Protein AF-A0A151F409-F1 (afdb_monomer_lite)

Sequence (413 aa):
MIFKALKALTRKILKEEKKKPDSPFNKFLPKGNKNKRKIIRHVTKLLKKKVYKYLNLPVRHNYQWNSESILDVVLHATVRSLCIEDASNSLNLRKPRKVKGYDIELEAFPNEDTILRRIQKIGTLEWMERFERANTDLLKPFKKAKSFSGFTWLSLDMTPAHFWGDKNAKGIMGIPREKGTSYAYKYMDICVSAHDQRVTLAGSYVTQIMNHQKLMKELIKKALEYVHGEVGFYCDREFGTVPYLTVLEEMKVSWVLAIRKNSKIKKIIEETSEYPRVVWYVMGQKEKIGFWLILIKNKKGEIHCFGTNIKVDEKTCIDLVEGYRQRWSIETSHRMIHDMRARTTSKNFSFRWFLVLFAMLVRNAYYLLNKVITGICHVTLKTFAEFVKENRIKDILENEENKTVSAIKEGDG

Foldseek 3Di:
DVLVVLVVLLVVVVVVVVPDDDDDPQPDDHPLVPSVLVSLLVLLVVLLVLLQVLVFWDDDPPDPDGSSLLVLLLLLLLLVLAASQCSQVVVQVVDFDDDPPDPDTHRPGDHPVSSLVGLLVADQVSLQVSLVSSLCSLLVVLQVVLVAEAEWEKEKEKDWADADDDCPQPQWDACDQDPNDRITWIKIWIATLPDLQRQTQFMDTDGPPDPVLVVVLVRVVSSVSNHHYAYEYEYEQVCQALSSVVSCVVVVHKYKYWHDDDPVNVVVVVVDPDPFAWDWDWDDDPRIDIWIWTWHQDPVRDITIMTINDDDGRVRVVVVVVSSVVSVVSCVVCVSLVSSQRDDNDSRPSVSSSSNSSSSSVSSSLSSSQVSCPPPDGADSSNSSVSSVVSVVVVVVVVVVVVVVVVVVVVVD

Secondary structure (DSSP, 8-state):
-HHHHHHHHHHHHHHHHTT----S--SSS-TTHHHHHHHHHHHHHHHHHHHHTTSPPP--TT-SS-HHHHHHHHHHHHHHT-BHHHHHHHHHHHS-EEPTTSS-EE-SS--HHHHHHHHTTS-HHHHHHHHHHHHHHHHHHHHHTT-SBSSEEEEEEEEEEE--S-TTSTTEEEEEEETTEEEEEEEEEEEE-STT---EEEEEEE-TTS-HHHHHHHHHHHHHTT-BS-EEEEE-GGG-SHHHHHHHHHTT-EEEEEPPP-HHHHHHHHT--SSSEEEEEEE-SSS-EEEEEEEEE-TTS-EEEEEESS---TTTHHHHHHHHHHHHHHHHHTHHHHT-SPB-----HHHHHHHHHHHHHHHHHHHHHHHHHTTT----HHHHHHHHHHHHHHHHHHHHHHHHHHHHHHH--

Structure (mmCIF, N/CA/C/O backbone):
data_AF-A0A151F409-F1
#
_entry.id   AF-A0A151F409-F1
#
loop_
_atom_site.group_PDB
_atom_site.id
_atom_site.type_symbol
_atom_site.label_atom_id
_atom_site.label_alt_id
_atom_site.label_comp_id
_atom_site.label_asym_id
_atom_site.label_entity_id
_atom_site.label_seq_id
_atom_site.pdbx_PDB_ins_code
_atom_site.Cartn_x
_atom_site.Cartn_y
_atom_site.Cartn_z
_atom_site.occupancy
_atom_site.B_iso_or_equiv
_atom_site.auth_seq_id
_atom_site.auth_comp_id
_atom_site.auth_asym_id
_atom_site.auth_atom_id
_atom_site.pdbx_PDB_model_num
ATOM 1 N N . MET A 1 1 ? 19.837 17.293 -7.195 1.00 46.88 1 MET A N 1
ATOM 2 C CA . MET A 1 1 ? 20.170 17.460 -8.623 1.00 46.88 1 MET A CA 1
ATOM 3 C C . MET A 1 1 ? 18.962 17.226 -9.532 1.00 46.88 1 MET A C 1
ATOM 5 O O . MET A 1 1 ? 18.473 18.204 -10.065 1.00 46.88 1 MET A O 1
ATOM 9 N N . ILE A 1 2 ? 18.382 16.018 -9.618 1.00 46.12 2 ILE A N 1
ATOM 10 C CA . ILE A 1 2 ? 17.266 15.705 -10.545 1.00 46.12 2 ILE A CA 1
ATOM 11 C C . ILE A 1 2 ? 16.008 16.564 -10.332 1.00 46.12 2 ILE A C 1
ATOM 13 O O . ILE A 1 2 ? 15.519 17.138 -11.287 1.00 46.12 2 ILE A O 1
ATOM 17 N N . PHE A 1 3 ? 15.501 16.735 -9.106 1.00 51.72 3 PHE A N 1
ATOM 18 C CA . PHE A 1 3 ? 14.311 17.581 -8.879 1.00 51.72 3 PHE A CA 1
ATOM 19 C C . PHE A 1 3 ? 14.551 19.053 -9.264 1.00 51.72 3 PHE A C 1
ATOM 21 O O . PHE A 1 3 ? 13.665 19.713 -9.796 1.00 51.72 3 PHE A O 1
ATOM 28 N N . LYS A 1 4 ? 15.781 19.548 -9.058 1.00 57.66 4 LYS A N 1
ATOM 29 C CA . LYS A 1 4 ? 16.219 20.892 -9.467 1.00 57.66 4 LYS A CA 1
ATOM 30 C C . LYS A 1 4 ? 16.353 20.983 -10.993 1.00 57.66 4 LYS A C 1
ATOM 32 O O . LYS A 1 4 ? 15.868 21.946 -11.567 1.00 57.66 4 LYS A O 1
ATOM 37 N N . ALA A 1 5 ? 16.924 19.962 -11.638 1.00 54.91 5 ALA A N 1
ATOM 38 C CA . ALA A 1 5 ? 17.049 19.855 -13.093 1.00 54.91 5 ALA A CA 1
ATOM 39 C C . ALA A 1 5 ? 15.683 19.725 -13.788 1.00 54.91 5 ALA A C 1
ATOM 41 O O . ALA A 1 5 ? 15.436 20.391 -14.784 1.00 54.91 5 ALA A O 1
ATOM 42 N N . LEU A 1 6 ? 14.762 18.944 -13.219 1.00 56.66 6 LEU A N 1
ATOM 43 C CA . LEU A 1 6 ? 13.394 18.780 -13.706 1.00 56.66 6 LEU A CA 1
ATOM 44 C C . LEU A 1 6 ? 12.586 20.066 -13.521 1.00 56.66 6 LEU A C 1
ATOM 46 O O . LEU A 1 6 ? 11.990 20.536 -14.481 1.00 56.66 6 LEU A O 1
ATOM 50 N N . LYS A 1 7 ? 12.645 20.708 -12.343 1.00 63.38 7 LYS A N 1
ATOM 51 C CA . LYS A 1 7 ? 12.049 22.041 -12.146 1.00 63.38 7 LYS A CA 1
ATOM 52 C C . LYS A 1 7 ? 12.658 23.086 -13.084 1.00 63.38 7 LYS A C 1
ATOM 54 O O . LYS A 1 7 ? 11.933 23.955 -13.553 1.00 63.38 7 LYS A O 1
ATOM 59 N N . ALA A 1 8 ? 13.957 23.018 -13.370 1.00 63.62 8 ALA A N 1
ATOM 60 C CA . ALA A 1 8 ? 14.619 23.921 -14.310 1.00 63.62 8 ALA A CA 1
ATOM 61 C C . ALA A 1 8 ? 14.157 23.689 -15.758 1.00 63.62 8 ALA A C 1
ATOM 63 O O . ALA A 1 8 ? 13.826 24.657 -16.437 1.00 63.62 8 ALA A O 1
ATOM 64 N N . LEU A 1 9 ? 14.055 22.431 -16.205 1.00 56.25 9 LEU A N 1
ATOM 65 C CA . LEU A 1 9 ? 13.514 22.068 -17.519 1.00 56.25 9 LEU A CA 1
ATOM 66 C C . LEU A 1 9 ? 12.056 22.527 -17.665 1.00 56.25 9 LEU A C 1
ATOM 68 O O . LEU A 1 9 ? 11.708 23.175 -18.649 1.00 56.25 9 LEU A O 1
ATOM 72 N N . THR A 1 10 ? 11.235 22.269 -16.645 1.00 57.69 10 THR A N 1
ATOM 73 C CA . THR A 1 10 ? 9.856 22.758 -16.542 1.00 57.69 10 THR A CA 1
ATOM 74 C C . THR A 1 10 ? 9.790 24.282 -16.669 1.00 57.69 10 THR A C 1
ATOM 76 O O . THR A 1 10 ? 9.045 24.803 -17.495 1.00 57.69 10 THR A O 1
ATOM 79 N N . ARG A 1 11 ? 10.602 25.015 -15.894 1.00 64.31 11 ARG A N 1
ATOM 80 C CA . ARG A 1 11 ? 10.654 26.487 -15.932 1.00 64.31 11 ARG A CA 1
ATOM 81 C C . ARG A 1 11 ? 11.116 27.022 -17.288 1.00 64.31 11 ARG A C 1
ATOM 83 O O . ARG A 1 11 ? 10.593 28.040 -17.730 1.00 64.31 11 ARG A O 1
ATOM 90 N N . LYS A 1 12 ? 12.079 26.362 -17.942 1.00 62.25 12 LYS A N 1
ATOM 91 C CA . LYS A 1 12 ? 12.574 26.744 -19.274 1.00 62.25 12 LYS A CA 1
ATOM 92 C C . LYS A 1 12 ? 11.458 26.664 -20.319 1.00 62.25 12 LYS A C 1
ATOM 94 O O . LYS A 1 12 ? 11.259 27.616 -21.059 1.00 62.25 12 LYS A O 1
ATOM 99 N N . ILE A 1 13 ? 10.677 25.587 -20.309 1.00 53.62 13 ILE A N 1
ATOM 100 C CA . ILE A 1 13 ? 9.594 25.377 -21.280 1.00 53.62 13 ILE A CA 1
ATOM 101 C C . ILE A 1 13 ? 8.413 26.327 -21.036 1.00 53.62 13 ILE A C 1
ATOM 103 O O . ILE A 1 13 ? 7.877 26.882 -21.990 1.00 53.62 13 ILE A O 1
ATOM 107 N N . LEU A 1 14 ? 8.064 26.607 -19.773 1.00 55.03 14 LEU A N 1
ATOM 108 C CA . LEU A 1 14 ? 7.046 27.617 -19.441 1.00 55.03 14 LEU A CA 1
ATOM 109 C C . LEU A 1 14 ? 7.439 29.029 -19.920 1.00 55.03 14 LEU A C 1
ATOM 111 O O . LEU A 1 14 ? 6.575 29.819 -20.292 1.00 55.03 14 LEU A O 1
ATOM 115 N N . LYS A 1 15 ? 8.740 29.357 -19.936 1.00 58.81 15 LYS A N 1
ATOM 116 C CA . LYS A 1 15 ? 9.241 30.617 -20.515 1.00 58.81 15 LYS A CA 1
ATOM 117 C C . LYS A 1 15 ? 9.149 30.643 -22.047 1.00 58.81 15 LYS A C 1
ATOM 119 O O . LYS A 1 15 ? 8.956 31.716 -22.607 1.00 58.81 15 LYS A O 1
ATOM 124 N N . GLU A 1 16 ? 9.284 29.497 -22.712 1.00 55.75 16 GLU A N 1
ATOM 125 C CA . GLU A 1 16 ? 9.160 29.370 -24.173 1.00 55.75 16 GLU A CA 1
ATOM 126 C C . GLU A 1 16 ? 7.694 29.453 -24.651 1.00 55.75 16 GLU A C 1
ATOM 128 O O . GLU A 1 16 ? 7.446 29.987 -25.730 1.00 55.75 16 GLU A O 1
ATOM 133 N N . GLU A 1 17 ? 6.715 29.001 -23.852 1.00 52.22 17 GLU A N 1
ATOM 134 C CA . GLU A 1 17 ? 5.275 29.126 -24.169 1.00 52.22 17 GLU A CA 1
ATOM 135 C C . GLU A 1 17 ? 4.776 30.580 -24.165 1.00 52.22 17 GLU A C 1
ATOM 137 O O . GLU A 1 17 ? 3.933 30.933 -24.983 1.00 52.22 17 GLU A O 1
ATOM 142 N N . LYS A 1 18 ? 5.338 31.455 -23.319 1.00 50.44 18 LYS A N 1
ATOM 143 C CA . LYS A 1 18 ? 4.960 32.882 -23.260 1.00 50.44 18 LYS A CA 1
ATOM 144 C C . LYS A 1 18 ? 5.392 33.709 -24.485 1.00 50.44 18 LYS A C 1
ATOM 146 O O . LYS A 1 18 ? 5.074 34.890 -24.543 1.00 50.44 18 LYS A O 1
ATOM 151 N N . LYS A 1 19 ? 6.146 33.136 -25.433 1.00 43.25 19 LYS A N 1
ATOM 152 C CA . LYS A 1 19 ? 6.834 33.874 -26.513 1.00 43.25 19 LYS A CA 1
ATOM 153 C C . LYS A 1 19 ? 6.297 33.648 -27.937 1.00 43.25 19 LYS A C 1
ATOM 155 O O . LYS A 1 19 ? 6.960 34.081 -28.874 1.00 43.25 19 LYS A O 1
ATOM 160 N N . LYS A 1 20 ? 5.158 32.976 -28.160 1.00 41.25 20 LYS A N 1
ATOM 161 C CA . LYS A 1 20 ? 4.675 32.700 -29.534 1.00 41.25 20 LYS A CA 1
ATOM 162 C C . LYS A 1 20 ? 3.272 33.262 -29.813 1.00 41.25 20 LYS A C 1
ATOM 164 O O . LYS A 1 20 ? 2.331 32.752 -29.211 1.00 41.25 20 LYS A O 1
ATOM 169 N N . PRO A 1 21 ? 3.127 34.238 -30.735 1.00 37.56 21 PRO A N 1
ATOM 170 C CA . PRO A 1 21 ? 1.836 34.652 -31.270 1.00 37.56 21 PRO A CA 1
ATOM 171 C C . PRO A 1 21 ? 1.333 33.671 -32.346 1.00 37.56 21 PRO A C 1
ATOM 173 O O . PRO A 1 21 ? 2.100 32.894 -32.923 1.00 37.56 21 PRO A O 1
ATOM 176 N N . ASP A 1 22 ? 0.017 33.670 -32.539 1.00 43.09 22 ASP A N 1
ATOM 177 C CA . ASP A 1 22 ? -0.778 32.678 -33.265 1.00 43.09 22 ASP A CA 1
ATOM 178 C C . ASP A 1 22 ? -0.413 32.461 -34.746 1.00 43.09 22 ASP A C 1
ATOM 180 O O . ASP A 1 22 ? -0.007 33.366 -35.464 1.00 43.09 22 ASP A O 1
ATOM 184 N N . SER A 1 23 ? -0.615 31.224 -35.226 1.00 31.72 23 SER A N 1
ATOM 185 C CA . SER A 1 23 ? -0.511 30.852 -36.650 1.00 31.72 23 SER A CA 1
ATOM 186 C C . SER A 1 23 ? -1.671 29.930 -37.071 1.00 31.72 23 SER A C 1
ATOM 188 O O . SER A 1 23 ? -2.121 29.121 -36.246 1.00 31.72 23 SER A O 1
ATOM 190 N N . PRO A 1 24 ? -2.140 29.971 -38.336 1.00 30.59 24 PRO A N 1
ATOM 191 C CA . PRO A 1 24 ? -3.486 29.514 -38.715 1.00 30.59 24 PRO A CA 1
ATOM 192 C C . PRO A 1 24 ? -3.673 27.989 -38.834 1.00 30.59 24 PRO A C 1
ATOM 194 O O . PRO A 1 24 ? -4.800 27.508 -38.881 1.00 30.59 24 PRO A O 1
ATOM 197 N N . PHE A 1 25 ? -2.608 27.181 -38.797 1.00 26.31 25 PHE A N 1
ATOM 198 C CA . PHE A 1 25 ? -2.673 25.710 -38.942 1.00 26.31 25 PHE A CA 1
ATOM 199 C C . PHE A 1 25 ? -3.033 24.951 -37.643 1.00 26.31 25 PHE A C 1
ATOM 201 O O . PHE A 1 25 ? -2.516 23.876 -37.345 1.00 26.31 25 PHE A O 1
ATOM 208 N N . ASN A 1 26 ? -3.881 25.542 -36.801 1.00 31.20 26 ASN A N 1
ATOM 209 C CA . ASN A 1 26 ? -4.062 25.151 -35.398 1.00 31.20 26 ASN A CA 1
ATOM 210 C C . ASN A 1 26 ? -5.338 24.349 -35.088 1.00 31.20 26 ASN A C 1
ATOM 212 O O . ASN A 1 26 ? -5.664 24.150 -33.921 1.00 31.20 26 ASN A O 1
ATOM 216 N N . LYS A 1 27 ? -6.101 23.928 -36.101 1.00 30.00 27 LYS A N 1
ATOM 217 C CA . LYS A 1 27 ? -7.519 23.587 -35.902 1.00 30.00 27 LYS A CA 1
ATOM 218 C C . LYS A 1 27 ? -7.854 22.168 -35.426 1.00 30.00 27 LYS A C 1
ATOM 220 O O . LYS A 1 27 ? -9.021 21.940 -35.153 1.00 30.00 27 LYS A O 1
ATOM 225 N N . PHE A 1 28 ? -6.901 21.244 -35.241 1.00 32.88 28 PHE A N 1
ATOM 226 C CA . PHE A 1 28 ? -7.269 19.876 -34.809 1.00 32.88 28 PHE A CA 1
ATOM 227 C C . PHE A 1 28 ? -6.536 19.259 -33.613 1.00 32.88 28 PHE A C 1
ATOM 229 O O . PHE A 1 28 ? -6.933 18.188 -33.173 1.00 32.88 28 PHE A O 1
ATOM 236 N N . LEU A 1 29 ? -5.560 19.925 -32.990 1.00 30.91 29 LEU A N 1
ATOM 237 C CA . LEU A 1 29 ? -5.010 19.512 -31.686 1.00 30.91 29 LEU A CA 1
ATOM 238 C C . LEU A 1 29 ? -4.443 20.752 -30.964 1.00 30.91 29 LEU A C 1
ATOM 240 O O . LEU A 1 29 ? -3.646 21.463 -31.578 1.00 30.91 29 LEU A O 1
ATOM 244 N N . PRO A 1 30 ? -4.764 21.020 -29.679 1.00 33.72 30 PRO A N 1
ATOM 245 C CA . PRO A 1 30 ? -4.346 22.256 -29.010 1.00 33.72 30 PRO A CA 1
ATOM 246 C C . PRO A 1 30 ? -2.812 22.404 -28.979 1.00 33.72 30 PRO A C 1
ATOM 248 O O . PRO A 1 30 ? -2.102 21.538 -28.454 1.00 33.72 30 PRO A O 1
ATOM 251 N N . LYS A 1 31 ? -2.288 23.517 -29.515 1.00 36.25 31 LYS A N 1
ATOM 252 C CA . LYS A 1 31 ? -0.848 23.799 -29.726 1.00 36.25 31 LYS A CA 1
ATOM 253 C C . LYS A 1 31 ? 0.046 23.799 -28.466 1.00 36.25 31 LYS A C 1
ATOM 255 O O . LYS A 1 31 ? 1.265 23.806 -28.608 1.00 36.25 31 LYS A O 1
ATOM 260 N N . GLY A 1 32 ? -0.506 23.672 -27.255 1.00 46.66 32 GLY A N 1
ATOM 261 C CA . GLY A 1 32 ? 0.246 23.508 -25.995 1.00 46.66 32 GLY A CA 1
ATOM 262 C C . GLY A 1 32 ? 0.671 22.067 -25.647 1.00 46.66 32 GLY A C 1
ATOM 263 O O . GLY A 1 32 ? 1.317 21.833 -24.628 1.00 46.66 32 GLY A O 1
ATOM 264 N N . ASN A 1 33 ? 0.310 21.055 -26.449 1.00 54.59 33 ASN A N 1
ATOM 265 C CA . ASN A 1 33 ? 0.433 19.646 -26.035 1.00 54.59 33 ASN A CA 1
ATOM 266 C C . ASN A 1 33 ? 1.788 18.981 -26.386 1.00 54.59 33 ASN A C 1
ATOM 268 O O . ASN A 1 33 ? 2.244 18.074 -25.687 1.00 54.59 33 ASN A O 1
ATOM 272 N N . LYS A 1 34 ? 2.490 19.428 -27.443 1.00 55.56 34 LYS A N 1
ATOM 273 C CA . LYS A 1 34 ? 3.750 18.792 -27.906 1.00 55.56 34 LYS A CA 1
ATOM 274 C C . LYS A 1 34 ? 4.902 18.931 -26.897 1.00 55.56 34 LYS A C 1
ATOM 276 O O . LYS A 1 34 ? 5.614 17.956 -26.646 1.00 55.56 34 LYS A O 1
ATOM 281 N N . ASN A 1 35 ? 5.053 20.105 -26.283 1.00 64.06 35 ASN A N 1
ATOM 282 C CA . ASN A 1 35 ? 6.092 20.360 -25.281 1.00 64.06 35 ASN A CA 1
ATOM 283 C C . ASN A 1 35 ? 5.812 19.616 -23.967 1.00 64.06 35 ASN A C 1
ATOM 285 O O . ASN A 1 35 ? 6.722 18.998 -23.413 1.00 64.06 35 ASN A O 1
ATOM 289 N N . LYS A 1 36 ? 4.543 19.554 -23.537 1.00 66.62 36 LYS A N 1
ATOM 290 C CA . LYS A 1 36 ? 4.103 18.743 -22.388 1.00 66.62 36 LYS A CA 1
ATOM 291 C C . LYS A 1 36 ? 4.431 17.263 -22.585 1.00 66.62 36 LYS A C 1
ATOM 293 O O . LYS A 1 36 ? 5.077 16.662 -21.729 1.00 66.62 36 LYS A O 1
ATOM 298 N N . ARG A 1 37 ? 4.109 16.692 -23.756 1.00 70.00 37 ARG A N 1
ATOM 299 C CA . ARG A 1 37 ? 4.493 15.311 -24.109 1.00 70.00 37 ARG A CA 1
ATOM 300 C C . ARG A 1 37 ? 6.007 15.090 -24.039 1.00 70.00 37 ARG A C 1
ATOM 302 O O . ARG A 1 37 ? 6.446 14.075 -23.506 1.00 70.00 37 ARG A O 1
ATOM 309 N N . LYS A 1 38 ? 6.819 16.030 -24.541 1.00 72.31 38 LYS A N 1
ATOM 310 C CA . LYS A 1 38 ? 8.292 15.939 -24.494 1.00 72.31 38 LYS A CA 1
ATOM 311 C C . LYS A 1 38 ? 8.821 15.927 -23.054 1.00 72.31 38 LYS A C 1
ATOM 313 O O . LYS A 1 38 ? 9.682 15.103 -22.747 1.00 72.31 38 LYS A O 1
ATOM 318 N N . ILE A 1 39 ? 8.276 16.774 -22.174 1.00 70.75 39 ILE A N 1
ATOM 319 C CA . ILE A 1 39 ? 8.602 16.777 -20.738 1.00 70.75 39 ILE A CA 1
ATOM 320 C C . ILE A 1 39 ? 8.257 15.427 -20.123 1.00 70.75 39 ILE A C 1
ATOM 322 O O . ILE A 1 39 ? 9.128 14.787 -19.541 1.00 70.75 39 ILE A O 1
ATOM 326 N N . ILE A 1 40 ? 7.008 14.980 -20.275 1.00 71.69 40 ILE A N 1
ATOM 327 C CA . ILE A 1 40 ? 6.528 13.751 -19.639 1.00 71.69 40 ILE A CA 1
ATOM 328 C C . ILE A 1 40 ? 7.364 12.553 -20.089 1.00 71.69 40 ILE A C 1
ATOM 330 O O . ILE A 1 40 ? 7.796 11.762 -19.251 1.00 71.69 40 ILE A O 1
ATOM 334 N N . ARG A 1 41 ? 7.678 12.456 -21.386 1.00 74.31 41 ARG A N 1
ATOM 335 C CA . ARG A 1 41 ? 8.588 11.438 -21.926 1.00 74.31 41 ARG A CA 1
ATOM 336 C C . ARG A 1 41 ? 9.957 11.478 -21.267 1.00 74.31 41 ARG A C 1
ATOM 338 O O . ARG A 1 41 ? 10.413 10.454 -20.763 1.00 74.31 41 ARG A O 1
ATOM 345 N N . HIS A 1 42 ? 10.585 12.652 -21.223 1.00 75.31 42 HIS A N 1
ATOM 346 C CA . HIS A 1 42 ? 11.906 12.817 -20.626 1.00 75.31 42 HIS A CA 1
ATOM 347 C C . HIS A 1 42 ? 11.913 12.437 -19.138 1.00 75.31 42 HIS A C 1
ATOM 349 O O . HIS A 1 42 ? 12.766 11.663 -18.704 1.00 75.31 42 HIS A O 1
ATOM 355 N N . VAL A 1 43 ? 10.928 12.907 -18.362 1.00 73.12 43 VAL A N 1
ATOM 356 C CA . VAL A 1 43 ? 10.799 12.557 -16.939 1.00 73.12 43 VAL A CA 1
ATOM 357 C C . VAL A 1 43 ? 10.571 11.057 -16.768 1.00 73.12 43 VAL A C 1
ATOM 359 O O . VAL A 1 43 ? 11.236 10.429 -15.950 1.00 73.12 43 VAL A O 1
ATOM 362 N N . THR A 1 44 ? 9.701 10.459 -17.582 1.00 76.19 44 THR A N 1
ATOM 363 C CA . THR A 1 44 ? 9.426 9.016 -17.556 1.00 76.19 44 THR A CA 1
ATOM 364 C C . THR A 1 44 ? 10.685 8.201 -17.868 1.00 76.19 44 THR A C 1
ATOM 366 O O . THR A 1 44 ? 10.973 7.244 -17.155 1.00 76.19 44 THR A O 1
ATOM 369 N N . LYS A 1 45 ? 11.498 8.607 -18.857 1.00 79.25 45 LYS A N 1
ATOM 370 C CA . LYS A 1 45 ? 12.781 7.957 -19.190 1.00 79.25 45 LYS A CA 1
ATOM 371 C C . LYS A 1 45 ? 13.778 8.041 -18.029 1.00 79.25 45 LYS A C 1
ATOM 373 O O . LYS A 1 45 ? 14.443 7.057 -17.715 1.00 79.25 45 LYS A O 1
ATOM 378 N N . LEU A 1 46 ? 13.855 9.185 -17.347 1.00 79.12 46 LEU A N 1
ATOM 379 C CA . LEU A 1 46 ? 14.705 9.346 -16.162 1.00 79.12 46 LEU A CA 1
ATOM 380 C C . LEU A 1 46 ? 14.232 8.491 -14.980 1.00 79.12 46 LEU A C 1
ATOM 382 O O . LEU A 1 46 ? 15.056 7.861 -14.317 1.00 79.12 46 LEU A O 1
ATOM 386 N N . LEU A 1 47 ? 12.923 8.444 -14.720 1.00 80.75 47 LEU A N 1
ATOM 387 C CA . LEU A 1 47 ? 12.343 7.613 -13.662 1.00 80.75 47 LEU A CA 1
ATOM 388 C C . LEU A 1 47 ? 12.560 6.125 -13.939 1.00 80.75 47 LEU A C 1
ATOM 390 O O . LEU A 1 47 ? 13.000 5.405 -13.046 1.00 80.75 47 LEU A O 1
ATOM 394 N N . LYS A 1 48 ? 12.354 5.695 -15.188 1.00 85.31 48 LYS A N 1
ATOM 395 C CA . LYS A 1 48 ? 12.654 4.340 -15.654 1.00 85.31 48 LYS A CA 1
ATOM 396 C C . LYS A 1 48 ? 14.107 3.968 -15.361 1.00 85.31 48 LYS A C 1
ATOM 398 O O . LYS A 1 48 ? 14.345 3.010 -14.634 1.00 85.31 48 LYS A O 1
ATOM 403 N N . LYS A 1 49 ? 15.078 4.768 -15.825 1.00 84.81 49 LYS A N 1
ATOM 404 C CA . LYS A 1 49 ? 16.513 4.537 -15.562 1.00 84.81 49 LYS A CA 1
ATOM 405 C C . LYS A 1 49 ? 16.827 4.456 -14.066 1.00 84.81 49 LYS A C 1
ATOM 407 O O . LYS A 1 49 ? 17.617 3.619 -13.635 1.00 84.81 49 LYS A O 1
ATOM 412 N N . LYS A 1 50 ? 16.190 5.312 -13.261 1.00 85.31 50 LYS A N 1
ATOM 413 C CA . LYS A 1 50 ? 16.381 5.355 -11.808 1.00 85.31 50 LYS A CA 1
ATOM 414 C C . LYS A 1 50 ? 15.869 4.101 -11.100 1.00 85.31 50 LYS A C 1
ATOM 416 O O . LYS A 1 50 ? 16.479 3.694 -10.118 1.00 85.31 50 LYS A O 1
ATOM 421 N N . VAL A 1 51 ? 14.784 3.501 -11.584 1.00 90.25 51 VAL A N 1
ATOM 422 C CA . VAL A 1 51 ? 14.245 2.248 -11.040 1.00 90.25 51 VAL A CA 1
ATOM 423 C C . VAL A 1 51 ? 15.021 1.045 -11.578 1.00 90.25 51 VAL A C 1
ATOM 425 O O . VAL A 1 51 ? 15.490 0.219 -10.800 1.00 90.25 51 VAL A O 1
ATOM 428 N N . TYR A 1 52 ? 15.224 0.969 -12.894 1.00 91.12 52 TYR A N 1
ATOM 429 C CA . TYR A 1 52 ? 15.763 -0.216 -13.569 1.00 91.12 52 TYR A CA 1
ATOM 430 C C . TYR A 1 52 ? 17.187 -0.560 -13.137 1.00 91.12 52 TYR A C 1
ATOM 432 O O . TYR A 1 52 ? 17.511 -1.740 -13.047 1.00 91.12 52 TYR A O 1
ATOM 440 N N . LYS A 1 53 ? 18.011 0.434 -12.774 1.00 92.75 53 LYS A N 1
ATOM 441 C CA . LYS A 1 53 ? 19.374 0.191 -12.270 1.00 92.75 53 LYS A CA 1
ATOM 442 C C . LYS A 1 53 ? 19.423 -0.725 -11.033 1.00 92.75 53 LYS A C 1
ATOM 444 O O . LYS A 1 53 ? 20.439 -1.366 -10.801 1.00 92.75 53 LYS A O 1
ATOM 449 N N . TYR A 1 54 ? 18.345 -0.794 -10.245 1.00 95.56 54 TYR A N 1
ATOM 450 C CA . TYR A 1 54 ? 18.237 -1.686 -9.082 1.00 95.56 54 TYR A CA 1
ATOM 451 C C . TYR A 1 54 ? 17.648 -3.059 -9.428 1.00 95.56 54 TYR A C 1
ATOM 453 O O . TYR A 1 54 ? 17.737 -3.995 -8.638 1.00 95.56 54 TYR A O 1
ATOM 461 N N . LEU A 1 55 ? 17.050 -3.197 -10.611 1.00 93.88 55 LEU A N 1
ATOM 462 C CA . LEU A 1 55 ? 16.306 -4.379 -11.043 1.00 93.88 55 LEU A CA 1
ATOM 463 C C . LEU A 1 55 ? 17.050 -5.181 -12.124 1.00 93.88 55 LEU A C 1
ATOM 465 O O . LEU A 1 55 ? 16.446 -5.988 -12.826 1.00 93.88 55 LEU A O 1
ATOM 469 N N . ASN A 1 56 ? 18.363 -4.971 -12.262 1.00 91.06 56 ASN A N 1
ATOM 470 C CA . ASN A 1 56 ? 19.198 -5.644 -13.256 1.00 91.06 56 ASN A CA 1
ATOM 471 C C . ASN A 1 56 ? 19.106 -7.172 -13.145 1.00 91.06 56 ASN A C 1
ATOM 473 O O . ASN A 1 56 ? 19.378 -7.749 -12.096 1.00 91.06 56 ASN A O 1
ATOM 477 N N . LEU A 1 57 ? 18.761 -7.840 -14.239 1.00 90.56 57 LEU A N 1
ATOM 478 C CA . LEU A 1 57 ? 18.595 -9.287 -14.275 1.00 90.56 57 LEU A CA 1
ATOM 479 C C . LEU A 1 57 ? 19.927 -9.991 -14.599 1.00 90.56 57 LEU A C 1
ATOM 481 O O . LEU A 1 57 ? 20.722 -9.442 -15.368 1.00 90.56 57 LEU A O 1
ATOM 485 N N . PRO A 1 58 ? 20.166 -11.226 -14.113 1.00 83.62 58 PRO A N 1
ATOM 486 C CA . PRO A 1 58 ? 21.392 -11.971 -14.403 1.00 83.62 58 PRO A CA 1
ATOM 487 C C . PRO A 1 58 ? 21.528 -12.260 -15.900 1.00 83.62 58 PRO A C 1
ATOM 489 O O . PRO A 1 58 ? 20.570 -12.734 -16.523 1.00 83.62 58 PRO A O 1
ATOM 492 N N . VAL A 1 59 ? 22.693 -11.973 -16.478 1.00 81.06 59 VAL A N 1
ATOM 493 C CA . VAL A 1 59 ? 23.020 -12.202 -17.896 1.00 81.06 59 VAL A CA 1
ATOM 494 C C . VAL A 1 59 ? 24.030 -13.350 -18.029 1.00 81.06 59 VAL A C 1
ATOM 496 O O . VAL A 1 59 ? 24.898 -13.510 -17.179 1.00 81.06 59 VAL A O 1
ATOM 499 N N . ARG A 1 60 ? 23.896 -14.179 -19.071 1.00 74.81 60 ARG A N 1
ATOM 500 C CA . ARG A 1 60 ? 24.902 -15.179 -19.494 1.00 74.81 60 ARG A CA 1
ATOM 501 C C . ARG A 1 60 ? 25.457 -14.757 -20.846 1.00 74.81 60 ARG A C 1
ATOM 503 O O . ARG A 1 60 ? 24.722 -14.105 -21.558 1.00 74.81 60 ARG A O 1
ATOM 510 N N . HIS A 1 61 ? 26.661 -15.165 -21.233 1.00 71.31 61 HIS A N 1
ATOM 511 C CA . HIS A 1 61 ? 27.325 -14.722 -22.474 1.00 71.31 61 HIS A CA 1
ATOM 512 C C . HIS A 1 61 ? 26.458 -14.779 -23.755 1.00 71.31 61 HIS A C 1
ATOM 514 O O . HIS A 1 61 ? 26.622 -13.940 -24.628 1.00 71.31 61 HIS A O 1
ATOM 520 N N . ASN A 1 62 ? 25.497 -15.702 -23.850 1.00 74.19 62 ASN A N 1
ATOM 521 C CA . ASN A 1 62 ? 24.625 -15.906 -25.011 1.00 74.19 62 ASN A CA 1
ATOM 522 C C . ASN A 1 62 ? 23.213 -15.297 -24.877 1.00 74.19 62 ASN A C 1
ATOM 524 O O . ASN A 1 62 ? 22.268 -15.760 -25.516 1.00 74.19 62 ASN A O 1
ATOM 528 N N . TYR A 1 63 ? 23.010 -14.315 -23.997 1.00 77.56 63 TYR A N 1
ATOM 529 C CA . TYR A 1 63 ? 21.675 -13.764 -23.771 1.00 77.56 63 TYR A CA 1
ATOM 530 C C . TYR A 1 63 ? 21.213 -12.873 -24.941 1.00 77.56 63 TYR A C 1
ATOM 532 O O . TYR A 1 63 ? 21.862 -11.893 -25.286 1.00 77.56 63 TYR A O 1
ATOM 540 N N . GLN A 1 64 ? 20.041 -13.172 -25.508 1.00 81.56 64 GLN A N 1
ATOM 541 C CA . GLN A 1 64 ? 19.445 -12.368 -26.586 1.00 81.56 64 GLN A CA 1
ATOM 542 C C . GLN A 1 64 ? 18.830 -11.053 -26.075 1.00 81.56 64 GLN A C 1
ATOM 544 O O . GLN A 1 64 ? 18.880 -10.024 -26.745 1.00 81.56 64 GLN A O 1
ATOM 549 N N . TRP A 1 65 ? 18.248 -11.073 -24.871 1.00 85.31 65 TRP A N 1
ATOM 550 C CA . TRP A 1 65 ? 17.429 -9.975 -24.347 1.00 85.31 65 TRP A CA 1
ATOM 551 C C . TRP A 1 65 ? 18.040 -9.340 -23.107 1.00 85.31 65 TRP A C 1
ATOM 553 O O . TRP A 1 65 ? 18.165 -10.002 -22.076 1.00 85.31 65 TRP A O 1
ATOM 563 N N . ASN A 1 66 ? 18.377 -8.050 -23.162 1.00 87.06 66 ASN A N 1
ATOM 564 C CA . ASN A 1 66 ? 18.902 -7.327 -22.000 1.00 87.06 66 ASN A CA 1
ATOM 565 C C . ASN A 1 66 ? 17.846 -7.121 -20.899 1.00 87.06 66 ASN A C 1
ATOM 567 O O . ASN A 1 66 ? 16.647 -7.325 -21.093 1.00 87.06 66 ASN A O 1
ATOM 571 N N . SER A 1 67 ? 18.309 -6.754 -19.702 1.00 89.19 67 SER A N 1
ATOM 572 C CA . SER A 1 67 ? 17.442 -6.575 -18.529 1.00 89.19 67 SER A CA 1
ATOM 573 C C . SER A 1 67 ? 16.352 -5.526 -18.764 1.00 89.19 67 SER A C 1
ATOM 575 O O . SER A 1 67 ? 15.203 -5.750 -18.401 1.00 89.19 67 SER A O 1
ATOM 577 N N . GLU A 1 68 ? 16.688 -4.416 -19.423 1.00 86.75 68 GLU A N 1
ATOM 578 C CA . GLU A 1 68 ? 15.733 -3.352 -19.748 1.00 86.75 68 GLU A CA 1
ATOM 579 C C . GLU A 1 68 ? 14.615 -3.846 -20.674 1.00 86.75 68 GLU A C 1
ATOM 581 O O . GLU A 1 68 ? 13.447 -3.551 -20.431 1.00 86.75 68 GLU A O 1
ATOM 586 N N . SER A 1 69 ? 14.949 -4.674 -21.667 1.00 85.38 69 SER A N 1
ATOM 587 C CA . SER A 1 69 ? 13.984 -5.239 -22.614 1.00 85.38 69 SER A CA 1
ATOM 588 C C . SER A 1 69 ? 12.939 -6.111 -21.928 1.00 85.38 69 SER A C 1
ATOM 590 O O . SER A 1 69 ? 11.771 -6.055 -22.307 1.00 85.38 69 SER A O 1
ATOM 592 N N . ILE A 1 70 ? 13.352 -6.878 -20.914 1.00 90.31 70 ILE A N 1
ATOM 593 C CA . ILE A 1 70 ? 12.469 -7.722 -20.100 1.00 90.31 70 ILE A CA 1
ATOM 594 C C . ILE A 1 70 ? 11.601 -6.873 -19.182 1.00 90.31 70 ILE A C 1
ATOM 596 O O . ILE A 1 70 ? 10.380 -7.025 -19.174 1.00 90.31 70 ILE A O 1
ATOM 600 N N . LEU A 1 71 ? 12.218 -5.953 -18.438 1.00 91.06 71 LEU A N 1
ATOM 601 C CA . LEU A 1 71 ? 11.498 -5.073 -17.521 1.00 91.06 71 LEU A CA 1
ATOM 602 C C . LEU A 1 71 ? 10.477 -4.201 -18.257 1.00 91.06 71 LEU A C 1
ATOM 604 O O . LEU A 1 71 ? 9.436 -3.891 -17.698 1.00 91.06 71 LEU A O 1
ATOM 608 N N . ASP A 1 72 ? 10.725 -3.855 -19.518 1.00 86.75 72 ASP A N 1
ATOM 609 C CA . ASP A 1 72 ? 9.777 -3.123 -20.355 1.00 86.75 72 ASP A CA 1
ATOM 610 C C . ASP A 1 72 ? 8.533 -3.919 -20.735 1.00 86.75 72 ASP A C 1
ATOM 612 O O . ASP A 1 72 ? 7.450 -3.335 -20.788 1.00 86.75 72 ASP A O 1
ATOM 616 N N . VAL A 1 73 ? 8.654 -5.228 -20.973 1.00 88.50 73 VAL A N 1
ATOM 617 C CA . VAL A 1 73 ? 7.471 -6.075 -21.188 1.00 88.50 73 VAL A CA 1
ATOM 618 C C . VAL A 1 73 ? 6.677 -6.185 -19.889 1.00 88.50 73 VAL A C 1
ATOM 620 O O . VAL A 1 73 ? 5.461 -6.001 -19.901 1.00 88.50 73 VAL A O 1
ATOM 623 N N . VAL A 1 74 ? 7.357 -6.374 -18.751 1.00 91.69 74 VAL A N 1
ATOM 624 C CA . VAL A 1 74 ? 6.708 -6.373 -17.429 1.00 91.69 74 VAL A CA 1
ATOM 625 C C . VAL A 1 74 ? 6.020 -5.035 -17.171 1.00 91.69 74 VAL A C 1
ATOM 627 O O . VAL A 1 74 ? 4.870 -5.009 -16.755 1.00 91.69 74 VAL A O 1
ATOM 630 N N . LEU A 1 75 ? 6.676 -3.917 -17.473 1.00 88.81 75 LEU A N 1
ATOM 631 C CA . LEU A 1 75 ? 6.103 -2.585 -17.343 1.00 88.81 75 LEU A CA 1
ATOM 632 C C . LEU A 1 75 ? 4.890 -2.393 -18.245 1.00 88.81 75 LEU A C 1
ATOM 634 O O . LEU A 1 75 ? 3.891 -1.832 -17.799 1.00 88.81 75 LEU A O 1
ATOM 638 N N . HIS A 1 76 ? 4.936 -2.896 -19.476 1.00 84.69 76 HIS A N 1
ATOM 639 C CA . HIS A 1 76 ? 3.773 -2.889 -20.350 1.00 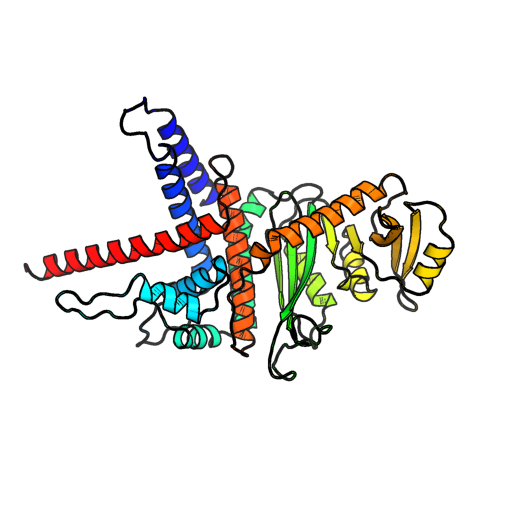84.69 76 HIS A CA 1
ATOM 640 C C . HIS A 1 76 ? 2.607 -3.673 -19.740 1.00 84.69 76 HIS A C 1
ATOM 642 O O . HIS A 1 76 ? 1.495 -3.148 -19.676 1.00 84.69 76 HIS A O 1
ATOM 648 N N . ALA A 1 77 ? 2.877 -4.878 -19.231 1.00 88.50 77 ALA A N 1
ATOM 649 C CA . ALA A 1 77 ? 1.886 -5.711 -18.565 1.00 88.50 77 ALA A CA 1
ATOM 650 C C . ALA A 1 77 ? 1.305 -5.027 -17.321 1.00 88.50 77 ALA A C 1
ATOM 652 O O . ALA A 1 77 ? 0.091 -4.989 -17.151 1.00 88.50 77 ALA A O 1
ATOM 653 N N . THR A 1 78 ? 2.159 -4.422 -16.493 1.00 87.44 78 THR A N 1
ATOM 654 C CA . THR A 1 78 ? 1.796 -3.726 -15.256 1.00 87.44 78 THR A CA 1
ATOM 655 C C . THR A 1 78 ? 0.879 -2.537 -15.526 1.00 87.44 78 THR A C 1
ATOM 657 O O . THR A 1 78 ? -0.211 -2.452 -14.970 1.00 87.44 78 THR A O 1
ATOM 660 N N . VAL A 1 79 ? 1.260 -1.612 -16.415 1.00 81.31 79 VAL A N 1
ATOM 661 C CA . VAL A 1 79 ? 0.440 -0.404 -16.625 1.00 81.31 79 VAL A CA 1
ATOM 662 C C . VAL A 1 79 ? -0.854 -0.700 -17.402 1.00 81.31 79 VAL A C 1
ATOM 664 O O . VAL A 1 79 ? -1.785 0.102 -17.393 1.00 81.31 79 VAL A O 1
ATOM 667 N N . ARG A 1 80 ? -0.942 -1.852 -18.075 1.00 79.44 80 ARG A N 1
ATOM 668 C CA . ARG A 1 80 ? -2.149 -2.299 -18.788 1.00 79.44 80 ARG A CA 1
ATOM 669 C C . ARG A 1 80 ? -2.959 -3.354 -18.026 1.00 79.44 80 ARG A C 1
ATOM 671 O O . ARG A 1 80 ? -3.983 -3.782 -18.548 1.00 79.44 80 ARG A O 1
ATOM 678 N N . SER A 1 81 ? -2.505 -3.780 -16.846 1.00 82.12 81 SER A N 1
ATOM 679 C CA . SER A 1 81 ? -3.087 -4.897 -16.085 1.00 82.12 81 SER A CA 1
ATOM 680 C C . SER A 1 81 ? -3.257 -6.187 -16.917 1.00 82.12 81 SER A C 1
ATOM 682 O O . SER A 1 81 ? -4.206 -6.954 -16.740 1.00 82.12 81 SER A O 1
ATOM 684 N N . LEU A 1 82 ? -2.327 -6.441 -17.845 1.00 86.69 82 LEU A N 1
ATOM 685 C CA . LEU A 1 82 ? -2.308 -7.631 -18.706 1.00 86.69 82 LEU A CA 1
ATOM 686 C C . LEU A 1 82 ? -1.576 -8.793 -18.030 1.00 86.69 82 LEU A C 1
ATOM 688 O O . LEU A 1 82 ? -0.866 -8.602 -17.037 1.00 86.69 82 LEU A O 1
ATOM 692 N N . CYS A 1 83 ? -1.733 -10.006 -18.566 1.00 90.06 83 CYS A N 1
ATOM 693 C CA . CYS A 1 83 ? -0.751 -11.046 -18.280 1.00 90.06 83 CYS A CA 1
ATOM 694 C C . CYS A 1 83 ? 0.551 -10.777 -19.057 1.00 90.06 83 CYS A C 1
ATOM 696 O O . CYS A 1 83 ? 0.584 -9.971 -19.990 1.00 90.06 83 CYS A O 1
ATOM 698 N N . ILE A 1 84 ? 1.646 -11.407 -18.630 1.00 91.19 84 ILE A N 1
ATOM 699 C CA . ILE A 1 84 ? 2.960 -11.233 -19.269 1.00 91.19 84 ILE A CA 1
ATOM 700 C C . ILE A 1 84 ? 2.947 -11.736 -20.721 1.00 91.19 84 ILE A C 1
ATOM 702 O O . ILE A 1 84 ? 3.541 -11.090 -21.583 1.00 91.19 84 ILE A O 1
ATOM 706 N N . GLU A 1 85 ? 2.235 -12.831 -20.987 1.00 90.88 85 GLU A N 1
ATOM 707 C CA . GLU A 1 85 ? 2.062 -13.412 -22.321 1.00 90.88 85 GLU A CA 1
ATOM 708 C C . GLU A 1 85 ? 1.354 -12.436 -23.276 1.00 90.88 85 GLU A C 1
ATOM 710 O O . GLU A 1 85 ? 1.944 -12.019 -24.272 1.00 90.88 85 GLU A O 1
ATOM 715 N N . ASP A 1 86 ? 0.162 -11.947 -22.911 1.00 89.94 86 ASP A N 1
ATOM 716 C CA . ASP A 1 86 ? -0.580 -10.928 -23.672 1.00 89.94 86 ASP A CA 1
ATOM 717 C C . ASP A 1 86 ? 0.265 -9.673 -23.919 1.00 89.94 86 ASP A C 1
ATOM 719 O O . ASP A 1 86 ? 0.226 -9.065 -24.993 1.00 89.94 86 ASP A O 1
ATOM 723 N N . ALA A 1 87 ? 1.031 -9.246 -22.913 1.00 88.75 87 ALA A N 1
ATOM 724 C CA . ALA A 1 87 ? 1.890 -8.080 -23.035 1.00 88.75 87 ALA A CA 1
ATOM 725 C C . ALA A 1 87 ? 3.022 -8.311 -24.043 1.00 88.75 87 ALA A C 1
ATOM 727 O O . ALA A 1 87 ? 3.289 -7.421 -24.847 1.00 88.75 87 ALA A O 1
ATOM 728 N N . SER A 1 88 ? 3.664 -9.481 -24.026 1.00 89.12 88 SER A N 1
ATOM 729 C CA . SER A 1 88 ? 4.709 -9.829 -24.991 1.00 89.12 88 SER A CA 1
ATOM 730 C C . SER A 1 88 ? 4.141 -9.948 -26.409 1.00 89.12 88 SER A C 1
ATOM 732 O O . SER A 1 88 ? 4.590 -9.241 -27.316 1.00 89.12 88 SER A O 1
ATOM 734 N N . ASN A 1 89 ? 3.069 -10.728 -26.579 1.00 88.88 89 ASN A N 1
ATOM 735 C CA . ASN A 1 89 ? 2.416 -10.960 -27.867 1.00 88.88 89 ASN A CA 1
ATOM 736 C C . ASN A 1 89 ? 1.908 -9.652 -28.481 1.00 88.88 89 ASN A C 1
ATOM 738 O O . ASN A 1 89 ? 2.192 -9.344 -29.636 1.00 88.88 89 ASN A O 1
ATOM 742 N N . SER A 1 90 ? 1.222 -8.815 -27.698 1.00 85.56 90 SER A N 1
ATOM 743 C CA . SER A 1 90 ? 0.706 -7.534 -28.196 1.00 85.56 90 SER A CA 1
ATOM 744 C C . SER A 1 90 ? 1.801 -6.525 -28.562 1.00 85.56 90 SER A C 1
ATOM 746 O O . SER A 1 90 ? 1.549 -5.624 -29.369 1.00 85.56 90 SER A O 1
ATOM 748 N N . LEU A 1 91 ? 3.004 -6.639 -27.991 1.00 84.00 91 LEU A N 1
ATOM 749 C CA . LEU A 1 91 ? 4.158 -5.831 -28.383 1.00 84.00 91 LEU A CA 1
ATOM 750 C C . LEU A 1 91 ? 4.787 -6.356 -29.678 1.00 84.00 91 LEU A C 1
ATOM 752 O O . LEU A 1 91 ? 5.014 -5.552 -30.584 1.00 84.00 91 LEU A O 1
ATOM 756 N N . ASN A 1 92 ? 5.000 -7.672 -29.784 1.00 84.12 92 ASN A N 1
ATOM 757 C CA . ASN A 1 92 ? 5.563 -8.317 -30.972 1.00 84.12 92 ASN A CA 1
ATOM 758 C C . ASN A 1 92 ? 4.649 -8.173 -32.202 1.00 84.12 92 ASN A C 1
ATOM 760 O O . ASN A 1 92 ? 5.137 -7.775 -33.252 1.00 84.12 92 ASN A O 1
ATOM 764 N N . LEU A 1 93 ? 3.327 -8.337 -32.060 1.00 84.06 93 LEU A N 1
ATOM 765 C CA . LEU A 1 93 ? 2.356 -8.140 -33.153 1.00 84.06 93 LEU A CA 1
ATOM 766 C C . LEU A 1 93 ? 2.322 -6.703 -33.686 1.00 84.06 93 LEU A C 1
ATOM 768 O O . LEU A 1 93 ? 2.060 -6.459 -34.857 1.00 84.06 93 LEU A O 1
ATOM 772 N N . ARG A 1 94 ? 2.535 -5.713 -32.814 1.00 79.19 94 ARG A N 1
ATOM 773 C CA . ARG A 1 94 ? 2.462 -4.298 -33.209 1.00 79.19 94 ARG A CA 1
ATOM 774 C C . ARG A 1 94 ? 3.762 -3.777 -33.801 1.00 79.19 94 ARG A C 1
ATOM 776 O O . ARG A 1 94 ? 3.734 -2.759 -34.492 1.00 79.19 94 ARG A O 1
ATOM 783 N N . LYS A 1 95 ? 4.894 -4.356 -33.401 1.00 72.62 95 LYS A N 1
ATOM 784 C CA . LYS A 1 95 ? 6.241 -3.869 -33.721 1.00 72.62 95 LYS A CA 1
ATOM 785 C C . LYS A 1 95 ? 7.214 -5.039 -33.855 1.00 72.62 95 LYS A C 1
ATOM 787 O O . LYS A 1 95 ? 8.123 -5.149 -33.030 1.00 72.62 95 LYS A O 1
ATOM 792 N N . PRO A 1 96 ? 7.033 -5.895 -34.865 1.00 79.25 96 PRO A N 1
ATOM 793 C CA . PRO A 1 96 ? 8.010 -6.923 -35.168 1.00 79.25 96 PRO A CA 1
ATOM 794 C C . PRO A 1 96 ? 9.325 -6.280 -35.620 1.00 79.25 96 PRO A C 1
ATOM 796 O O . PRO A 1 96 ? 9.350 -5.179 -36.181 1.00 79.25 96 PRO A O 1
ATOM 799 N N . ARG A 1 97 ? 10.434 -6.973 -35.376 1.00 79.50 97 ARG A N 1
ATOM 800 C CA . ARG A 1 97 ? 11.735 -6.627 -35.939 1.00 79.50 97 ARG A CA 1
ATOM 801 C C . ARG A 1 97 ? 11.772 -7.124 -37.380 1.00 79.50 97 ARG A C 1
ATOM 803 O O . ARG A 1 97 ? 11.849 -8.328 -37.606 1.00 79.50 97 ARG A O 1
ATOM 810 N N . LYS A 1 98 ? 11.750 -6.207 -38.343 1.00 82.06 98 LYS A N 1
ATOM 811 C CA . LYS A 1 98 ? 11.856 -6.548 -39.767 1.00 82.06 98 LYS A CA 1
ATOM 812 C C . LYS A 1 98 ? 13.307 -6.791 -40.157 1.00 82.06 98 LYS A C 1
ATOM 814 O O . LYS A 1 98 ? 14.190 -6.027 -39.765 1.00 82.06 98 LYS A O 1
ATOM 819 N N . VAL A 1 99 ? 13.559 -7.839 -40.933 1.00 79.56 99 VAL A N 1
ATOM 820 C CA . VAL A 1 99 ? 14.880 -8.077 -41.524 1.00 79.56 99 VAL A CA 1
ATOM 821 C C . VAL A 1 99 ? 14.979 -7.270 -42.816 1.00 79.56 99 VAL A C 1
ATOM 823 O O . VAL A 1 99 ? 14.190 -7.453 -43.736 1.00 79.56 99 VAL A O 1
ATOM 826 N N . LYS A 1 100 ? 15.931 -6.336 -42.893 1.00 77.81 100 LYS A N 1
ATOM 827 C CA . LYS A 1 100 ? 16.088 -5.471 -44.071 1.00 77.81 100 LYS A CA 1
ATOM 828 C C . LYS A 1 100 ? 16.348 -6.324 -45.321 1.00 77.81 100 LYS A C 1
ATOM 830 O O . LYS A 1 100 ? 17.276 -7.125 -45.323 1.00 77.81 100 LYS A O 1
ATOM 835 N N . GLY A 1 101 ? 15.545 -6.123 -46.367 1.00 77.19 101 GLY A N 1
ATOM 836 C CA . GLY A 1 101 ? 15.668 -6.839 -47.643 1.00 77.19 101 GLY A CA 1
ATOM 837 C C . GLY A 1 101 ? 14.941 -8.187 -47.716 1.00 77.19 101 GLY A C 1
ATOM 838 O O . GLY A 1 101 ? 14.993 -8.822 -48.761 1.00 77.19 101 GLY A O 1
ATOM 839 N N . TYR A 1 102 ? 14.247 -8.607 -46.653 1.00 76.75 102 TYR A N 1
ATOM 840 C CA . TYR A 1 102 ? 13.494 -9.862 -46.612 1.00 76.75 102 TYR A CA 1
ATOM 841 C C . TYR A 1 102 ? 12.102 -9.630 -46.017 1.00 76.75 102 TYR A C 1
ATOM 843 O O . TYR A 1 102 ? 11.953 -8.837 -45.086 1.00 76.75 102 TYR A O 1
ATOM 851 N N . ASP A 1 103 ? 11.088 -10.353 -46.497 1.00 80.56 103 ASP A N 1
ATOM 852 C CA . ASP A 1 103 ? 9.741 -10.344 -45.903 1.00 80.56 103 ASP A CA 1
ATOM 853 C C . ASP A 1 103 ? 9.677 -11.279 -44.679 1.00 80.56 103 ASP A C 1
ATOM 855 O O . ASP A 1 103 ? 8.920 -12.243 -44.618 1.00 80.56 103 ASP A O 1
ATOM 859 N N . ILE A 1 104 ? 10.585 -11.044 -43.726 1.00 81.81 104 ILE A N 1
ATOM 860 C CA . ILE A 1 104 ? 10.727 -11.826 -42.497 1.00 81.81 104 ILE A CA 1
ATOM 861 C C . ILE A 1 104 ? 10.562 -10.892 -41.300 1.00 81.81 104 ILE A C 1
ATOM 863 O O . ILE A 1 104 ? 11.317 -9.929 -41.113 1.00 81.81 104 ILE A O 1
ATOM 867 N N . GLU A 1 105 ? 9.592 -11.225 -40.453 1.00 82.31 105 GLU A N 1
ATOM 868 C CA . GLU A 1 105 ? 9.307 -10.552 -39.192 1.00 82.31 105 GLU A CA 1
ATOM 869 C C . GLU A 1 105 ? 9.781 -11.414 -38.015 1.00 82.31 105 GLU A C 1
ATOM 871 O O . GLU A 1 105 ? 9.357 -12.552 -37.835 1.00 82.31 105 GLU A O 1
ATOM 876 N N . LEU A 1 106 ? 10.691 -10.869 -37.208 1.00 81.12 106 LEU A N 1
ATOM 877 C CA . LEU A 1 106 ? 11.223 -11.509 -36.007 1.00 81.12 106 LEU A CA 1
ATOM 878 C C . LEU A 1 106 ? 10.669 -10.837 -34.749 1.00 81.12 106 LEU A C 1
ATOM 880 O O . LEU A 1 106 ? 10.280 -9.668 -34.762 1.00 81.12 106 LEU A O 1
ATOM 884 N N . GLU A 1 107 ? 10.697 -11.547 -33.625 1.00 80.69 107 GLU A N 1
ATOM 885 C CA . GLU A 1 107 ? 10.331 -10.960 -32.336 1.00 80.69 107 GLU A CA 1
ATOM 886 C C . GLU A 1 107 ? 11.259 -9.786 -31.980 1.00 80.69 107 GLU A C 1
ATOM 888 O O . GLU A 1 107 ? 12.487 -9.871 -32.082 1.00 80.69 107 GLU A O 1
ATOM 893 N N . ALA A 1 108 ? 10.666 -8.678 -31.531 1.00 81.62 108 ALA A N 1
ATOM 894 C CA . ALA A 1 108 ? 11.372 -7.502 -31.012 1.00 81.62 108 ALA A CA 1
ATOM 895 C C . ALA A 1 108 ? 11.359 -7.438 -29.472 1.00 81.62 108 ALA A C 1
ATOM 897 O O . ALA A 1 108 ? 12.026 -6.590 -28.864 1.00 81.62 108 ALA A O 1
ATOM 898 N N . PHE A 1 109 ? 10.596 -8.326 -28.834 1.00 85.44 109 PHE A N 1
ATOM 899 C CA . PHE A 1 109 ? 10.403 -8.401 -27.394 1.00 85.44 109 PHE A CA 1
ATOM 900 C C . PHE A 1 109 ? 10.480 -9.856 -26.915 1.00 85.44 109 PHE A C 1
ATOM 902 O O . PHE A 1 109 ? 10.005 -10.745 -27.617 1.00 85.44 109 PHE A O 1
ATOM 909 N N . PRO A 1 110 ? 11.036 -10.106 -25.713 1.00 89.12 110 PRO A N 1
ATOM 910 C CA . PRO A 1 110 ? 11.139 -11.455 -25.168 1.00 89.12 110 PRO A CA 1
ATOM 911 C C . PRO A 1 110 ? 9.759 -12.066 -24.913 1.00 89.12 110 PRO A C 1
ATOM 913 O O . PRO A 1 110 ? 8.878 -11.394 -24.367 1.00 89.12 110 PRO A O 1
ATOM 916 N N . ASN A 1 111 ? 9.610 -13.352 -25.224 1.00 90.44 111 ASN A N 1
ATOM 917 C CA . ASN A 1 111 ? 8.444 -14.149 -24.847 1.00 90.44 111 ASN A CA 1
ATOM 918 C C . ASN A 1 111 ? 8.322 -14.350 -23.320 1.00 90.44 111 ASN A C 1
ATOM 920 O O . ASN A 1 111 ? 9.246 -14.057 -22.548 1.00 90.44 111 ASN A O 1
ATOM 924 N N . GLU A 1 112 ? 7.161 -14.841 -22.878 1.00 90.00 112 GLU A N 1
ATOM 925 C CA . GLU A 1 112 ? 6.852 -15.049 -21.458 1.00 90.00 112 GLU A CA 1
ATOM 926 C C . GLU A 1 112 ? 7.882 -15.948 -20.762 1.00 90.00 112 GLU A C 1
ATOM 928 O O . GLU A 1 112 ? 8.406 -15.574 -19.709 1.00 90.00 112 GLU A O 1
ATOM 933 N N . ASP A 1 113 ? 8.234 -17.084 -21.367 1.00 90.38 113 ASP A N 1
ATOM 934 C CA . ASP A 1 113 ? 9.167 -18.056 -20.790 1.00 90.38 113 ASP A CA 1
ATOM 935 C C . ASP A 1 113 ? 10.531 -17.441 -20.484 1.00 90.38 113 ASP A C 1
ATOM 937 O O . ASP A 1 113 ? 11.115 -17.656 -19.415 1.00 90.38 113 ASP A O 1
ATOM 941 N N . THR A 1 114 ? 11.040 -16.614 -21.399 1.00 90.94 114 THR A N 1
ATOM 942 C CA . THR A 1 114 ? 12.303 -15.900 -21.212 1.00 90.94 114 THR A CA 1
ATOM 943 C C . THR A 1 114 ? 12.218 -14.937 -20.030 1.00 90.94 114 THR A C 1
ATOM 945 O O . THR A 1 114 ? 13.135 -14.883 -19.199 1.00 90.94 114 THR A O 1
ATOM 948 N N . ILE A 1 115 ? 11.123 -14.178 -19.936 1.00 91.94 115 ILE A N 1
ATOM 949 C CA . ILE A 1 115 ? 10.878 -13.214 -18.856 1.00 91.94 115 ILE A CA 1
ATOM 950 C C . ILE A 1 115 ? 10.818 -13.950 -17.514 1.00 91.94 115 ILE A C 1
ATOM 952 O O . ILE A 1 115 ? 11.543 -13.602 -16.575 1.00 91.94 115 ILE A O 1
ATOM 956 N N . LEU A 1 116 ? 10.006 -15.005 -17.449 1.00 92.12 116 LEU A N 1
ATOM 957 C CA . LEU A 1 116 ? 9.802 -15.835 -16.274 1.00 92.12 116 LEU A CA 1
ATOM 958 C C . LEU A 1 116 ? 11.125 -16.435 -15.790 1.00 92.12 116 LEU A C 1
ATOM 960 O O . LEU A 1 116 ? 11.538 -16.202 -14.650 1.00 92.12 116 LEU A O 1
ATOM 964 N N . ARG A 1 117 ? 11.843 -17.128 -16.681 1.00 91.12 117 ARG A N 1
ATOM 965 C CA . ARG A 1 117 ? 13.118 -17.786 -16.381 1.00 91.12 117 ARG A CA 1
ATOM 966 C C . ARG A 1 117 ? 14.173 -16.806 -15.881 1.00 91.12 117 ARG A C 1
ATOM 968 O O . ARG A 1 117 ? 14.991 -17.175 -15.040 1.00 91.12 117 ARG A O 1
ATOM 975 N N . ARG A 1 118 ? 14.211 -15.570 -16.391 1.00 92.19 118 ARG A N 1
ATOM 976 C CA . ARG A 1 118 ? 15.220 -14.584 -15.970 1.00 92.19 118 ARG A CA 1
ATOM 977 C C . ARG A 1 118 ? 14.905 -13.930 -14.634 1.00 92.19 118 ARG A C 1
ATOM 979 O O . ARG A 1 118 ? 15.832 -13.733 -13.852 1.00 92.19 118 ARG A O 1
ATOM 986 N N . ILE A 1 119 ? 13.641 -13.636 -14.348 1.00 94.12 119 ILE A N 1
ATOM 987 C CA . ILE A 1 119 ? 13.240 -13.036 -13.068 1.00 94.12 119 ILE A CA 1
ATOM 988 C C . ILE A 1 119 ? 13.311 -14.062 -11.928 1.00 94.12 119 ILE A C 1
ATOM 990 O O . ILE A 1 119 ? 13.733 -13.718 -10.825 1.00 94.12 119 ILE A O 1
ATOM 994 N N . GLN A 1 120 ? 12.968 -15.328 -12.190 1.00 92.81 120 GLN A N 1
ATOM 995 C CA . GLN A 1 120 ? 13.000 -16.402 -11.187 1.00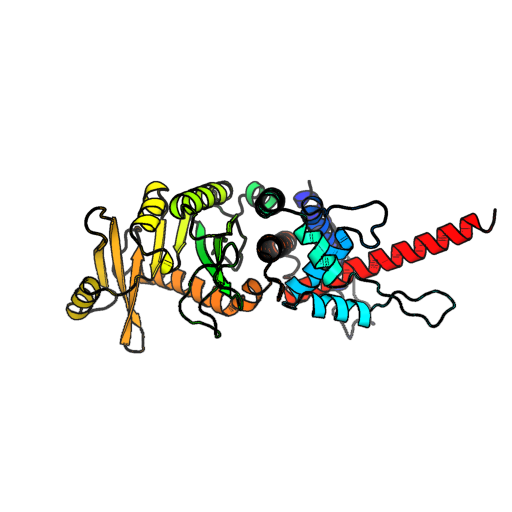 92.81 120 GLN A CA 1
ATOM 996 C C . GLN A 1 120 ? 14.404 -16.768 -10.688 1.00 92.81 120 GLN A C 1
ATOM 998 O O . GLN A 1 120 ? 14.522 -17.406 -9.646 1.00 92.81 120 GLN A O 1
ATOM 1003 N N . LYS A 1 121 ? 15.465 -16.361 -11.398 1.00 92.75 121 LYS A N 1
ATOM 1004 C CA . LYS A 1 121 ? 16.853 -16.560 -10.946 1.00 92.75 121 LYS A CA 1
ATOM 1005 C C . LYS A 1 121 ? 17.222 -15.718 -9.728 1.00 92.75 121 LYS A C 1
ATOM 1007 O O . LYS A 1 121 ? 18.222 -16.013 -9.090 1.00 92.75 121 LYS A O 1
ATOM 1012 N N . ILE A 1 122 ? 16.456 -14.669 -9.442 1.00 95.06 122 ILE A N 1
ATOM 1013 C CA . ILE A 1 122 ? 16.661 -13.813 -8.277 1.00 95.06 122 ILE A CA 1
ATOM 1014 C C . ILE A 1 122 ? 15.735 -14.294 -7.158 1.00 95.06 122 ILE A C 1
ATOM 1016 O O . ILE A 1 122 ? 14.547 -14.557 -7.379 1.00 95.06 122 ILE A O 1
ATOM 1020 N N . GLY A 1 123 ? 16.289 -14.431 -5.954 1.00 94.19 123 GLY A N 1
ATOM 1021 C CA . GLY A 1 123 ? 15.555 -14.884 -4.774 1.00 94.19 123 GLY A CA 1
ATOM 1022 C C . GLY A 1 123 ? 14.603 -13.824 -4.212 1.00 94.19 123 GLY A C 1
ATOM 1023 O O . GLY A 1 123 ? 14.764 -12.629 -4.440 1.00 94.19 123 GLY A O 1
ATOM 1024 N N . THR A 1 124 ? 13.613 -14.256 -3.426 1.00 92.50 124 THR A N 1
ATOM 1025 C CA . THR A 1 124 ? 12.582 -13.361 -2.866 1.00 92.50 124 THR A CA 1
ATOM 1026 C C . THR A 1 124 ? 13.170 -12.265 -1.969 1.00 92.50 124 THR A C 1
ATOM 1028 O O . THR A 1 124 ? 12.756 -11.112 -2.071 1.00 92.50 124 THR A O 1
ATOM 1031 N N . LEU A 1 125 ? 14.143 -12.609 -1.115 1.00 92.88 125 LEU A N 1
ATOM 1032 C CA . LEU A 1 125 ? 14.824 -11.650 -0.233 1.00 92.88 125 LEU A CA 1
ATOM 1033 C C . LEU A 1 125 ? 15.664 -10.648 -1.030 1.00 92.88 125 LEU A C 1
ATOM 1035 O O . LEU A 1 125 ? 15.593 -9.448 -0.792 1.00 92.88 125 LEU A O 1
ATOM 1039 N N . GLU A 1 126 ? 16.379 -11.119 -2.049 1.00 96.38 126 GLU A N 1
ATOM 1040 C CA . GLU A 1 126 ? 17.154 -10.242 -2.923 1.00 96.38 126 GLU A CA 1
ATOM 1041 C C . GLU A 1 126 ? 16.238 -9.266 -3.686 1.00 96.38 126 GLU A C 1
ATOM 1043 O O . GLU A 1 126 ? 16.549 -8.079 -3.819 1.00 96.38 126 GLU A O 1
ATOM 1048 N N . TRP A 1 127 ? 15.062 -9.723 -4.138 1.00 95.44 127 TRP A N 1
ATOM 1049 C CA . TRP A 1 127 ? 14.054 -8.834 -4.717 1.00 95.44 127 TRP A CA 1
ATOM 1050 C C . TRP A 1 127 ? 13.560 -7.778 -3.730 1.00 95.44 127 TRP A C 1
ATOM 1052 O O . TRP A 1 127 ? 13.409 -6.621 -4.127 1.00 95.44 127 TRP A O 1
ATOM 1062 N N . MET A 1 128 ? 13.362 -8.142 -2.460 1.00 94.19 128 MET A N 1
ATOM 1063 C CA . MET A 1 128 ? 13.021 -7.190 -1.401 1.00 94.19 128 MET A CA 1
ATOM 1064 C C . MET A 1 128 ? 14.105 -6.125 -1.223 1.00 94.19 128 MET A C 1
ATOM 1066 O O . MET A 1 128 ? 13.802 -4.939 -1.284 1.00 94.19 128 MET A O 1
ATOM 1070 N N . GLU A 1 129 ? 15.374 -6.509 -1.099 1.00 95.81 129 GLU A N 1
ATOM 1071 C CA . GLU A 1 129 ? 16.483 -5.555 -0.949 1.00 95.81 129 GLU A CA 1
ATOM 1072 C C . GLU A 1 129 ? 16.622 -4.615 -2.156 1.00 95.81 129 GLU A C 1
ATOM 1074 O O . GLU A 1 129 ? 16.912 -3.420 -2.033 1.00 95.81 129 GLU A O 1
ATOM 1079 N N . ARG A 1 130 ? 16.427 -5.145 -3.368 1.00 96.81 130 ARG A N 1
ATOM 1080 C CA . ARG A 1 130 ? 16.423 -4.356 -4.609 1.00 96.81 130 ARG A CA 1
ATOM 1081 C C . ARG A 1 130 ? 15.255 -3.372 -4.632 1.00 96.81 130 ARG A C 1
ATOM 1083 O O . ARG A 1 130 ? 15.455 -2.206 -4.983 1.00 96.81 130 ARG A O 1
ATOM 1090 N N . PHE A 1 131 ? 14.067 -3.814 -4.224 1.00 94.81 131 PHE A N 1
ATOM 1091 C CA . PHE A 1 131 ? 12.896 -2.956 -4.082 1.00 94.81 131 PHE A CA 1
ATOM 1092 C C . PHE A 1 131 ? 13.119 -1.857 -3.053 1.00 94.81 131 PHE A C 1
ATOM 1094 O O . PHE A 1 131 ? 12.870 -0.700 -3.368 1.00 94.81 131 PHE A O 1
ATOM 1101 N N . GLU A 1 132 ? 13.632 -2.171 -1.866 1.00 94.69 132 GLU A N 1
ATOM 1102 C CA . GLU A 1 132 ? 13.859 -1.179 -0.814 1.00 94.69 132 GLU A CA 1
ATOM 1103 C C . GLU A 1 132 ? 14.820 -0.081 -1.276 1.00 94.69 132 GLU A C 1
ATOM 1105 O O . GLU A 1 132 ? 14.546 1.109 -1.085 1.00 94.69 132 GLU A O 1
ATOM 1110 N N . ARG A 1 133 ? 15.895 -0.453 -1.984 1.00 96.06 133 ARG A N 1
ATOM 1111 C CA . ARG A 1 133 ? 16.829 0.508 -2.590 1.00 96.06 133 ARG A CA 1
ATOM 1112 C C . ARG A 1 133 ? 16.159 1.368 -3.658 1.00 96.06 133 ARG A C 1
ATOM 1114 O O . ARG A 1 133 ? 16.309 2.591 -3.631 1.00 96.06 133 ARG A O 1
ATOM 1121 N N . ALA A 1 134 ? 15.401 0.757 -4.570 1.00 95.75 134 ALA A N 1
ATOM 1122 C CA . ALA A 1 134 ? 14.675 1.474 -5.617 1.00 95.75 134 ALA A CA 1
ATOM 1123 C C . ALA A 1 134 ? 13.616 2.421 -5.040 1.00 95.75 134 ALA A C 1
ATOM 1125 O O . ALA A 1 134 ? 13.516 3.576 -5.465 1.00 95.75 134 ALA A O 1
ATOM 1126 N N . ASN A 1 135 ? 12.865 1.953 -4.043 1.00 94.56 135 ASN A N 1
ATOM 1127 C CA . ASN A 1 135 ? 11.801 2.701 -3.403 1.00 94.56 135 ASN A CA 1
ATOM 1128 C C . ASN A 1 135 ? 12.367 3.883 -2.617 1.00 94.56 135 ASN A C 1
ATOM 1130 O O . ASN A 1 135 ? 11.945 5.015 -2.830 1.00 94.56 135 ASN A O 1
ATOM 1134 N N . THR A 1 136 ? 13.411 3.658 -1.816 1.00 94.62 136 THR A N 1
ATOM 1135 C CA . THR A 1 136 ? 14.142 4.730 -1.123 1.00 94.62 136 THR A CA 1
ATOM 1136 C C . THR A 1 136 ? 14.597 5.795 -2.113 1.00 94.62 136 THR A C 1
ATOM 1138 O O . THR A 1 136 ? 14.389 6.991 -1.900 1.00 94.62 136 THR A O 1
ATOM 1141 N N . ASP A 1 137 ? 15.170 5.387 -3.249 1.00 92.25 137 ASP A N 1
ATOM 1142 C CA . ASP A 1 137 ? 15.594 6.323 -4.283 1.00 92.25 137 ASP A CA 1
ATOM 1143 C C . ASP A 1 137 ? 14.413 7.125 -4.848 1.00 92.25 137 ASP A C 1
ATOM 1145 O O . ASP A 1 137 ? 14.528 8.348 -4.981 1.00 92.25 137 ASP A O 1
ATOM 1149 N N . LEU A 1 138 ? 13.280 6.486 -5.158 1.00 91.50 138 LEU A N 1
ATOM 1150 C CA . LEU A 1 138 ? 12.048 7.152 -5.602 1.00 91.50 138 LEU A CA 1
ATOM 1151 C C . LEU A 1 138 ? 11.466 8.099 -4.545 1.00 91.50 138 LEU A C 1
ATOM 1153 O O . LEU A 1 138 ? 10.966 9.156 -4.921 1.00 91.50 138 LEU A O 1
ATOM 1157 N N . LEU A 1 139 ? 11.587 7.777 -3.257 1.00 91.81 139 LEU A N 1
ATOM 1158 C CA . LEU A 1 139 ? 11.041 8.560 -2.148 1.00 91.81 139 LEU A CA 1
ATOM 1159 C C . LEU A 1 139 ? 11.943 9.725 -1.712 1.00 91.81 139 LEU A C 1
ATOM 1161 O O . LEU A 1 139 ? 11.450 10.721 -1.179 1.00 91.81 139 LEU A O 1
ATOM 1165 N N . LYS A 1 140 ? 13.253 9.679 -2.007 1.00 91.06 140 LYS A N 1
ATOM 1166 C CA . LYS A 1 140 ? 14.215 10.763 -1.700 1.00 91.06 140 LYS A CA 1
ATOM 1167 C C . LYS A 1 140 ? 13.712 12.178 -2.049 1.00 91.06 140 LYS A C 1
ATOM 1169 O O . LYS A 1 140 ? 13.921 13.077 -1.235 1.00 91.06 140 LYS A O 1
ATOM 1174 N N . PRO A 1 141 ? 13.099 12.446 -3.222 1.00 86.94 141 PRO A N 1
ATOM 1175 C CA . PRO A 1 141 ? 12.555 13.766 -3.542 1.00 86.94 141 PRO A CA 1
ATOM 1176 C C . PRO A 1 141 ? 11.422 14.204 -2.607 1.00 86.94 141 PRO A C 1
ATOM 1178 O O . PRO A 1 141 ? 11.411 15.369 -2.221 1.00 86.94 141 PRO A O 1
ATOM 1181 N N . PHE A 1 142 ? 10.522 13.294 -2.216 1.00 87.31 142 PHE A N 1
ATOM 1182 C CA . PHE A 1 142 ? 9.432 13.590 -1.279 1.00 87.31 142 PHE A CA 1
ATOM 1183 C C . PHE A 1 142 ? 9.982 13.951 0.103 1.00 87.31 142 PHE A C 1
ATOM 1185 O O . PHE A 1 142 ? 9.613 14.992 0.642 1.00 87.31 142 PHE A O 1
ATOM 1192 N N . LYS A 1 143 ? 10.947 13.164 0.605 1.00 88.62 143 LYS A N 1
ATOM 1193 C CA . LYS A 1 143 ? 11.652 13.426 1.874 1.00 88.62 143 LYS A CA 1
ATOM 1194 C C . LYS A 1 143 ? 12.347 14.787 1.869 1.00 88.62 143 LYS A C 1
ATOM 1196 O O . LYS A 1 143 ? 12.136 15.609 2.750 1.00 88.62 143 LYS A O 1
ATOM 1201 N N . LYS A 1 144 ? 13.131 15.082 0.825 1.00 86.88 144 LYS A N 1
ATOM 1202 C CA . LYS A 1 144 ? 13.843 16.371 0.702 1.00 86.88 144 LYS A CA 1
ATOM 1203 C C . LYS A 1 144 ? 12.906 17.570 0.618 1.00 86.88 144 LYS A C 1
ATOM 1205 O O . LYS A 1 144 ? 13.254 18.642 1.094 1.00 86.88 144 LYS A O 1
ATOM 1210 N N . ALA A 1 145 ? 11.753 17.399 -0.020 1.00 84.88 145 ALA A N 1
ATOM 1211 C CA . ALA A 1 145 ? 10.747 18.443 -0.133 1.00 84.88 145 ALA A CA 1
ATOM 1212 C C . ALA A 1 145 ? 9.811 18.511 1.084 1.00 84.88 145 ALA A C 1
ATOM 1214 O O . ALA A 1 145 ? 8.865 19.288 1.028 1.00 84.88 145 ALA A O 1
ATOM 1215 N N . LYS A 1 146 ? 10.026 17.678 2.120 1.00 87.56 146 LYS A N 1
ATOM 1216 C CA . LYS A 1 146 ? 9.113 17.483 3.256 1.00 87.56 146 LYS A CA 1
ATOM 1217 C C . LYS A 1 146 ? 7.653 17.379 2.799 1.00 87.56 146 LYS A C 1
ATOM 1219 O O . LYS A 1 146 ? 6.776 18.046 3.323 1.00 87.56 146 LYS A O 1
ATOM 1224 N N . SER A 1 147 ? 7.404 16.577 1.757 1.00 85.81 147 SER A N 1
ATOM 1225 C CA . SER A 1 147 ? 6.091 16.531 1.087 1.00 85.81 147 SER A CA 1
ATOM 1226 C C . SER A 1 147 ? 4.962 15.994 1.966 1.00 85.81 147 SER A C 1
ATOM 1228 O O . SER A 1 147 ? 3.804 16.185 1.612 1.00 85.81 147 SER A O 1
ATOM 1230 N N . PHE A 1 148 ? 5.307 15.325 3.065 1.00 88.50 148 PHE A N 1
ATOM 1231 C CA . PHE A 1 148 ? 4.387 14.760 4.043 1.00 88.50 148 PHE A CA 1
ATOM 1232 C C . PHE A 1 148 ? 4.705 15.391 5.404 1.00 88.50 148 PHE A C 1
ATOM 1234 O O . PHE A 1 148 ? 5.423 14.807 6.213 1.00 88.50 148 PHE A O 1
ATOM 1241 N N . SER A 1 149 ? 4.302 16.648 5.587 1.00 87.00 149 SER A N 1
ATOM 1242 C CA . SER A 1 149 ? 4.566 17.433 6.798 1.00 87.00 149 SER A CA 1
ATOM 1243 C C . SER A 1 149 ? 3.279 17.818 7.515 1.00 87.00 149 SER A C 1
ATOM 1245 O O . SER A 1 149 ? 2.267 18.045 6.856 1.00 87.00 149 SER A O 1
ATOM 1247 N N . GLY A 1 150 ? 3.349 17.978 8.836 1.00 89.19 150 GLY A N 1
ATOM 1248 C CA . GLY A 1 150 ? 2.163 18.161 9.676 1.00 89.19 150 GLY A CA 1
ATOM 1249 C C . GLY A 1 150 ? 1.446 16.832 9.908 1.00 89.19 150 GLY A C 1
ATOM 1250 O O . GLY A 1 150 ? 2.047 15.771 9.721 1.00 89.19 150 GLY A O 1
ATOM 1251 N N . PHE A 1 151 ? 0.175 16.886 10.310 1.00 90.50 151 PHE A N 1
ATOM 1252 C CA . PHE A 1 151 ? -0.608 15.675 10.539 1.00 90.50 151 PHE A CA 1
ATOM 1253 C C . PHE A 1 151 ? -0.838 14.927 9.218 1.00 90.50 151 PHE A C 1
ATOM 1255 O O . PHE A 1 151 ? -1.500 15.431 8.309 1.00 90.50 151 PHE A O 1
ATOM 1262 N N . THR A 1 152 ? -0.287 13.720 9.101 1.00 90.94 152 THR A N 1
ATOM 1263 C CA . THR A 1 152 ? -0.352 12.920 7.872 1.00 90.94 152 THR A CA 1
ATOM 1264 C C . THR A 1 152 ? -1.092 11.613 8.118 1.00 90.94 152 THR A C 1
ATOM 1266 O O . THR A 1 152 ? -0.656 10.784 8.916 1.00 90.94 152 THR A O 1
ATOM 1269 N N . TRP A 1 153 ? -2.174 11.386 7.370 1.00 91.50 153 TRP A N 1
ATOM 1270 C CA . TRP A 1 153 ? -2.833 10.083 7.325 1.00 91.50 153 TRP A CA 1
ATOM 1271 C C . TRP A 1 153 ? -2.088 9.119 6.399 1.00 91.50 153 TRP A C 1
ATOM 1273 O O . TRP A 1 153 ? -1.820 9.429 5.233 1.00 91.50 153 TRP A O 1
ATOM 1283 N N . LEU A 1 154 ? -1.806 7.926 6.909 1.00 92.19 154 LEU A N 1
ATOM 1284 C CA . LEU A 1 154 ? -1.282 6.776 6.186 1.00 92.19 154 LEU A CA 1
ATOM 1285 C C . LEU A 1 154 ? -2.338 5.668 6.146 1.00 92.19 154 LEU A C 1
ATOM 1287 O O . LEU A 1 154 ? -3.191 5.576 7.020 1.00 92.19 154 LEU A O 1
ATOM 1291 N N . SER A 1 155 ? -2.302 4.834 5.119 1.00 90.69 155 SER A N 1
ATOM 1292 C CA . SER A 1 155 ? -3.052 3.581 5.038 1.00 90.69 155 SER A CA 1
ATOM 1293 C C . SER A 1 155 ? -2.133 2.442 5.435 1.00 90.69 155 SER A C 1
ATOM 1295 O O . SER A 1 155 ? -0.986 2.409 4.985 1.00 90.69 155 SER A O 1
ATOM 1297 N N . LEU A 1 156 ? -2.650 1.510 6.227 1.00 91.38 156 LEU A N 1
ATOM 1298 C CA . LEU A 1 156 ? -2.038 0.214 6.475 1.00 91.38 156 LEU A CA 1
ATOM 1299 C C . LEU A 1 156 ? -2.994 -0.872 5.986 1.00 91.38 156 LEU A C 1
ATOM 1301 O O . LEU A 1 156 ? -4.039 -1.112 6.598 1.00 91.38 156 LEU A O 1
ATOM 1305 N N . ASP A 1 157 ? -2.598 -1.530 4.901 1.00 88.44 157 ASP A N 1
ATOM 1306 C CA . ASP A 1 157 ? -3.444 -2.488 4.199 1.00 88.44 157 ASP A CA 1
ATOM 1307 C C . ASP A 1 157 ? -2.788 -3.880 4.180 1.00 88.44 157 ASP A C 1
ATOM 1309 O O . ASP A 1 157 ? -1.560 -4.026 4.173 1.00 88.44 157 ASP A O 1
ATOM 1313 N N . MET A 1 158 ? -3.628 -4.919 4.175 1.00 87.19 158 MET A N 1
ATOM 1314 C CA . MET A 1 158 ? -3.223 -6.316 3.990 1.00 87.19 158 MET A CA 1
ATOM 1315 C C . MET A 1 158 ? -3.919 -6.860 2.746 1.00 87.19 158 MET A C 1
ATOM 1317 O O . MET A 1 158 ? -5.094 -7.222 2.774 1.00 87.19 158 MET A O 1
ATOM 1321 N N . THR A 1 159 ? -3.191 -6.951 1.638 1.00 84.88 159 THR A N 1
ATOM 1322 C CA . THR A 1 159 ? -3.797 -7.266 0.345 1.00 84.88 159 THR A CA 1
ATOM 1323 C C . THR A 1 159 ? -3.585 -8.730 -0.064 1.00 84.88 159 THR A C 1
ATOM 1325 O O . THR A 1 159 ? -2.441 -9.197 -0.125 1.00 84.88 159 THR A O 1
ATOM 1328 N N . PRO A 1 160 ? -4.656 -9.464 -0.434 1.00 85.19 160 PRO A N 1
ATOM 1329 C CA . PRO A 1 160 ? -4.549 -10.794 -1.023 1.00 85.19 160 PRO A CA 1
ATOM 1330 C C . PRO A 1 160 ? -4.312 -10.762 -2.546 1.00 85.19 160 PRO A C 1
ATOM 1332 O O . PRO A 1 160 ? -5.115 -10.285 -3.348 1.00 85.19 160 PRO A O 1
ATOM 1335 N N . ALA A 1 161 ? -3.228 -11.394 -2.977 1.00 83.06 161 ALA A N 1
ATOM 1336 C CA . ALA A 1 161 ? -2.972 -11.825 -4.343 1.00 83.06 161 ALA A CA 1
ATOM 1337 C C . ALA A 1 161 ? -3.523 -13.242 -4.568 1.00 83.06 161 ALA A C 1
ATOM 1339 O O . ALA A 1 161 ? -2.798 -14.229 -4.403 1.00 83.06 161 ALA A O 1
ATOM 1340 N N . HIS A 1 162 ? -4.804 -13.323 -4.943 1.00 85.38 162 HIS A N 1
ATOM 1341 C CA . HIS A 1 162 ? -5.524 -14.573 -5.218 1.00 85.38 162 HIS A CA 1
ATOM 1342 C C . HIS A 1 162 ? -4.691 -15.577 -6.041 1.00 85.38 162 HIS A C 1
ATOM 1344 O O . HIS A 1 162 ? -3.962 -15.220 -6.980 1.00 85.38 162 HIS A O 1
ATOM 1350 N N . PHE A 1 163 ? -4.768 -16.845 -5.649 1.00 82.06 163 PHE A N 1
ATOM 1351 C CA . PHE A 1 163 ? -4.005 -17.938 -6.232 1.00 82.06 163 PHE A CA 1
ATOM 1352 C C . PHE A 1 163 ? -4.896 -19.148 -6.485 1.00 82.06 163 PHE A C 1
ATOM 1354 O O . PHE A 1 163 ? -5.636 -19.577 -5.606 1.00 82.06 163 PHE A O 1
ATOM 1361 N N . TRP A 1 164 ? -4.776 -19.717 -7.680 1.00 83.00 164 TRP A N 1
ATOM 1362 C CA . TRP A 1 164 ? -5.428 -20.960 -8.070 1.00 83.00 164 TRP A CA 1
ATOM 1363 C C . TRP A 1 164 ? -4.322 -21.979 -8.319 1.00 83.00 164 TRP A C 1
ATOM 1365 O O . TRP A 1 164 ? -3.526 -21.835 -9.247 1.00 83.00 164 TRP A O 1
ATOM 1375 N N . GLY A 1 165 ? -4.205 -22.957 -7.428 1.00 80.75 165 GLY A N 1
ATOM 1376 C CA . GLY A 1 165 ? -3.130 -23.936 -7.468 1.00 80.75 165 GLY A CA 1
ATOM 1377 C C . GLY A 1 165 ? -2.986 -24.683 -6.151 1.00 80.75 165 GLY A C 1
ATOM 1378 O O . GLY A 1 165 ? -3.908 -24.723 -5.340 1.00 80.75 165 GLY A O 1
ATOM 1379 N N . ASP A 1 166 ? -1.813 -25.275 -5.957 1.00 80.69 166 ASP A N 1
ATOM 1380 C CA . ASP A 1 166 ? -1.514 -26.095 -4.787 1.00 80.69 166 ASP A CA 1
ATOM 1381 C C . ASP A 1 166 ? -1.470 -25.260 -3.496 1.00 80.69 166 ASP A C 1
ATOM 1383 O O . ASP A 1 166 ? -0.696 -24.308 -3.376 1.00 80.69 166 ASP A O 1
ATOM 1387 N N . LYS A 1 167 ? -2.271 -25.658 -2.504 1.00 80.31 167 LYS A N 1
ATOM 1388 C CA . LYS A 1 167 ? -2.313 -25.051 -1.168 1.00 80.31 167 LYS A CA 1
ATOM 1389 C C . LYS A 1 167 ? -0.976 -25.128 -0.423 1.00 80.31 167 LYS A C 1
ATOM 1391 O O . LYS A 1 167 ? -0.735 -24.304 0.454 1.00 80.31 167 LYS A O 1
ATOM 1396 N N . ASN A 1 168 ? -0.118 -26.084 -0.784 1.00 81.69 168 ASN A N 1
ATOM 1397 C CA . ASN A 1 168 ? 1.204 -26.280 -0.192 1.00 81.69 168 ASN A CA 1
ATOM 1398 C C . ASN A 1 168 ? 2.295 -25.438 -0.875 1.00 81.69 168 ASN A C 1
ATOM 1400 O O . ASN A 1 168 ? 3.460 -25.490 -0.475 1.00 81.69 168 ASN A O 1
ATOM 1404 N N . ALA A 1 169 ? 1.952 -24.651 -1.902 1.00 81.88 169 ALA A N 1
ATOM 1405 C CA . ALA A 1 169 ? 2.920 -23.778 -2.546 1.00 81.88 169 ALA A CA 1
ATOM 1406 C C . ALA A 1 169 ? 3.497 -22.765 -1.540 1.00 81.88 169 ALA A C 1
ATOM 1408 O O . ALA A 1 169 ? 2.793 -22.161 -0.726 1.00 81.88 169 ALA A O 1
ATOM 1409 N N . LYS A 1 170 ? 4.816 -22.560 -1.611 1.00 82.44 170 LYS A N 1
ATOM 1410 C CA . LYS A 1 170 ? 5.554 -21.675 -0.701 1.00 82.44 170 LYS A CA 1
ATOM 1411 C C . LYS A 1 170 ? 4.932 -20.277 -0.666 1.00 82.44 170 LYS A C 1
ATOM 1413 O O . LYS A 1 170 ? 4.838 -19.639 -1.707 1.00 82.44 170 LYS A O 1
ATOM 1418 N N . GLY A 1 171 ? 4.600 -19.780 0.527 1.00 82.44 171 GLY A N 1
ATOM 1419 C CA . GLY A 1 171 ? 4.087 -18.419 0.739 1.00 82.44 171 GLY A CA 1
ATOM 1420 C C . GLY A 1 171 ? 2.569 -18.260 0.592 1.00 82.44 171 GLY A C 1
ATOM 1421 O O . GLY A 1 171 ? 2.080 -17.134 0.670 1.00 82.44 171 GLY A O 1
ATOM 1422 N N . ILE A 1 172 ? 1.825 -19.353 0.395 1.00 86.25 172 ILE A N 1
ATOM 1423 C CA . ILE A 1 172 ? 0.361 -19.326 0.342 1.00 86.25 172 ILE A CA 1
ATOM 1424 C C . ILE A 1 172 ? -0.258 -19.140 1.731 1.00 86.25 172 ILE A C 1
ATOM 1426 O O . ILE A 1 172 ? 0.130 -19.757 2.723 1.00 86.25 172 ILE A O 1
ATOM 1430 N N . MET A 1 173 ? -1.277 -18.289 1.777 1.00 86.69 173 MET A N 1
ATOM 1431 C CA . MET A 1 173 ? -2.119 -18.004 2.930 1.00 86.69 173 MET A CA 1
ATOM 1432 C C . MET A 1 173 ? -3.551 -18.447 2.633 1.00 86.69 173 MET A C 1
ATOM 1434 O O . MET A 1 173 ? -4.061 -18.227 1.531 1.00 86.69 173 MET A O 1
ATOM 1438 N N . GLY A 1 174 ? -4.215 -19.019 3.637 1.00 86.25 174 GLY A N 1
ATOM 1439 C CA . GLY A 1 174 ? -5.660 -19.219 3.594 1.00 86.25 174 GLY A CA 1
ATOM 1440 C C . GLY A 1 174 ? -6.394 -17.877 3.650 1.00 86.25 174 GLY A C 1
ATOM 1441 O O . GLY A 1 174 ? -6.035 -16.992 4.431 1.00 86.25 174 GLY A O 1
ATOM 1442 N N . ILE A 1 175 ? -7.424 -17.725 2.824 1.00 86.31 175 ILE A N 1
ATOM 1443 C CA . ILE A 1 175 ? -8.344 -16.584 2.835 1.00 86.31 175 ILE A CA 1
ATOM 1444 C C . ILE A 1 175 ? -9.796 -17.080 2.811 1.00 86.31 175 ILE A C 1
ATOM 1446 O O . ILE A 1 175 ? -10.049 -18.198 2.347 1.00 86.31 175 ILE A O 1
ATOM 1450 N N . PRO A 1 176 ? -10.768 -16.275 3.289 1.00 85.69 176 PRO A N 1
ATOM 1451 C CA . PRO A 1 176 ? -12.177 -16.535 3.011 1.00 85.69 176 PRO A CA 1
ATOM 1452 C C . PRO A 1 176 ? -12.390 -16.754 1.513 1.00 85.69 176 PRO A C 1
ATOM 1454 O O . PRO A 1 176 ? -11.711 -16.131 0.697 1.00 85.69 176 PRO A O 1
ATOM 1457 N N . ARG A 1 177 ? -13.312 -17.654 1.153 1.00 86.44 177 ARG A N 1
ATOM 1458 C CA . ARG A 1 177 ? -13.552 -17.994 -0.251 1.00 86.44 177 ARG A CA 1
ATOM 1459 C C . ARG A 1 177 ? -13.979 -16.743 -1.020 1.00 86.44 177 ARG A C 1
ATOM 1461 O O . ARG A 1 177 ? -15.035 -16.180 -0.749 1.00 86.44 177 ARG A O 1
ATOM 1468 N N . GLU A 1 178 ? -13.167 -16.343 -1.989 1.00 81.75 178 GLU A N 1
ATOM 1469 C CA . GLU A 1 178 ? -13.377 -15.156 -2.814 1.00 81.75 178 GLU A CA 1
ATOM 1470 C C . GLU A 1 178 ? -12.861 -15.435 -4.233 1.00 81.75 178 GLU A C 1
ATOM 1472 O O . GLU A 1 178 ? -11.859 -16.129 -4.420 1.00 81.75 178 GLU A O 1
ATOM 1477 N N . LYS A 1 179 ? -13.579 -14.960 -5.262 1.00 79.00 179 LYS A N 1
ATOM 1478 C CA . LYS A 1 179 ? -13.220 -15.153 -6.685 1.00 79.00 179 LYS A CA 1
ATOM 1479 C C . LYS A 1 179 ? -12.892 -16.617 -7.052 1.00 79.00 179 LYS A C 1
ATOM 1481 O O . LYS A 1 179 ? -12.033 -16.889 -7.883 1.00 79.00 179 LYS A O 1
ATOM 1486 N N . GLY A 1 180 ? -13.565 -17.578 -6.415 1.00 85.62 180 GLY A N 1
ATOM 1487 C CA . GLY A 1 180 ? -13.384 -19.009 -6.682 1.00 85.62 180 GLY A CA 1
ATOM 1488 C C . GLY A 1 180 ? -12.135 -19.652 -6.062 1.00 85.62 180 GLY A C 1
ATOM 1489 O O . GLY A 1 180 ? -11.851 -20.803 -6.377 1.00 85.62 180 GLY A O 1
ATOM 1490 N N . THR A 1 181 ? -11.404 -18.967 -5.176 1.00 86.81 181 THR A N 1
ATOM 1491 C CA . THR A 1 181 ? -10.280 -19.552 -4.425 1.00 86.81 181 THR A CA 1
ATOM 1492 C C . THR A 1 181 ? -10.370 -19.252 -2.927 1.00 86.81 181 THR A C 1
ATOM 1494 O O . THR A 1 181 ? -11.026 -18.305 -2.501 1.00 86.81 181 THR A O 1
ATOM 1497 N N . SER A 1 182 ? -9.710 -20.081 -2.123 1.00 89.81 182 SER A N 1
ATOM 1498 C CA . SER A 1 182 ? -9.493 -19.877 -0.684 1.00 89.81 182 SER A CA 1
ATOM 1499 C C . SER A 1 182 ? -8.008 -19.674 -0.361 1.00 89.81 182 SER A C 1
ATOM 1501 O O . SER A 1 182 ? -7.601 -19.770 0.795 1.00 89.81 182 SER A O 1
ATOM 1503 N N . TYR A 1 183 ? -7.194 -19.396 -1.384 1.00 89.19 183 TYR A N 1
ATOM 1504 C CA . TYR A 1 183 ? -5.747 -19.265 -1.283 1.00 89.19 183 TYR A CA 1
ATOM 1505 C C . TYR A 1 183 ? -5.263 -17.982 -1.951 1.00 89.19 183 TYR A C 1
ATOM 1507 O O . TYR A 1 183 ? -5.694 -17.615 -3.047 1.00 89.19 183 TYR A O 1
ATOM 1515 N N . ALA A 1 184 ? -4.327 -17.303 -1.299 1.00 87.00 184 ALA A N 1
ATOM 1516 C CA . ALA A 1 184 ? -3.679 -16.118 -1.835 1.00 87.00 184 ALA A CA 1
ATOM 1517 C C . ALA A 1 184 ? -2.258 -15.988 -1.292 1.00 87.00 184 ALA A C 1
ATOM 1519 O O . ALA A 1 184 ? -1.962 -16.434 -0.188 1.00 87.00 184 ALA A O 1
ATOM 1520 N N . TYR A 1 185 ? -1.392 -15.303 -2.029 1.00 87.31 185 TYR A N 1
ATOM 1521 C CA . TYR A 1 185 ? -0.220 -14.688 -1.407 1.00 87.31 185 TYR A CA 1
ATOM 1522 C C . TYR A 1 185 ? -0.676 -13.390 -0.757 1.00 87.31 185 TYR A C 1
ATOM 1524 O O . TYR A 1 185 ? -1.464 -12.668 -1.361 1.00 87.31 185 TYR A O 1
ATOM 1532 N N . LYS A 1 186 ? -0.207 -13.069 0.444 1.00 87.31 186 LYS A N 1
ATOM 1533 C CA . LYS A 1 186 ? -0.549 -11.800 1.093 1.00 87.31 186 LYS A CA 1
ATOM 1534 C C . LYS A 1 186 ? 0.644 -10.863 1.125 1.00 87.31 186 LYS A C 1
ATOM 1536 O O . LYS A 1 186 ? 1.796 -11.300 1.153 1.00 87.31 186 LYS A O 1
ATOM 1541 N N . TYR A 1 187 ? 0.354 -9.574 1.144 1.00 88.31 187 TYR A N 1
ATOM 1542 C CA . TYR A 1 187 ? 1.341 -8.542 1.404 1.00 88.31 187 TYR A CA 1
ATOM 1543 C C . TYR A 1 187 ? 0.760 -7.427 2.246 1.00 88.31 187 TYR A C 1
ATOM 1545 O O . TYR A 1 187 ? -0.438 -7.164 2.200 1.00 88.31 187 TYR A O 1
ATOM 1553 N N . MET A 1 188 ? 1.643 -6.804 3.014 1.00 91.00 188 MET A N 1
ATOM 1554 C CA . MET A 1 188 ? 1.344 -5.664 3.858 1.00 91.00 188 MET A CA 1
ATOM 1555 C C . MET A 1 188 ? 2.088 -4.460 3.301 1.00 91.00 188 MET A C 1
ATOM 1557 O O . MET A 1 188 ? 3.293 -4.550 3.047 1.00 91.00 188 MET A O 1
ATOM 1561 N N . ASP A 1 189 ? 1.393 -3.346 3.117 1.00 91.19 189 ASP A N 1
ATOM 1562 C CA . ASP A 1 189 ? 2.007 -2.092 2.699 1.00 91.19 189 ASP A CA 1
ATOM 1563 C C . ASP A 1 189 ? 1.467 -0.892 3.466 1.00 91.19 189 ASP A C 1
ATOM 1565 O O . ASP A 1 189 ? 0.355 -0.895 3.992 1.00 91.19 189 ASP A O 1
ATOM 1569 N N . ILE A 1 190 ? 2.319 0.127 3.553 1.00 92.69 190 ILE A N 1
ATOM 1570 C CA . ILE A 1 190 ? 1.996 1.427 4.117 1.00 92.69 190 ILE A CA 1
ATOM 1571 C C . ILE A 1 190 ? 2.111 2.452 3.006 1.00 92.69 190 ILE A C 1
ATOM 1573 O O . ILE A 1 190 ? 3.177 2.623 2.400 1.00 92.69 190 ILE A O 1
ATOM 1577 N N . CYS A 1 191 ? 1.021 3.163 2.749 1.00 90.88 191 CYS A N 1
ATOM 1578 C CA . CYS A 1 191 ? 0.991 4.228 1.759 1.00 90.88 191 CYS A CA 1
ATOM 1579 C C . CYS A 1 191 ? 0.399 5.514 2.329 1.00 90.88 191 CYS A C 1
ATOM 1581 O O . CYS A 1 191 ? -0.281 5.507 3.348 1.00 90.88 191 CYS A O 1
ATOM 1583 N N . VAL A 1 192 ? 0.687 6.641 1.688 1.00 89.19 192 VAL A N 1
ATOM 1584 C CA . VAL A 1 192 ? 0.092 7.928 2.062 1.00 89.19 192 VAL A CA 1
ATOM 1585 C C . VAL A 1 192 ? -1.395 7.943 1.683 1.00 89.19 192 VAL A C 1
ATOM 1587 O O . VAL A 1 192 ? -1.771 7.476 0.605 1.00 89.19 192 VAL A O 1
ATOM 1590 N N . SER A 1 193 ? -2.240 8.471 2.575 1.00 81.06 193 SER A N 1
ATOM 1591 C CA . SER A 1 193 ? -3.701 8.542 2.400 1.00 81.06 193 SER A CA 1
ATOM 1592 C C . SER A 1 193 ? -4.239 9.911 1.996 1.00 81.06 193 SER A C 1
ATOM 1594 O O . SER A 1 193 ? -5.445 10.061 1.824 1.00 81.06 193 SER A O 1
ATOM 1596 N N . ALA A 1 194 ? -3.369 10.903 1.811 1.00 63.81 194 ALA A N 1
ATOM 1597 C CA . ALA A 1 194 ? -3.755 12.272 1.488 1.00 63.81 194 ALA A CA 1
ATOM 1598 C C . ALA A 1 194 ? -3.819 12.555 -0.030 1.00 63.81 194 ALA A C 1
ATOM 1600 O O . ALA A 1 194 ? -3.015 12.033 -0.803 1.00 63.81 194 ALA A O 1
ATOM 1601 N N . HIS A 1 195 ? -4.722 13.460 -0.434 1.00 51.41 195 HIS A N 1
ATOM 1602 C CA . HIS A 1 195 ? -4.715 14.187 -1.721 1.00 51.41 195 HIS A CA 1
ATOM 1603 C C . HIS A 1 195 ? -4.494 13.331 -2.987 1.00 51.41 195 HIS A C 1
ATOM 1605 O O . HIS A 1 195 ? -3.632 13.659 -3.807 1.00 51.41 195 HIS A O 1
ATOM 1611 N N . ASP A 1 196 ? -5.215 12.214 -3.127 1.00 55.69 196 ASP A N 1
ATOM 1612 C CA . ASP A 1 196 ? -5.101 11.251 -4.241 1.00 55.69 196 ASP A CA 1
ATOM 1613 C C . ASP A 1 196 ? -3.712 10.595 -4.411 1.00 55.69 196 ASP A C 1
ATOM 1615 O O . ASP A 1 196 ? -3.473 9.843 -5.362 1.00 55.69 196 ASP A O 1
ATOM 1619 N N . GLN A 1 197 ? -2.772 10.834 -3.488 1.00 62.19 197 GLN A N 1
ATOM 1620 C CA . GLN A 1 197 ? -1.381 10.389 -3.571 1.00 62.19 197 GLN A CA 1
ATOM 1621 C C . GLN A 1 197 ? -1.159 9.102 -2.778 1.00 62.19 197 GLN A C 1
ATOM 1623 O O . GLN A 1 197 ? -0.723 9.128 -1.633 1.00 62.19 197 GLN A O 1
ATOM 1628 N N . ARG A 1 198 ? -1.359 7.950 -3.428 1.00 76.25 198 ARG A N 1
ATOM 1629 C CA . ARG A 1 198 ? -1.062 6.614 -2.874 1.00 76.25 198 ARG A CA 1
ATOM 1630 C C . ARG A 1 198 ? 0.414 6.236 -3.021 1.00 76.25 198 ARG A C 1
ATOM 1632 O O . ARG A 1 198 ? 0.761 5.204 -3.600 1.00 76.25 198 ARG A O 1
ATOM 1639 N N . VAL A 1 199 ? 1.299 7.097 -2.526 1.00 87.38 199 VAL A N 1
ATOM 1640 C CA . VAL A 1 199 ? 2.744 6.831 -2.515 1.00 87.38 199 VAL A CA 1
ATOM 1641 C C . VAL A 1 199 ? 3.042 5.760 -1.465 1.00 87.38 199 VAL A C 1
ATOM 1643 O O . VAL A 1 199 ? 2.757 5.948 -0.287 1.00 87.38 199 VAL A O 1
ATOM 1646 N N . THR A 1 200 ? 3.614 4.634 -1.883 1.00 91.44 200 THR A N 1
ATOM 1647 C CA . THR A 1 200 ? 4.004 3.507 -1.021 1.00 91.44 200 THR A CA 1
ATOM 1648 C C . THR A 1 200 ? 5.296 3.818 -0.286 1.00 91.44 200 THR A C 1
ATOM 1650 O O . THR A 1 200 ? 6.357 3.907 -0.905 1.00 91.44 200 THR A O 1
ATOM 1653 N N . LEU A 1 201 ? 5.223 3.965 1.030 1.00 93.69 201 LEU A N 1
ATOM 1654 C CA . LEU A 1 201 ? 6.381 4.272 1.862 1.00 93.69 201 LEU A CA 1
ATOM 1655 C C . LEU A 1 201 ? 7.155 3.001 2.224 1.00 93.69 201 LEU A C 1
ATOM 1657 O O . LEU A 1 201 ? 8.381 2.983 2.148 1.00 93.69 201 LEU A O 1
ATOM 1661 N N . ALA A 1 202 ? 6.439 1.921 2.534 1.00 93.50 202 ALA A N 1
ATOM 1662 C CA . ALA A 1 202 ? 7.014 0.624 2.866 1.00 93.50 202 ALA A CA 1
ATOM 1663 C C . ALA A 1 202 ? 6.064 -0.506 2.445 1.00 93.50 202 ALA A C 1
ATOM 1665 O O . ALA A 1 202 ? 4.856 -0.302 2.378 1.00 93.50 202 ALA A O 1
ATOM 1666 N N . GLY A 1 203 ? 6.593 -1.698 2.172 1.00 91.50 203 GLY A N 1
ATOM 1667 C CA . GLY A 1 203 ? 5.773 -2.880 1.913 1.00 91.50 203 GLY A CA 1
ATOM 1668 C C . GLY A 1 203 ? 6.594 -4.162 1.910 1.00 91.50 203 GLY A C 1
ATOM 1669 O O . GLY A 1 203 ? 7.796 -4.116 1.655 1.00 91.50 203 GLY A O 1
ATOM 1670 N N . SER A 1 204 ? 5.958 -5.288 2.229 1.00 92.62 204 SER A N 1
ATOM 1671 C CA . SER A 1 204 ? 6.586 -6.612 2.280 1.00 92.62 204 SER A CA 1
ATOM 1672 C C . SER A 1 204 ? 5.564 -7.736 2.101 1.00 92.62 204 SER A C 1
ATOM 1674 O O . SER A 1 204 ? 4.365 -7.55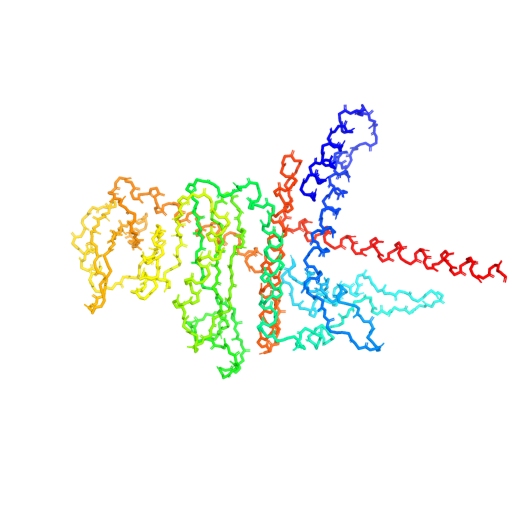1 2.318 1.00 92.62 204 SER A O 1
ATOM 1676 N N . TYR A 1 205 ? 6.040 -8.923 1.731 1.00 91.25 205 TYR A N 1
ATOM 1677 C CA . TYR A 1 205 ? 5.214 -10.122 1.674 1.00 91.25 205 TYR A CA 1
ATOM 1678 C C . TYR A 1 205 ? 4.911 -10.636 3.083 1.00 91.25 205 TYR A C 1
ATOM 1680 O O . TYR A 1 205 ? 5.653 -10.384 4.035 1.00 91.25 205 TYR A O 1
ATOM 1688 N N . VAL A 1 206 ? 3.829 -11.401 3.194 1.00 90.12 206 VAL A N 1
ATOM 1689 C CA . VAL A 1 206 ? 3.381 -12.032 4.435 1.00 90.12 206 VAL A CA 1
ATOM 1690 C C . VAL A 1 206 ? 3.235 -13.530 4.195 1.00 90.12 206 VAL A C 1
ATOM 1692 O O . VAL A 1 206 ? 2.618 -13.953 3.217 1.00 90.12 206 VAL A O 1
ATOM 1695 N N . THR A 1 207 ? 3.817 -14.336 5.083 1.00 88.75 207 THR A N 1
ATOM 1696 C CA . THR A 1 207 ? 3.709 -15.805 5.065 1.00 88.75 207 THR A CA 1
ATOM 1697 C C . THR A 1 207 ? 3.335 -16.323 6.448 1.00 88.75 207 THR A C 1
ATOM 1699 O O . THR A 1 207 ? 3.604 -15.650 7.437 1.00 88.75 207 THR A O 1
ATOM 1702 N N . GLN A 1 208 ? 2.793 -17.540 6.523 1.00 83.75 208 GLN A N 1
ATOM 1703 C CA . GLN A 1 208 ? 2.267 -18.126 7.765 1.00 83.75 208 GLN A CA 1
ATOM 1704 C C . GLN A 1 208 ? 3.299 -18.238 8.897 1.00 83.75 208 GLN A C 1
ATOM 1706 O O . GLN A 1 208 ? 2.935 -18.184 10.065 1.00 83.75 208 GLN A O 1
ATOM 1711 N N . ILE A 1 209 ? 4.579 -18.395 8.552 1.00 87.00 209 ILE A N 1
ATOM 1712 C CA . ILE A 1 209 ? 5.674 -18.597 9.511 1.00 87.00 209 ILE A CA 1
ATOM 1713 C C . ILE A 1 209 ? 6.288 -17.284 10.016 1.00 87.00 209 ILE A C 1
ATOM 1715 O O . ILE A 1 209 ? 7.177 -17.299 10.864 1.00 87.00 209 ILE A O 1
ATOM 1719 N N . MET A 1 210 ? 5.881 -16.139 9.460 1.00 90.69 210 MET A N 1
ATOM 1720 C CA . MET A 1 210 ? 6.446 -14.847 9.837 1.00 90.69 210 MET A CA 1
ATOM 1721 C C . MET A 1 210 ? 5.783 -14.300 11.096 1.00 90.69 210 MET A C 1
ATOM 1723 O O . MET A 1 210 ? 4.576 -14.400 11.286 1.00 90.69 210 MET A O 1
ATOM 1727 N N . ASN A 1 211 ? 6.567 -13.595 11.909 1.00 94.31 211 ASN A N 1
ATOM 1728 C CA . ASN A 1 211 ? 6.017 -12.748 12.959 1.00 94.31 211 ASN A CA 1
ATOM 1729 C C . ASN A 1 211 ? 5.438 -11.471 12.322 1.00 94.31 211 ASN A C 1
ATOM 1731 O O . ASN A 1 211 ? 6.175 -10.545 11.966 1.00 94.31 211 ASN A O 1
ATOM 1735 N N . HIS A 1 212 ? 4.117 -11.445 12.133 1.00 94.06 212 HIS A N 1
ATOM 1736 C CA . HIS A 1 212 ? 3.427 -10.350 11.449 1.00 94.06 212 HIS A CA 1
ATOM 1737 C C . HIS A 1 212 ? 3.511 -9.023 12.219 1.00 94.06 212 HIS A C 1
ATOM 1739 O O . HIS A 1 212 ? 3.557 -7.966 11.597 1.00 94.06 212 HIS A O 1
ATOM 1745 N N . GLN A 1 213 ? 3.554 -9.069 13.551 1.00 95.00 213 GLN A N 1
ATOM 1746 C CA . GLN A 1 213 ? 3.660 -7.904 14.429 1.00 95.00 213 GLN A CA 1
ATOM 1747 C C . GLN A 1 213 ? 5.027 -7.238 14.268 1.00 95.00 213 GLN A C 1
ATOM 1749 O O . GLN A 1 213 ? 5.115 -6.033 14.038 1.00 95.00 213 GLN A O 1
ATOM 1754 N N . LYS A 1 214 ? 6.102 -8.038 14.293 1.00 97.00 214 LYS A N 1
ATOM 1755 C CA . LYS A 1 214 ? 7.464 -7.569 14.021 1.00 97.00 214 LYS A CA 1
ATOM 1756 C C . LYS A 1 214 ? 7.562 -6.978 12.617 1.00 97.00 214 LYS A C 1
ATOM 1758 O O . LYS A 1 214 ? 8.127 -5.902 12.459 1.00 97.00 214 LYS A O 1
ATOM 1763 N N . LEU A 1 215 ? 6.982 -7.643 11.615 1.00 96.12 215 LEU A N 1
ATOM 1764 C CA . LEU A 1 215 ? 6.957 -7.122 10.248 1.00 96.12 215 LEU A CA 1
ATOM 1765 C C . LEU A 1 215 ? 6.259 -5.758 10.176 1.00 96.12 215 LEU A C 1
ATOM 1767 O O . LEU A 1 215 ? 6.830 -4.812 9.641 1.00 96.12 215 LEU A O 1
ATOM 1771 N N . MET A 1 216 ? 5.055 -5.647 10.741 1.00 96.81 216 MET A N 1
ATOM 1772 C CA . M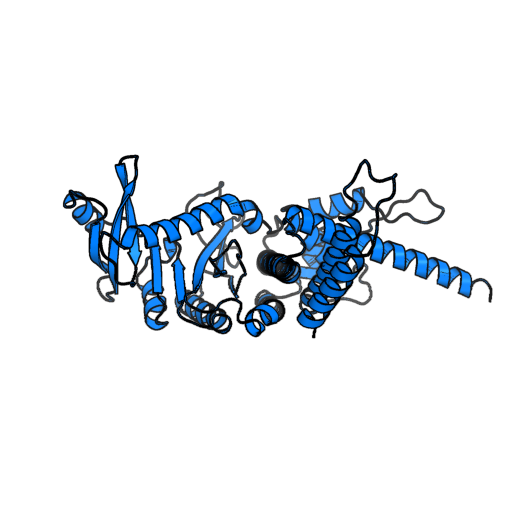ET A 1 216 ? 4.293 -4.399 10.785 1.00 96.81 216 MET A CA 1
ATOM 1773 C C . MET A 1 216 ? 5.085 -3.285 11.474 1.00 96.81 216 MET A C 1
ATOM 1775 O O . MET A 1 216 ? 5.183 -2.187 10.934 1.00 96.81 216 MET A O 1
ATOM 1779 N N . LYS A 1 217 ? 5.714 -3.579 12.617 1.00 97.75 217 LYS A N 1
ATOM 1780 C CA . LYS A 1 217 ? 6.556 -2.630 13.355 1.00 97.75 217 LYS A CA 1
ATOM 1781 C C . LYS A 1 217 ? 7.705 -2.096 12.498 1.00 97.75 217 LYS A C 1
ATOM 1783 O O . LYS A 1 217 ? 7.929 -0.889 12.457 1.00 97.75 217 LYS A O 1
ATOM 1788 N N . GLU A 1 218 ? 8.402 -2.972 11.775 1.00 97.19 218 GLU A N 1
ATOM 1789 C CA . GLU A 1 218 ? 9.484 -2.572 10.867 1.00 97.19 218 GLU A CA 1
ATOM 1790 C C . GLU A 1 218 ? 8.976 -1.754 9.670 1.00 97.19 218 GLU A C 1
ATOM 1792 O O . GLU A 1 218 ? 9.609 -0.770 9.285 1.00 97.19 218 GLU A O 1
ATOM 1797 N N . LEU A 1 219 ? 7.809 -2.091 9.111 1.00 96.38 219 LEU A N 1
ATOM 1798 C CA . LEU A 1 219 ? 7.195 -1.296 8.043 1.00 96.38 219 LEU A CA 1
ATOM 1799 C C . LEU A 1 219 ? 6.798 0.103 8.532 1.00 96.38 219 LEU A C 1
ATOM 1801 O O . LEU A 1 219 ? 7.076 1.078 7.832 1.00 96.38 219 LEU A O 1
ATOM 1805 N N . ILE A 1 220 ? 6.206 0.219 9.729 1.00 97.62 220 ILE A N 1
ATOM 1806 C CA . ILE A 1 220 ? 5.855 1.516 10.328 1.00 97.62 220 ILE A CA 1
ATOM 1807 C C . ILE A 1 220 ? 7.122 2.348 10.517 1.00 97.62 220 ILE A C 1
ATOM 1809 O O . ILE A 1 220 ? 7.169 3.468 10.018 1.00 97.62 220 ILE A O 1
ATOM 1813 N N . LYS A 1 221 ? 8.179 1.803 11.139 1.00 97.38 221 LYS A N 1
ATOM 1814 C CA . LYS A 1 221 ? 9.461 2.517 11.305 1.00 97.38 221 LYS A CA 1
ATOM 1815 C C . LYS A 1 221 ? 9.982 3.074 9.979 1.00 97.38 221 LYS A C 1
ATOM 1817 O O . LYS A 1 221 ? 10.262 4.267 9.894 1.00 97.38 221 LYS A O 1
ATOM 1822 N N . LYS A 1 222 ? 10.036 2.237 8.934 1.00 96.12 222 LYS A N 1
ATOM 1823 C CA . LYS A 1 222 ? 10.472 2.654 7.591 1.00 96.12 222 LYS A CA 1
ATOM 1824 C C . LYS A 1 222 ? 9.587 3.762 7.019 1.00 96.12 222 LYS A C 1
ATOM 1826 O O . LYS A 1 222 ? 10.099 4.700 6.418 1.00 96.12 222 LYS A O 1
ATOM 1831 N N . ALA A 1 223 ? 8.268 3.677 7.193 1.00 95.25 223 ALA A N 1
ATOM 1832 C CA . ALA A 1 223 ? 7.344 4.694 6.699 1.00 95.25 223 ALA A CA 1
ATOM 1833 C C . ALA A 1 223 ? 7.524 6.047 7.410 1.00 95.25 223 ALA A C 1
ATOM 1835 O O . ALA A 1 223 ? 7.526 7.090 6.751 1.00 95.25 223 ALA A O 1
ATOM 1836 N N . LEU A 1 224 ? 7.742 6.032 8.729 1.00 95.25 224 LEU A N 1
ATOM 1837 C CA . LEU A 1 224 ? 7.933 7.242 9.533 1.00 95.25 224 LEU A CA 1
ATOM 1838 C C . LEU A 1 224 ? 9.206 8.017 9.168 1.00 95.25 224 LEU A C 1
ATOM 1840 O O . LEU A 1 224 ? 9.247 9.228 9.350 1.00 95.25 224 LEU A O 1
ATOM 1844 N N . GLU A 1 225 ? 10.208 7.388 8.544 1.00 95.50 225 GLU A N 1
ATOM 1845 C CA . GLU A 1 225 ? 11.390 8.100 8.033 1.00 95.50 225 GLU A CA 1
ATOM 1846 C C . GLU A 1 225 ? 11.083 9.155 6.952 1.00 95.50 225 GLU A C 1
ATOM 1848 O O . GLU A 1 225 ? 11.961 9.962 6.611 1.00 95.50 225 GLU A O 1
ATOM 1853 N N . TYR A 1 226 ? 9.888 9.108 6.356 1.00 93.06 226 TYR A N 1
ATOM 1854 C CA . TYR A 1 226 ? 9.453 9.981 5.263 1.00 93.06 226 TYR A CA 1
ATOM 1855 C C . TYR A 1 226 ? 8.397 11.009 5.680 1.00 93.06 226 TYR A C 1
ATOM 1857 O O . TYR A 1 226 ? 8.108 11.915 4.894 1.00 93.06 226 TYR A O 1
ATOM 1865 N N . VAL A 1 227 ? 7.827 10.869 6.878 1.00 92.19 227 VAL A N 1
ATOM 1866 C CA . VAL A 1 227 ? 6.782 11.747 7.412 1.00 92.19 227 VAL A CA 1
ATOM 1867 C C . VAL A 1 227 ? 7.398 12.695 8.437 1.00 92.19 227 VAL A C 1
ATOM 1869 O O . VAL A 1 227 ? 8.235 12.307 9.247 1.00 92.19 227 VAL A O 1
ATOM 1872 N N . HIS A 1 228 ? 7.015 13.966 8.377 1.00 90.75 228 HIS A N 1
ATOM 1873 C CA . HIS A 1 228 ? 7.551 15.031 9.218 1.00 90.75 228 HIS A CA 1
ATOM 1874 C C . HIS A 1 228 ? 6.425 15.686 10.023 1.00 90.75 228 HIS A C 1
ATOM 1876 O O . HIS A 1 228 ? 5.952 16.770 9.677 1.00 90.75 228 HIS A O 1
ATOM 1882 N N . GLY A 1 229 ? 5.989 15.022 11.087 1.00 90.81 229 GLY A N 1
ATOM 1883 C CA . GLY A 1 229 ? 4.913 15.496 11.952 1.00 90.81 229 GLY A CA 1
ATOM 1884 C C . GLY A 1 229 ? 4.170 14.340 12.607 1.00 90.81 229 GLY A C 1
ATOM 1885 O O . GLY A 1 229 ? 4.653 13.207 12.612 1.00 90.81 229 GLY A O 1
ATOM 1886 N N . GLU A 1 230 ? 2.997 14.649 13.149 1.00 92.38 230 GLU A N 1
ATOM 1887 C CA . GLU A 1 230 ? 2.077 13.653 13.690 1.00 92.38 230 GLU A CA 1
ATOM 1888 C C . GLU A 1 230 ? 1.537 12.743 12.583 1.00 92.38 230 GLU A C 1
ATOM 1890 O O . GLU A 1 230 ? 1.397 13.136 11.420 1.00 92.38 230 GLU A O 1
ATOM 1895 N N . VAL A 1 231 ? 1.238 11.501 12.947 1.00 94.12 231 VAL A N 1
ATOM 1896 C CA . VAL A 1 231 ? 0.831 10.469 11.998 1.00 94.12 231 VAL A CA 1
ATOM 1897 C C . VAL A 1 231 ? -0.410 9.746 12.499 1.00 94.12 231 VAL A C 1
ATOM 1899 O O . VAL A 1 231 ? -0.480 9.304 13.649 1.00 94.12 231 VAL A O 1
ATOM 1902 N N . GLY A 1 232 ? -1.380 9.618 11.601 1.00 94.31 232 GLY A N 1
ATOM 1903 C CA . GLY A 1 232 ? -2.566 8.797 11.784 1.00 94.31 232 GLY A CA 1
ATOM 1904 C C . GLY A 1 232 ? -2.567 7.635 10.801 1.00 94.31 232 GLY A C 1
ATOM 1905 O O . GLY A 1 232 ? -2.169 7.797 9.651 1.00 94.31 232 GLY A O 1
ATOM 1906 N N . PHE A 1 233 ? -3.039 6.469 11.222 1.00 94.25 233 PHE A N 1
ATOM 1907 C CA . PHE A 1 233 ? -3.226 5.308 10.363 1.00 94.25 233 PHE A CA 1
ATOM 1908 C C . PHE A 1 233 ? -4.703 5.007 10.157 1.00 94.25 233 PHE A C 1
ATOM 1910 O O . PHE A 1 233 ? -5.452 4.795 11.105 1.00 94.25 233 PHE A O 1
ATOM 1917 N N . TYR A 1 234 ? -5.114 4.911 8.903 1.00 92.88 234 TYR A N 1
ATOM 1918 C CA . TYR A 1 234 ? -6.313 4.185 8.542 1.00 92.88 234 TYR A CA 1
ATOM 1919 C C . TYR A 1 234 ? -5.946 2.727 8.304 1.00 92.88 234 TYR A C 1
ATOM 1921 O O . TYR A 1 234 ? -5.208 2.419 7.368 1.00 92.88 234 TYR A O 1
ATOM 1929 N N . CYS A 1 235 ? -6.463 1.835 9.144 1.00 91.81 235 CYS A N 1
ATOM 1930 C CA . CYS A 1 235 ? -6.178 0.409 9.032 1.00 91.81 235 CYS A CA 1
ATOM 1931 C C . CYS A 1 235 ? -7.401 -0.355 8.525 1.00 91.81 235 CYS A C 1
ATOM 1933 O O . CYS A 1 235 ? -8.556 -0.030 8.831 1.00 91.81 235 CYS A O 1
ATOM 1935 N N . ASP A 1 236 ? -7.154 -1.431 7.790 1.00 85.94 236 ASP A N 1
ATOM 1936 C CA . ASP A 1 236 ? -8.200 -2.397 7.484 1.00 85.94 236 ASP A CA 1
ATOM 1937 C C . ASP A 1 236 ? -8.705 -3.119 8.739 1.00 85.94 236 ASP A C 1
ATOM 1939 O O . ASP A 1 236 ? -8.005 -3.301 9.736 1.00 85.94 236 ASP A O 1
ATOM 1943 N N . ARG A 1 237 ? -9.934 -3.635 8.653 1.00 88.81 237 ARG A N 1
ATOM 1944 C CA . ARG A 1 237 ? -10.567 -4.413 9.730 1.00 88.81 237 ARG A CA 1
ATOM 1945 C C . ARG A 1 237 ? -9.779 -5.655 10.168 1.00 88.81 237 ARG A C 1
ATOM 1947 O O . ARG A 1 237 ? -10.055 -6.200 11.232 1.00 88.81 237 ARG A O 1
ATOM 1954 N N . GLU A 1 238 ? -8.870 -6.165 9.330 1.00 88.31 238 GLU A N 1
ATOM 1955 C CA . GLU A 1 238 ? -8.007 -7.313 9.663 1.00 88.31 238 GLU A CA 1
ATOM 1956 C C . GLU A 1 238 ? -7.006 -6.963 10.777 1.00 88.31 238 GLU A C 1
ATOM 1958 O O . GLU A 1 238 ? -6.650 -7.832 11.569 1.00 88.31 238 GLU A O 1
ATOM 1963 N N . PHE A 1 239 ? -6.647 -5.684 10.920 1.00 92.62 239 PHE A N 1
ATOM 1964 C CA . PHE A 1 239 ? -5.766 -5.194 11.981 1.00 92.62 239 PHE A CA 1
ATOM 1965 C C . PHE A 1 239 ? -6.490 -4.960 13.317 1.00 92.62 239 PHE A C 1
ATOM 1967 O O . PHE A 1 239 ? -5.842 -4.686 14.322 1.00 92.62 239 PHE A O 1
ATOM 1974 N N . GLY A 1 240 ? -7.819 -5.112 13.370 1.00 93.56 240 GLY A N 1
ATOM 1975 C CA . GLY A 1 240 ? -8.640 -4.937 14.576 1.00 93.56 240 GLY A CA 1
ATOM 1976 C C . GLY A 1 240 ? -8.536 -6.092 15.578 1.00 93.56 240 GLY A C 1
ATOM 1977 O O . GLY A 1 240 ? -9.556 -6.617 16.021 1.00 93.56 240 GLY A O 1
ATOM 1978 N N . THR A 1 241 ? -7.315 -6.519 15.902 1.00 94.00 241 THR A N 1
ATOM 1979 C CA . THR A 1 241 ? -7.010 -7.575 16.878 1.00 94.00 241 THR A CA 1
ATOM 1980 C C . THR A 1 241 ? -5.982 -7.064 17.878 1.00 94.00 241 THR A C 1
ATOM 1982 O O . THR A 1 241 ? -5.145 -6.238 17.514 1.00 94.00 241 THR A O 1
ATOM 1985 N N . VAL A 1 242 ? -6.010 -7.584 19.111 1.00 95.31 242 VAL A N 1
ATOM 1986 C CA . VAL A 1 242 ? -5.094 -7.155 20.184 1.00 95.31 242 VAL A CA 1
ATOM 1987 C C . VAL A 1 242 ? -3.632 -7.111 19.716 1.00 95.31 242 VAL A C 1
ATOM 1989 O O . VAL A 1 242 ? -3.048 -6.043 19.831 1.00 95.31 242 VAL A O 1
ATOM 1992 N N . PRO A 1 243 ? -3.054 -8.144 19.062 1.00 95.31 243 PRO A N 1
ATOM 1993 C CA . PRO A 1 243 ? -1.633 -8.101 18.716 1.00 95.31 243 PRO A CA 1
ATOM 1994 C C . PRO A 1 243 ? -1.230 -6.995 17.728 1.00 95.31 243 PRO A C 1
ATOM 1996 O O . PRO A 1 243 ? -0.124 -6.473 17.823 1.00 95.31 243 PRO A O 1
ATOM 1999 N N . TYR A 1 244 ? -2.090 -6.635 16.769 1.00 96.00 244 TYR A N 1
ATOM 2000 C CA . TYR A 1 244 ? -1.801 -5.542 15.829 1.00 96.00 244 TYR A CA 1
ATOM 2001 C C . TYR A 1 244 ? -2.034 -4.170 16.461 1.00 96.00 244 TYR A C 1
ATOM 2003 O O . TYR A 1 244 ? -1.260 -3.246 16.218 1.00 96.00 244 TYR A O 1
ATOM 2011 N N . LEU A 1 245 ? -3.063 -4.049 17.302 1.00 96.62 245 LEU A N 1
ATOM 2012 C CA . LEU A 1 245 ? -3.308 -2.835 18.071 1.00 96.62 245 LEU A CA 1
ATOM 2013 C C . LEU A 1 245 ? -2.157 -2.557 19.051 1.00 96.62 245 LEU A C 1
ATOM 2015 O O . LEU A 1 245 ? -1.727 -1.414 19.145 1.00 96.62 245 LEU A O 1
ATOM 2019 N N . THR A 1 246 ? -1.583 -3.587 19.688 1.00 96.50 246 THR A N 1
ATOM 2020 C CA . THR A 1 246 ? -0.403 -3.441 20.559 1.00 96.50 246 THR A CA 1
ATOM 2021 C C . THR A 1 246 ? 0.756 -2.793 19.806 1.00 96.50 246 THR A C 1
ATOM 2023 O O . THR A 1 246 ? 1.392 -1.883 20.324 1.00 96.50 246 THR A O 1
ATOM 2026 N N . VAL A 1 247 ? 1.000 -3.195 18.552 1.00 97.50 247 VAL A N 1
ATOM 2027 C CA . VAL A 1 247 ? 2.053 -2.586 17.722 1.00 97.50 247 VAL A CA 1
ATOM 2028 C C . VAL A 1 247 ? 1.775 -1.105 17.460 1.00 97.50 247 VAL A C 1
ATOM 2030 O O . VAL A 1 247 ? 2.705 -0.305 17.504 1.00 97.50 247 VAL A O 1
ATOM 2033 N N . LEU A 1 248 ? 0.525 -0.718 17.190 1.00 96.94 248 LEU A N 1
ATOM 2034 C CA . LEU A 1 248 ? 0.169 0.690 16.966 1.00 96.94 248 LEU A CA 1
ATOM 2035 C C . LEU A 1 248 ? 0.379 1.535 18.233 1.00 96.94 248 LEU A C 1
ATOM 2037 O O . LEU A 1 248 ? 0.957 2.620 18.146 1.00 96.94 248 LEU A O 1
ATOM 2041 N N . GLU A 1 249 ? -0.005 1.012 19.400 1.00 95.12 249 GLU A N 1
ATOM 2042 C CA . GLU A 1 249 ? 0.208 1.667 20.698 1.00 95.12 249 GLU A CA 1
ATOM 2043 C C . GLU A 1 249 ? 1.701 1.784 21.047 1.00 95.12 249 GLU A C 1
ATOM 2045 O O . GLU A 1 249 ? 2.174 2.862 21.407 1.00 95.12 249 GLU A O 1
ATOM 2050 N N . GLU A 1 250 ? 2.486 0.717 20.858 1.00 95.94 250 GLU A N 1
ATOM 2051 C CA . GLU A 1 250 ? 3.943 0.739 21.055 1.00 95.94 250 GLU A CA 1
ATOM 2052 C C . GLU A 1 250 ? 4.639 1.769 20.159 1.00 95.94 250 GLU A C 1
ATOM 2054 O O . GLU A 1 250 ? 5.608 2.411 20.570 1.00 95.94 250 GLU A O 1
ATOM 2059 N N . MET A 1 251 ? 4.158 1.919 18.922 1.00 96.69 251 MET A N 1
ATOM 2060 C CA . MET A 1 251 ? 4.678 2.893 17.964 1.00 96.69 251 MET A CA 1
ATOM 2061 C C . MET A 1 251 ? 4.175 4.318 18.231 1.00 96.69 251 MET A C 1
ATOM 2063 O O . MET A 1 251 ? 4.653 5.243 17.576 1.00 96.69 251 MET A O 1
ATOM 2067 N N . LYS A 1 252 ? 3.261 4.504 19.198 1.00 95.38 252 LYS A N 1
ATOM 2068 C CA . LYS A 1 252 ? 2.672 5.792 19.597 1.00 95.38 252 LYS A CA 1
ATOM 2069 C C . LYS A 1 252 ? 2.054 6.552 18.422 1.00 95.38 252 LYS A C 1
ATOM 2071 O O . LYS A 1 252 ? 2.228 7.762 18.292 1.00 95.38 252 LYS A O 1
ATOM 2076 N N . VAL A 1 253 ? 1.361 5.832 17.541 1.00 95.94 253 VAL A N 1
ATOM 2077 C CA . VAL A 1 253 ? 0.700 6.413 16.365 1.00 95.94 253 VAL A CA 1
ATOM 2078 C C . VAL A 1 253 ? -0.806 6.485 16.574 1.00 95.94 253 VAL A C 1
ATOM 2080 O O . VAL A 1 253 ? -1.400 5.611 17.207 1.00 95.94 253 VAL A O 1
ATOM 2083 N N . SER A 1 254 ? -1.440 7.517 16.020 1.00 96.69 254 SER A N 1
ATOM 2084 C CA . SER A 1 254 ? -2.902 7.583 15.992 1.00 96.69 254 SER A CA 1
ATOM 2085 C C . SER A 1 254 ? -3.449 6.563 14.994 1.00 96.69 254 SER A C 1
ATOM 2087 O O . SER A 1 254 ? -2.812 6.310 13.969 1.00 96.69 254 SER A O 1
ATOM 2089 N N . TRP A 1 255 ? -4.621 5.982 15.237 1.00 96.31 255 TRP A N 1
ATOM 2090 C CA . TRP A 1 255 ? -5.220 5.028 14.301 1.00 96.31 255 TRP A CA 1
ATOM 2091 C C . TRP A 1 255 ? -6.745 5.032 14.316 1.00 96.31 255 TRP A C 1
ATOM 2093 O O . TRP A 1 255 ? -7.365 5.307 15.333 1.00 96.31 255 TRP A O 1
ATOM 2103 N N . VAL A 1 256 ? -7.345 4.679 13.177 1.00 95.94 256 VAL A N 1
ATOM 2104 C CA . VAL A 1 256 ? -8.786 4.461 12.999 1.00 95.94 256 VAL A CA 1
ATOM 2105 C C . VAL A 1 256 ? -8.993 3.225 12.140 1.00 95.94 256 VAL A C 1
ATOM 2107 O O . VAL A 1 256 ? -8.366 3.080 11.086 1.00 95.94 256 VAL A O 1
ATOM 2110 N N . LEU A 1 257 ? -9.895 2.338 12.554 1.00 95.06 257 LEU A N 1
ATOM 2111 C CA . LEU A 1 257 ? -10.227 1.144 11.777 1.00 95.06 257 LEU A CA 1
ATOM 2112 C C . LEU A 1 257 ? -11.653 0.659 12.008 1.00 95.06 257 LEU A C 1
ATOM 2114 O O . LEU A 1 257 ? -12.246 0.893 13.059 1.00 95.06 257 LEU A O 1
ATOM 2118 N N . ALA A 1 258 ? -12.202 -0.057 11.028 1.00 93.62 258 ALA A N 1
ATOM 2119 C CA . ALA A 1 258 ? -13.492 -0.721 11.174 1.00 93.62 258 ALA A CA 1
ATOM 2120 C C . ALA A 1 258 ? -13.377 -1.953 12.092 1.00 93.62 258 ALA A C 1
ATOM 2122 O O . ALA A 1 258 ? -12.538 -2.830 11.876 1.00 93.62 258 ALA A O 1
ATOM 2123 N N . ILE A 1 259 ? -14.253 -2.054 13.092 1.00 94.19 259 ILE A N 1
ATOM 2124 C CA . ILE A 1 259 ? -14.250 -3.126 14.096 1.00 94.19 259 ILE A CA 1
ATOM 2125 C C . ILE A 1 259 ? -15.327 -4.164 13.766 1.00 94.19 259 ILE A C 1
ATOM 2127 O O . ILE A 1 259 ? -16.468 -3.836 13.436 1.00 94.19 259 ILE A O 1
ATOM 2131 N N . ARG A 1 260 ? -14.985 -5.453 13.887 1.00 92.56 260 ARG A N 1
ATOM 2132 C CA . ARG A 1 260 ? -15.963 -6.542 13.749 1.00 92.56 260 ARG A CA 1
ATOM 2133 C C . ARG A 1 260 ? -16.869 -6.601 14.979 1.00 92.56 260 ARG A C 1
ATOM 2135 O O . ARG A 1 260 ? -16.387 -6.649 16.107 1.00 92.56 260 ARG A O 1
ATOM 2142 N N . LYS A 1 261 ? -18.182 -6.683 14.751 1.00 93.88 261 LYS A N 1
ATOM 2143 C CA . LYS A 1 261 ? -19.177 -6.867 15.814 1.00 93.88 261 LYS A CA 1
ATOM 2144 C C . LYS A 1 261 ? -18.978 -8.225 16.487 1.00 93.88 261 LYS A C 1
ATOM 2146 O O . LYS A 1 261 ? -19.097 -9.262 15.839 1.00 93.88 261 LYS A O 1
ATOM 2151 N N . ASN A 1 262 ? -18.713 -8.211 17.786 1.00 92.94 262 ASN A N 1
ATOM 2152 C CA . ASN A 1 262 ? -18.730 -9.391 18.648 1.00 92.94 262 ASN A CA 1
ATOM 2153 C C . ASN A 1 262 ? -19.939 -9.321 19.600 1.00 92.94 262 ASN A C 1
ATOM 2155 O O . ASN A 1 262 ? -20.711 -8.366 19.549 1.00 92.94 262 ASN A O 1
ATOM 2159 N N . SER A 1 263 ? -20.112 -10.321 20.465 1.00 94.06 263 SER A N 1
ATOM 2160 C CA . SER A 1 263 ? -21.229 -10.359 21.420 1.00 94.06 263 SER A CA 1
ATOM 2161 C C . SER A 1 263 ? -21.293 -9.126 22.328 1.00 94.06 263 SER A C 1
ATOM 2163 O O . SER A 1 263 ? -22.379 -8.615 22.567 1.00 94.06 263 SER A O 1
ATOM 2165 N N . LYS A 1 264 ? -20.149 -8.595 22.780 1.00 95.12 264 LYS A N 1
ATOM 2166 C CA . LYS A 1 264 ? -20.097 -7.385 23.617 1.00 95.12 264 LYS A CA 1
ATOM 2167 C C . LYS A 1 264 ? -20.552 -6.141 22.855 1.00 95.12 264 LYS A C 1
ATOM 2169 O O . LYS A 1 264 ? -21.387 -5.398 23.345 1.00 95.12 264 LYS A O 1
ATOM 2174 N N . ILE A 1 265 ? -20.044 -5.941 21.640 1.00 95.81 265 ILE A N 1
ATOM 2175 C CA . ILE A 1 265 ? -20.420 -4.800 20.793 1.00 95.81 265 ILE A CA 1
ATOM 2176 C C . ILE A 1 265 ? -21.899 -4.878 20.401 1.00 95.81 265 ILE A C 1
ATOM 2178 O O . ILE A 1 265 ? -22.551 -3.846 20.319 1.00 95.81 265 ILE A O 1
ATOM 2182 N N . LYS A 1 266 ? -22.445 -6.083 20.185 1.00 96.75 266 LYS A N 1
ATOM 2183 C CA . LYS A 1 266 ? -23.880 -6.267 19.920 1.00 96.75 266 LYS A CA 1
ATOM 2184 C C . LYS A 1 266 ? -24.751 -5.807 21.092 1.00 96.75 266 LYS A C 1
ATOM 2186 O O . LYS A 1 266 ? -25.695 -5.075 20.845 1.00 96.75 266 LYS A O 1
ATOM 2191 N N . LYS A 1 267 ? -24.376 -6.127 22.334 1.00 96.69 267 LYS A N 1
ATOM 2192 C CA . LYS A 1 267 ? -25.077 -5.616 23.526 1.00 96.69 267 LYS A CA 1
ATOM 2193 C C . LYS A 1 267 ? -25.052 -4.090 23.601 1.00 96.69 267 LYS A C 1
ATOM 2195 O O . LYS A 1 267 ? -26.093 -3.472 23.744 1.00 96.69 267 LYS A O 1
ATOM 2200 N N . ILE A 1 268 ? -23.882 -3.481 23.381 1.00 96.94 268 ILE A N 1
ATOM 2201 C CA . ILE A 1 268 ? -23.760 -2.012 23.343 1.00 96.94 268 ILE A CA 1
ATOM 2202 C C . ILE A 1 268 ? -24.685 -1.425 22.265 1.00 96.94 268 ILE A C 1
ATOM 2204 O O . ILE A 1 268 ? -25.334 -0.411 22.492 1.00 96.94 268 ILE A O 1
ATOM 2208 N N . ILE A 1 269 ? -24.760 -2.061 21.093 1.00 96.94 269 ILE A N 1
ATOM 2209 C CA . ILE A 1 269 ? -25.660 -1.658 20.005 1.00 96.94 269 ILE A CA 1
ATOM 2210 C C . ILE A 1 269 ? -27.136 -1.745 20.427 1.00 96.94 269 ILE A C 1
ATOM 2212 O O . ILE A 1 269 ? -27.886 -0.817 20.144 1.00 96.94 269 ILE A O 1
ATOM 2216 N N . GLU A 1 270 ? -27.546 -2.836 21.077 1.00 95.75 270 GLU A N 1
ATOM 2217 C CA . GLU A 1 270 ? -28.920 -3.056 21.559 1.00 95.75 270 GLU A CA 1
ATOM 2218 C C . GLU A 1 270 ? -29.329 -2.020 22.619 1.00 95.75 270 GLU A C 1
ATOM 2220 O O . GLU A 1 270 ? -30.464 -1.554 22.619 1.00 95.75 270 GLU A O 1
ATOM 2225 N N . GLU A 1 271 ? -28.387 -1.605 23.466 1.00 95.62 271 GLU A N 1
ATOM 2226 C CA . GLU A 1 271 ? -28.573 -0.585 24.507 1.00 95.62 271 GLU A CA 1
ATOM 2227 C C . GLU A 1 271 ? -28.492 0.861 23.969 1.00 95.62 271 GLU A C 1
ATOM 2229 O O . GLU A 1 271 ? -28.760 1.816 24.699 1.00 95.62 271 GLU A O 1
ATOM 2234 N N . THR A 1 272 ? -28.113 1.058 22.699 1.00 95.62 272 THR A N 1
ATOM 2235 C CA . THR A 1 272 ? -27.919 2.389 22.101 1.00 95.62 272 THR A CA 1
ATOM 2236 C C . THR A 1 272 ? -29.161 2.854 21.338 1.00 95.62 272 THR A C 1
ATOM 2238 O O . THR A 1 272 ? -29.476 2.336 20.263 1.00 95.62 272 THR A O 1
ATOM 2241 N N . SER A 1 273 ? -29.813 3.905 21.844 1.00 92.88 273 SER A N 1
ATOM 2242 C CA . SER A 1 273 ? -30.960 4.570 21.205 1.00 92.88 273 SER A CA 1
ATOM 2243 C C . SER A 1 273 ? -30.564 5.661 20.198 1.00 92.88 273 SER A C 1
ATOM 2245 O O . SER A 1 273 ? -31.220 5.809 19.166 1.00 92.88 273 SER A O 1
ATOM 2247 N N . GLU A 1 274 ? -29.480 6.397 20.460 1.00 94.19 274 GLU A N 1
ATOM 2248 C CA . GLU A 1 274 ? -29.048 7.563 19.675 1.00 94.19 274 GLU A CA 1
ATOM 2249 C C . GLU A 1 274 ? -27.708 7.335 18.964 1.00 94.19 274 GLU A C 1
ATOM 2251 O O . GLU A 1 274 ? -26.817 6.663 19.483 1.00 94.19 274 GLU A O 1
ATOM 2256 N N . TYR A 1 275 ? -27.565 7.902 17.760 1.00 94.88 275 TYR A N 1
ATOM 2257 C CA . TYR A 1 275 ? -26.363 7.789 16.928 1.00 94.88 275 TYR A CA 1
ATOM 2258 C C . TYR A 1 275 ? -25.945 9.169 16.382 1.00 94.88 275 TYR A C 1
ATOM 2260 O O . TYR A 1 275 ? -26.825 9.942 16.001 1.00 94.88 275 TYR A O 1
ATOM 2268 N N . PRO A 1 276 ? -24.636 9.450 16.228 1.00 96.38 276 PRO A N 1
ATOM 2269 C CA . PRO A 1 276 ? -23.512 8.578 16.570 1.00 96.38 276 PRO A CA 1
ATOM 2270 C C . PRO A 1 276 ? -23.384 8.369 18.083 1.00 96.38 276 PRO A C 1
ATOM 2272 O O . PRO A 1 276 ? -23.825 9.200 18.864 1.00 96.38 276 PRO A O 1
ATOM 2275 N N . ARG A 1 277 ? -22.791 7.243 18.485 1.00 97.00 277 ARG A N 1
ATOM 2276 C CA . ARG A 1 277 ? -22.493 6.937 19.890 1.00 97.00 277 ARG A CA 1
ATOM 2277 C C . ARG A 1 277 ? -21.013 6.642 20.041 1.00 97.00 277 ARG A C 1
ATOM 2279 O O . ARG A 1 277 ? -20.481 5.833 19.276 1.00 97.00 277 ARG A O 1
ATOM 2286 N N . VAL A 1 278 ? -20.369 7.258 21.028 1.00 97.69 278 VAL A N 1
ATOM 2287 C CA . VAL A 1 278 ? -18.961 7.028 21.350 1.00 97.69 278 VAL A CA 1
ATOM 2288 C C . VAL A 1 278 ? -18.853 6.456 22.758 1.00 97.69 278 VAL A C 1
ATOM 2290 O O . VAL A 1 278 ? -19.432 6.969 23.710 1.00 97.69 278 VAL A O 1
ATOM 2293 N N . VAL A 1 279 ? -18.130 5.349 22.909 1.00 97.25 279 VAL A N 1
ATOM 2294 C CA . VAL A 1 279 ? -17.913 4.715 24.217 1.00 97.25 279 VAL A CA 1
ATOM 2295 C C . VAL A 1 279 ? -16.486 4.213 24.348 1.00 97.25 279 VAL A C 1
ATOM 2297 O O . VAL A 1 279 ? -15.883 3.757 23.378 1.00 97.25 279 VAL A O 1
ATOM 2300 N N . TRP A 1 280 ? -15.941 4.259 25.561 1.00 97.44 280 TRP A N 1
ATOM 2301 C CA . TRP A 1 280 ? -14.673 3.596 25.844 1.00 97.44 280 TRP A CA 1
ATOM 2302 C C . TRP A 1 280 ? -14.869 2.079 25.827 1.00 97.44 280 TRP A C 1
ATOM 2304 O O . TRP A 1 280 ? -15.747 1.544 26.506 1.00 97.44 280 TRP A O 1
ATOM 2314 N N . TYR A 1 281 ? -14.057 1.375 25.048 1.00 97.25 281 TYR A N 1
ATOM 2315 C CA . TYR A 1 281 ? -14.156 -0.064 24.857 1.00 97.25 281 TYR A CA 1
ATOM 2316 C C . TYR A 1 281 ? -12.809 -0.732 25.105 1.00 97.25 281 TYR A C 1
ATOM 2318 O O . TYR A 1 281 ? -11.779 -0.289 24.608 1.00 97.25 281 TYR A O 1
ATOM 2326 N N . VAL A 1 282 ? -12.826 -1.846 25.839 1.00 96.31 282 VAL A N 1
ATOM 2327 C CA . VAL A 1 282 ? -11.630 -2.645 26.121 1.00 96.31 282 VAL A CA 1
ATOM 2328 C C . VAL A 1 282 ? -11.714 -3.983 25.391 1.00 96.31 282 VAL A C 1
ATOM 2330 O O . VAL A 1 282 ? -12.592 -4.811 25.657 1.00 96.31 282 VAL A O 1
ATOM 2333 N N . MET A 1 283 ? -10.780 -4.207 24.469 1.00 94.75 283 MET A N 1
ATOM 2334 C CA . MET A 1 283 ? -10.604 -5.461 23.743 1.00 94.75 283 MET A CA 1
ATOM 2335 C C . MET A 1 283 ? -9.589 -6.362 24.445 1.00 94.75 283 MET A C 1
ATOM 2337 O O . MET A 1 283 ? -8.548 -5.895 24.893 1.00 94.75 283 MET A O 1
ATOM 2341 N N . GLY A 1 284 ? -9.862 -7.668 24.454 1.00 91.25 284 GLY A N 1
ATOM 2342 C CA . GLY A 1 284 ? -8.951 -8.684 24.977 1.00 91.25 284 GLY A CA 1
ATOM 2343 C C . GLY A 1 284 ? -9.325 -9.188 26.372 1.00 91.25 284 GLY A C 1
ATOM 2344 O O . GLY A 1 284 ? -10.273 -8.707 26.997 1.00 91.25 284 GLY A O 1
ATOM 2345 N N . GLN A 1 285 ? -8.627 -10.234 26.813 1.00 85.44 285 GLN A N 1
ATOM 2346 C CA . GLN A 1 285 ? -8.837 -10.882 28.114 1.00 85.44 285 GLN A CA 1
ATOM 2347 C C . GLN A 1 285 ? -7.572 -10.786 28.969 1.00 85.44 285 GLN A C 1
ATOM 2349 O O . GLN A 1 285 ? -7.593 -10.099 29.988 1.00 85.44 285 GLN A O 1
ATOM 2354 N N . LYS A 1 286 ? -6.489 -11.451 28.531 1.00 86.75 286 LYS A N 1
ATOM 2355 C CA . LYS A 1 286 ? -5.167 -11.407 29.175 1.00 86.75 286 LYS A CA 1
ATOM 2356 C C . LYS A 1 286 ? -4.484 -10.069 28.904 1.00 86.75 286 LYS A C 1
ATOM 2358 O O . LYS A 1 286 ? -4.335 -9.253 29.802 1.00 86.75 286 LYS A O 1
ATOM 2363 N N . GLU A 1 287 ? -4.151 -9.830 27.642 1.00 88.75 287 GLU A N 1
ATOM 2364 C CA . GLU A 1 287 ? -3.746 -8.515 27.157 1.00 88.75 287 GLU A CA 1
ATOM 2365 C C . GLU A 1 287 ? -5.001 -7.702 26.854 1.00 88.75 287 GLU A C 1
ATOM 2367 O O . GLU A 1 287 ? -5.932 -8.204 26.213 1.00 88.75 287 GLU A O 1
ATOM 2372 N N . LYS A 1 288 ? -5.040 -6.466 27.353 1.00 93.75 288 LYS A N 1
ATOM 2373 C CA . LYS A 1 288 ? -6.177 -5.558 27.219 1.00 93.75 288 LYS A CA 1
ATOM 2374 C C . LYS A 1 288 ? -5.740 -4.303 26.484 1.00 93.75 288 LYS A C 1
ATOM 2376 O O . LYS A 1 288 ? -4.763 -3.677 26.875 1.00 93.75 288 LYS A O 1
ATOM 2381 N N . ILE A 1 289 ? -6.503 -3.919 25.467 1.00 96.31 289 ILE A N 1
ATOM 2382 C CA . ILE A 1 289 ? -6.335 -2.646 24.765 1.00 96.31 289 ILE A CA 1
ATOM 2383 C C . ILE A 1 289 ? -7.632 -1.864 24.852 1.00 96.31 289 ILE A C 1
ATOM 2385 O O . ILE A 1 289 ? -8.682 -2.349 24.429 1.00 96.31 289 ILE A O 1
ATOM 2389 N N . GLY A 1 290 ? -7.543 -0.666 25.422 1.00 96.62 290 GLY A N 1
ATOM 2390 C CA . GLY A 1 290 ? -8.636 0.292 25.488 1.00 96.62 290 GLY A CA 1
ATOM 2391 C C . GLY A 1 290 ? -8.593 1.260 24.310 1.00 96.62 290 GLY A C 1
ATOM 2392 O O . GLY A 1 290 ? -7.520 1.719 23.932 1.00 96.62 290 GLY A O 1
ATOM 2393 N N . PHE A 1 291 ? -9.748 1.552 23.726 1.00 97.69 291 PHE A N 1
ATOM 2394 C CA . PHE A 1 291 ? -9.901 2.530 22.652 1.00 97.69 291 PHE A CA 1
ATOM 2395 C C . PHE A 1 291 ? -11.335 3.072 22.610 1.00 97.69 291 PHE A C 1
ATOM 2397 O O . PHE A 1 291 ? -12.255 2.480 23.177 1.00 97.69 291 PHE A O 1
ATOM 2404 N N . TRP A 1 292 ? -11.551 4.177 21.900 1.00 98.19 292 TRP A N 1
ATOM 2405 C CA . TRP A 1 292 ? -12.884 4.720 21.651 1.00 98.19 292 TRP A CA 1
ATOM 2406 C C . TRP A 1 292 ? -13.580 3.927 20.546 1.00 98.19 292 TRP A C 1
ATOM 2408 O O . TRP A 1 292 ? -13.112 3.871 19.407 1.00 98.19 292 TRP A O 1
ATOM 2418 N N . LEU A 1 293 ? -14.697 3.290 20.889 1.00 98.00 293 LEU A N 1
ATOM 2419 C CA . LEU A 1 293 ? -15.603 2.628 19.960 1.00 98.00 293 LEU A CA 1
ATOM 2420 C C . LEU A 1 293 ? -16.660 3.633 19.500 1.00 98.00 293 LEU A C 1
ATOM 2422 O O . LEU A 1 293 ? -17.399 4.182 20.313 1.00 98.00 293 LEU A O 1
ATOM 2426 N N . ILE A 1 294 ? -16.747 3.827 18.190 1.00 98.00 294 ILE A N 1
ATOM 2427 C CA . ILE A 1 294 ? -17.696 4.719 17.529 1.00 98.00 294 ILE A CA 1
ATOM 2428 C C . ILE A 1 294 ? -18.736 3.861 16.808 1.00 98.00 294 ILE A C 1
ATOM 2430 O O . ILE A 1 294 ? -18.392 3.003 15.987 1.00 98.00 294 ILE A O 1
ATOM 2434 N N . LEU A 1 295 ? -20.012 4.107 17.086 1.00 97.62 295 LEU A N 1
ATOM 2435 C CA . LEU A 1 295 ? -21.147 3.482 16.417 1.00 97.62 295 LEU A CA 1
ATOM 2436 C C . LEU A 1 295 ? -21.845 4.516 15.537 1.00 97.62 295 LEU A C 1
ATOM 2438 O O . LEU A 1 295 ? -22.308 5.543 16.028 1.00 97.62 295 LEU A O 1
ATOM 2442 N N . ILE A 1 296 ? -21.954 4.233 14.237 1.00 95.44 296 ILE A N 1
ATOM 2443 C CA . ILE A 1 296 ? -22.650 5.100 13.278 1.00 95.44 296 ILE A CA 1
ATOM 2444 C C . ILE A 1 296 ? -23.731 4.306 12.560 1.00 95.44 296 ILE A C 1
ATOM 2446 O O . ILE A 1 296 ? -23.443 3.312 11.890 1.00 95.44 296 ILE A O 1
ATOM 2450 N N . LYS A 1 297 ? -24.971 4.785 12.639 1.00 94.88 297 LYS A N 1
ATOM 2451 C CA . LYS A 1 297 ? -26.096 4.256 11.867 1.00 94.88 297 LYS A CA 1
ATOM 2452 C C . LYS A 1 297 ? -26.115 4.901 10.481 1.00 94.88 297 LYS A C 1
ATOM 2454 O O . LYS A 1 297 ? -26.086 6.122 10.359 1.00 94.88 297 LYS A O 1
ATOM 2459 N N . ASN A 1 298 ? -26.111 4.095 9.421 1.00 90.62 298 ASN A N 1
ATOM 2460 C CA . ASN A 1 298 ? -26.235 4.609 8.056 1.00 90.62 298 ASN A CA 1
ATOM 2461 C C . ASN A 1 298 ? -27.707 4.886 7.689 1.00 90.62 298 ASN A C 1
ATOM 2463 O O . ASN A 1 298 ? -28.628 4.510 8.413 1.00 90.62 298 ASN A O 1
ATOM 2467 N N . LYS A 1 299 ? -27.936 5.500 6.519 1.00 89.19 299 LYS A N 1
ATOM 2468 C CA . LYS A 1 299 ? -29.288 5.808 6.010 1.00 89.19 299 LYS A CA 1
ATOM 2469 C C . LYS A 1 299 ? -30.184 4.573 5.817 1.00 89.19 299 LYS A C 1
ATOM 2471 O O . LYS A 1 299 ? -31.396 4.717 5.782 1.00 89.19 299 LYS A O 1
ATOM 2476 N N . LYS A 1 300 ? -29.602 3.374 5.692 1.00 89.88 300 LYS A N 1
ATOM 2477 C CA . LYS A 1 300 ? -30.326 2.096 5.572 1.00 89.88 300 LYS A CA 1
ATOM 2478 C C . LYS A 1 300 ? -30.622 1.449 6.933 1.00 89.88 300 LYS A C 1
ATOM 2480 O O . LYS A 1 300 ? -31.128 0.337 6.981 1.00 89.88 300 LYS A O 1
ATOM 2485 N N . GLY A 1 301 ? -30.270 2.113 8.033 1.00 89.94 301 GLY A N 1
ATOM 2486 C CA . GLY A 1 301 ? -30.433 1.597 9.389 1.00 89.94 301 GLY A CA 1
ATOM 2487 C C . GLY A 1 301 ? -29.341 0.626 9.842 1.00 89.94 301 GLY A C 1
ATOM 2488 O O . GLY A 1 301 ? -29.371 0.187 10.989 1.00 89.94 301 GLY A O 1
ATOM 2489 N N . GLU A 1 302 ? -28.350 0.319 9.004 1.00 93.00 302 GLU A N 1
ATOM 2490 C CA . GLU A 1 302 ? -27.242 -0.553 9.385 1.00 93.00 302 GLU A CA 1
ATOM 2491 C C . GLU A 1 302 ? -26.235 0.198 10.255 1.00 93.00 302 GLU A C 1
ATOM 2493 O O . GLU A 1 302 ? -25.800 1.308 9.935 1.00 93.00 302 GLU A O 1
ATOM 2498 N N . ILE A 1 303 ? -25.800 -0.448 11.333 1.00 95.12 303 ILE A N 1
ATOM 2499 C CA . ILE A 1 303 ? -24.821 0.125 12.256 1.00 95.12 303 ILE A CA 1
ATOM 2500 C C . ILE A 1 303 ? -23.415 -0.305 11.851 1.00 95.12 303 ILE A C 1
ATOM 2502 O O . ILE A 1 303 ? -23.131 -1.501 11.746 1.00 95.12 303 ILE A O 1
ATOM 2506 N N . HIS A 1 304 ? -22.530 0.665 11.669 1.00 94.25 304 HIS A N 1
ATOM 2507 C CA . HIS A 1 304 ? -21.107 0.478 11.405 1.00 94.25 304 HIS A CA 1
ATOM 2508 C C . HIS A 1 304 ? -20.308 0.807 12.664 1.00 94.25 304 HIS A C 1
ATOM 2510 O O . HIS A 1 304 ? -20.614 1.778 13.353 1.00 94.25 304 HIS A O 1
ATOM 2516 N N . CYS A 1 305 ? -19.298 -0.009 12.964 1.00 95.94 305 CYS A N 1
ATOM 2517 C CA . CYS A 1 305 ? -18.480 0.117 14.168 1.00 95.94 305 CYS A CA 1
ATOM 2518 C C . CYS A 1 3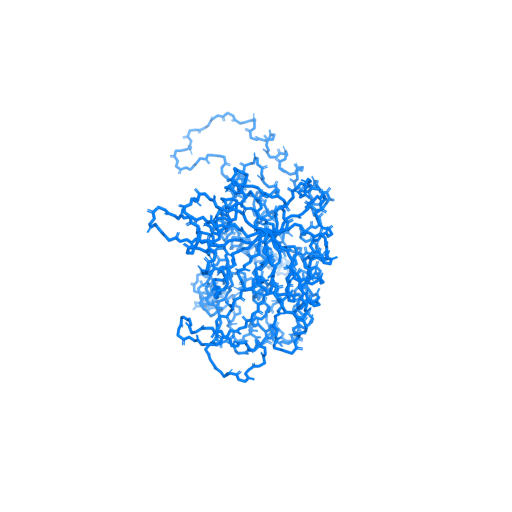05 ? -17.047 0.484 13.785 1.00 95.94 305 CYS A C 1
ATOM 2520 O O . CYS A 1 305 ? -16.434 -0.213 12.972 1.00 95.94 305 CYS A O 1
ATOM 2522 N N . PHE A 1 306 ? -16.502 1.520 14.408 1.00 96.88 306 PHE A N 1
ATOM 2523 C CA . PHE A 1 306 ? -15.118 1.954 14.232 1.00 96.88 306 PHE A CA 1
ATOM 2524 C C . PHE A 1 306 ? -14.417 2.019 15.585 1.00 96.88 306 PHE A C 1
ATOM 2526 O O . PHE A 1 306 ? -15.055 2.275 16.598 1.00 96.88 306 PHE A O 1
ATOM 2533 N N . GLY A 1 307 ? -13.116 1.759 15.608 1.00 96.94 307 GLY A N 1
ATOM 2534 C CA . GLY A 1 307 ? -12.264 1.931 16.780 1.00 96.94 307 GLY A CA 1
ATOM 2535 C C . GLY A 1 307 ? -11.196 2.977 16.498 1.00 96.94 307 GLY A C 1
ATOM 2536 O O . GLY A 1 307 ? -10.715 3.052 15.363 1.00 96.94 307 GLY A O 1
ATOM 2537 N N . THR A 1 308 ? -10.826 3.754 17.514 1.00 97.94 308 THR A N 1
ATOM 2538 C CA . THR A 1 308 ? -9.731 4.730 17.445 1.00 97.94 308 THR A CA 1
ATOM 2539 C C . THR A 1 308 ? -9.087 4.960 18.811 1.00 97.94 308 THR A C 1
ATOM 2541 O O . THR A 1 308 ? -9.778 4.956 19.830 1.00 97.94 308 THR A O 1
ATOM 2544 N N . ASN A 1 309 ? -7.774 5.199 18.849 1.00 97.31 309 ASN A N 1
ATOM 2545 C CA . ASN A 1 309 ? -7.097 5.707 20.050 1.00 97.31 309 ASN A CA 1
ATOM 2546 C C . ASN A 1 309 ? -7.096 7.246 20.137 1.00 97.31 309 ASN A C 1
ATOM 2548 O O . ASN A 1 309 ? -6.677 7.810 21.145 1.00 97.31 309 ASN A O 1
ATOM 2552 N N . ILE A 1 310 ? -7.603 7.934 19.111 1.00 96.31 310 ILE A N 1
ATOM 2553 C CA . ILE A 1 310 ? -7.795 9.386 19.120 1.00 96.31 310 ILE A CA 1
ATOM 2554 C C . ILE A 1 310 ? -8.977 9.709 20.030 1.00 96.31 310 ILE A C 1
ATOM 2556 O O . ILE A 1 310 ? -10.053 9.128 19.885 1.00 96.31 310 ILE A O 1
ATOM 2560 N N . LYS A 1 311 ? -8.793 10.655 20.953 1.00 95.12 311 LYS A N 1
ATOM 2561 C CA . LYS A 1 311 ? -9.885 11.161 21.788 1.00 95.12 311 LYS A CA 1
ATOM 2562 C C . LYS A 1 311 ? -10.934 11.839 20.906 1.00 95.12 311 LYS A C 1
ATOM 2564 O O . LYS A 1 311 ? -10.622 12.807 20.220 1.00 95.12 311 LYS A O 1
ATOM 2569 N N . VAL A 1 312 ? -12.158 11.326 20.951 1.00 95.50 312 VAL A N 1
ATOM 2570 C CA . VAL A 1 312 ? -13.299 11.815 20.170 1.00 95.50 312 VAL A CA 1
ATOM 2571 C C . VAL A 1 312 ? -14.577 11.758 20.996 1.00 95.50 312 VAL A C 1
ATOM 2573 O O . VAL A 1 312 ? -14.664 11.005 21.964 1.00 95.50 312 VAL A O 1
ATOM 2576 N N . ASP A 1 313 ? -15.562 12.539 20.579 1.00 94.38 313 ASP A N 1
ATOM 2577 C CA . ASP A 1 313 ? -16.929 12.553 21.096 1.00 94.38 313 ASP A CA 1
ATOM 2578 C C . ASP A 1 313 ? -17.935 12.399 19.943 1.00 94.38 313 ASP A C 1
ATOM 2580 O O . ASP A 1 313 ? -17.562 12.315 18.769 1.00 94.38 313 ASP A O 1
ATOM 2584 N N . GLU A 1 314 ? -19.226 12.356 20.257 1.00 94.19 314 GLU A N 1
ATOM 2585 C CA . GLU A 1 314 ? -20.301 12.197 19.277 1.00 94.19 314 GLU A CA 1
ATOM 2586 C C . GLU A 1 314 ? -20.294 13.282 18.189 1.00 94.19 314 GLU A C 1
ATOM 2588 O O . GLU A 1 314 ? -20.674 13.005 17.052 1.00 94.19 314 GLU A O 1
ATOM 2593 N N . LYS A 1 315 ? -19.813 14.495 18.487 1.00 90.69 315 LYS A N 1
ATOM 2594 C CA . LYS A 1 315 ? -19.777 15.608 17.524 1.00 90.69 315 LYS A CA 1
ATOM 2595 C C . LYS A 1 315 ? -18.586 15.497 16.574 1.00 90.69 315 LYS A C 1
ATOM 2597 O O . LYS A 1 315 ? -18.730 15.695 15.373 1.00 90.69 315 LYS A O 1
ATOM 2602 N N . THR A 1 316 ? -17.417 15.157 17.108 1.00 91.50 316 THR A N 1
ATOM 2603 C CA . THR A 1 316 ? -16.133 15.121 16.387 1.00 91.50 316 THR A CA 1
ATOM 2604 C C . THR A 1 316 ? -15.872 13.789 15.681 1.00 91.50 316 THR A C 1
ATOM 2606 O O . THR A 1 316 ? -15.082 13.724 14.739 1.00 91.50 316 THR A O 1
ATOM 2609 N N . CYS A 1 317 ? -16.548 12.709 16.087 1.00 93.75 317 CYS A N 1
ATOM 2610 C CA . CYS A 1 317 ? -16.333 11.383 15.507 1.00 93.75 317 CYS A CA 1
ATOM 2611 C C . CYS A 1 317 ? -16.754 11.279 14.031 1.00 93.75 317 CYS A C 1
ATOM 2613 O O . CYS A 1 317 ? -16.214 10.441 13.303 1.00 93.75 317 CYS A O 1
ATOM 2615 N N . ILE A 1 318 ? -17.694 12.119 13.584 1.00 92.31 318 ILE A N 1
ATOM 2616 C CA . ILE A 1 318 ? -18.234 12.085 12.221 1.00 92.31 318 ILE A CA 1
ATOM 2617 C C . ILE A 1 318 ? -17.129 12.395 11.210 1.00 92.31 318 ILE A C 1
ATOM 2619 O O . ILE A 1 318 ? -16.916 11.600 10.297 1.00 92.31 318 ILE A O 1
ATOM 2623 N N . ASP A 1 319 ? -16.373 13.477 11.410 1.00 89.38 319 ASP A N 1
ATOM 2624 C CA . ASP A 1 319 ? -15.287 13.877 10.505 1.00 89.38 319 ASP A CA 1
ATOM 2625 C C . ASP A 1 319 ? -14.200 12.801 10.413 1.00 89.38 319 ASP A C 1
ATOM 2627 O O . ASP A 1 319 ? -13.685 12.496 9.333 1.00 89.38 319 ASP A O 1
ATOM 2631 N N . LEU A 1 320 ? -13.892 12.160 11.544 1.00 90.50 320 LEU A N 1
ATOM 2632 C CA . LEU A 1 320 ? -12.909 11.086 11.608 1.00 90.50 320 LEU A CA 1
ATOM 2633 C C . LEU A 1 320 ? -13.347 9.857 10.795 1.00 90.50 320 LEU A C 1
ATOM 2635 O O . LEU A 1 320 ? -12.556 9.287 10.035 1.00 90.50 320 LEU A O 1
ATOM 2639 N N . VAL A 1 321 ? -14.613 9.452 10.938 1.00 90.38 321 VAL A N 1
ATOM 2640 C CA . VAL A 1 321 ? -15.174 8.308 10.210 1.00 90.38 321 VAL A CA 1
ATOM 2641 C C . VAL A 1 321 ? -15.381 8.629 8.733 1.00 90.38 321 VAL A C 1
ATOM 2643 O O . VAL A 1 321 ? -15.115 7.774 7.886 1.00 90.38 321 VAL A O 1
ATOM 2646 N N . GLU A 1 322 ? -15.805 9.842 8.391 1.00 88.00 322 GLU A N 1
ATOM 2647 C CA . GLU A 1 322 ? -15.925 10.262 6.997 1.00 88.00 322 GLU A CA 1
ATOM 2648 C C . GLU A 1 322 ? -14.552 10.317 6.316 1.00 88.00 322 GLU A C 1
ATOM 2650 O O . GLU A 1 322 ? -14.425 9.827 5.195 1.00 88.00 322 GLU A O 1
ATOM 2655 N N . GLY A 1 323 ? -13.489 10.746 7.006 1.00 86.38 323 GLY A N 1
ATOM 2656 C CA . GLY A 1 323 ? -12.114 10.614 6.508 1.00 86.38 323 GLY A CA 1
ATOM 2657 C C . GLY A 1 323 ? -11.724 9.157 6.210 1.00 86.38 323 GLY A C 1
ATOM 2658 O O . GLY A 1 323 ? -11.215 8.844 5.126 1.00 86.38 323 GLY A O 1
ATOM 2659 N N . TYR A 1 324 ? -12.053 8.228 7.116 1.00 87.75 324 TYR A N 1
ATOM 2660 C CA . TYR A 1 324 ? -11.846 6.790 6.892 1.00 87.75 324 TYR A CA 1
ATOM 2661 C C . TYR A 1 324 ? -12.664 6.253 5.702 1.00 87.75 324 TYR A C 1
ATOM 2663 O O . TYR A 1 324 ? -12.175 5.451 4.901 1.00 87.75 324 TYR A O 1
ATOM 2671 N N . ARG A 1 325 ? -13.919 6.688 5.546 1.00 83.38 325 ARG A N 1
ATOM 2672 C CA . ARG A 1 325 ? -14.791 6.279 4.431 1.00 83.38 325 ARG A CA 1
ATOM 2673 C C . ARG A 1 325 ? -14.324 6.840 3.098 1.00 83.38 325 ARG A C 1
ATOM 2675 O O . ARG A 1 325 ? -14.351 6.118 2.102 1.00 83.38 325 ARG A O 1
ATOM 2682 N N . GLN A 1 326 ? -13.858 8.085 3.069 1.00 75.81 326 GLN A N 1
ATOM 2683 C CA . GLN A 1 326 ? -13.271 8.688 1.877 1.00 75.81 326 GLN A CA 1
ATOM 2684 C C . GLN A 1 326 ? -12.047 7.893 1.422 1.00 75.81 326 GLN A C 1
ATOM 2686 O O . GLN A 1 326 ? -11.957 7.579 0.236 1.00 75.81 326 GLN A O 1
ATOM 2691 N N . ARG A 1 327 ? -11.179 7.437 2.341 1.00 75.06 327 ARG A N 1
ATOM 2692 C CA . ARG A 1 327 ? -10.094 6.494 2.004 1.00 75.06 327 ARG A CA 1
ATOM 2693 C C . ARG A 1 327 ? -10.635 5.248 1.301 1.00 75.06 327 ARG A C 1
ATOM 2695 O O . ARG A 1 327 ? -10.116 4.903 0.241 1.00 75.06 327 ARG A O 1
ATOM 2702 N N . TRP A 1 328 ? -11.674 4.616 1.852 1.00 66.88 328 TRP A N 1
ATOM 2703 C CA . TRP A 1 328 ? -12.270 3.396 1.292 1.00 66.88 328 TRP A CA 1
ATOM 2704 C C . TRP A 1 328 ? -12.926 3.621 -0.082 1.00 66.88 328 TRP A C 1
ATOM 2706 O O . TRP A 1 328 ? -12.826 2.790 -0.987 1.00 66.88 328 TRP A O 1
ATOM 2716 N N . SER A 1 329 ? -13.592 4.762 -0.268 1.00 51.00 329 SER A N 1
ATOM 2717 C CA . SER A 1 329 ? -14.222 5.146 -1.537 1.00 51.00 329 SER A CA 1
ATOM 2718 C C . SER A 1 329 ? -13.178 5.460 -2.617 1.00 51.00 329 SER A C 1
ATOM 2720 O O . SER A 1 329 ? -13.278 4.989 -3.757 1.00 51.00 329 SER A O 1
ATOM 2722 N N . ILE A 1 330 ? -12.109 6.172 -2.242 1.00 48.38 330 ILE A N 1
ATOM 2723 C CA . ILE A 1 330 ? -10.940 6.411 -3.097 1.00 48.38 330 ILE A CA 1
ATOM 2724 C C . ILE A 1 330 ? -10.293 5.076 -3.470 1.00 48.38 330 ILE A C 1
ATOM 2726 O O . ILE A 1 330 ? -9.975 4.867 -4.630 1.00 48.38 330 ILE A O 1
ATOM 2730 N N . GLU A 1 331 ? -10.141 4.141 -2.535 1.00 53.62 331 GLU A N 1
ATOM 2731 C CA . GLU A 1 331 ? -9.576 2.812 -2.800 1.00 53.62 331 GLU A CA 1
ATOM 2732 C C . GLU A 1 331 ? -10.443 1.983 -3.759 1.00 53.62 331 GLU A C 1
ATOM 2734 O O . GLU A 1 331 ? -9.941 1.389 -4.712 1.00 53.62 331 GLU A O 1
ATOM 2739 N N . THR A 1 332 ? -11.763 2.017 -3.574 1.00 46.59 332 THR A N 1
ATOM 2740 C CA . THR A 1 332 ? -12.734 1.327 -4.434 1.00 46.59 332 THR A CA 1
ATOM 2741 C C . THR A 1 332 ? -12.697 1.860 -5.870 1.00 46.59 332 THR A C 1
ATOM 2743 O O . THR A 1 332 ? -12.716 1.057 -6.808 1.00 46.59 332 THR A O 1
ATOM 2746 N N . SER A 1 333 ? -12.620 3.184 -6.046 1.00 33.84 333 SER A N 1
ATOM 2747 C CA . SER A 1 333 ? -12.528 3.857 -7.354 1.00 33.84 333 SER A CA 1
ATOM 2748 C C . SER A 1 333 ? -11.133 3.747 -7.986 1.00 33.84 333 SER A C 1
ATOM 2750 O O . SER A 1 333 ? -11.012 3.620 -9.202 1.00 33.84 333 SER A O 1
ATOM 2752 N N . HIS A 1 334 ? -10.078 3.695 -7.168 1.00 45.91 334 HIS A N 1
ATOM 2753 C CA . HIS A 1 334 ? -8.688 3.500 -7.590 1.00 45.91 334 HIS A CA 1
ATOM 2754 C C . HIS A 1 334 ? -8.267 2.026 -7.654 1.00 45.91 334 HIS A C 1
ATOM 2756 O O . HIS A 1 334 ? -7.079 1.750 -7.835 1.00 45.91 334 HIS A O 1
ATOM 2762 N N . ARG A 1 335 ? -9.203 1.066 -7.594 1.00 51.88 335 ARG A N 1
ATOM 2763 C CA . ARG A 1 335 ? -8.904 -0.365 -7.798 1.00 51.88 335 ARG A CA 1
ATOM 2764 C C . ARG A 1 335 ? -8.118 -0.625 -9.082 1.00 51.88 335 ARG A C 1
ATOM 2766 O O . ARG A 1 335 ? -7.218 -1.448 -9.071 1.00 51.88 335 ARG A O 1
ATOM 2773 N N . MET A 1 336 ? -8.350 0.155 -10.141 1.00 42.06 336 MET A N 1
ATOM 2774 C CA . MET A 1 336 ? -7.543 0.102 -11.371 1.00 42.06 336 MET A CA 1
ATOM 2775 C C . MET A 1 336 ? -6.044 0.386 -11.150 1.00 42.06 336 MET A C 1
ATOM 2777 O O . MET A 1 336 ? -5.207 -0.154 -11.865 1.00 42.06 336 MET A O 1
ATOM 2781 N N . ILE A 1 337 ? -5.696 1.239 -10.181 1.00 46.91 337 ILE A N 1
ATOM 2782 C CA . ILE A 1 337 ? -4.308 1.559 -9.805 1.00 46.91 337 ILE A CA 1
ATOM 2783 C C . ILE A 1 337 ? -3.742 0.496 -8.844 1.00 46.91 337 ILE A C 1
ATOM 2785 O O . ILE A 1 337 ? -2.545 0.214 -8.861 1.00 46.91 337 ILE A O 1
ATOM 2789 N N . HIS A 1 338 ? -4.591 -0.124 -8.020 1.00 51.22 338 HIS A N 1
ATOM 2790 C CA . HIS A 1 338 ? -4.218 -1.238 -7.137 1.00 51.22 338 HIS A CA 1
ATOM 2791 C C . HIS A 1 338 ? -3.990 -2.552 -7.915 1.00 51.22 338 HIS A C 1
ATOM 2793 O O . HIS A 1 338 ? -3.045 -3.284 -7.627 1.00 51.22 338 HIS A O 1
ATOM 2799 N N . ASP A 1 339 ? -4.731 -2.764 -9.006 1.00 62.22 339 ASP A N 1
ATOM 2800 C CA . ASP A 1 339 ? -4.595 -3.888 -9.944 1.00 62.22 339 ASP A CA 1
ATOM 2801 C C . ASP A 1 339 ? -3.551 -3.648 -11.058 1.00 62.22 339 ASP A C 1
ATOM 2803 O O . ASP A 1 339 ? -3.521 -4.360 -12.063 1.00 62.22 339 ASP A O 1
ATOM 2807 N N . MET A 1 340 ? -2.622 -2.695 -10.891 1.00 71.88 340 MET A N 1
ATOM 2808 C CA . MET A 1 340 ? -1.466 -2.537 -11.798 1.00 71.88 340 MET A CA 1
ATOM 2809 C C . MET A 1 340 ? -0.521 -3.748 -11.790 1.00 71.88 340 MET A C 1
ATOM 2811 O O . MET A 1 340 ? 0.465 -3.792 -12.519 1.00 71.88 340 MET A O 1
ATOM 2815 N N . ARG A 1 341 ? -0.752 -4.750 -10.946 1.00 85.12 341 ARG A N 1
ATOM 2816 C CA . ARG A 1 341 ? 0.055 -5.966 -10.960 1.00 85.12 341 ARG A CA 1
ATOM 2817 C C . ARG A 1 341 ? -0.192 -6.738 -12.258 1.00 85.12 341 ARG A C 1
ATOM 2819 O O . ARG A 1 341 ? -1.320 -7.134 -12.544 1.00 85.12 341 ARG A O 1
ATOM 2826 N N . ALA A 1 342 ? 0.879 -7.037 -12.992 1.00 86.88 342 ALA A N 1
ATOM 2827 C CA . ALA A 1 342 ? 0.793 -7.946 -14.129 1.00 86.88 342 ALA A CA 1
ATOM 2828 C C . ALA A 1 342 ? 0.245 -9.313 -13.678 1.00 86.88 342 ALA A C 1
ATOM 2830 O O . ALA A 1 342 ? 0.600 -9.828 -12.611 1.00 86.88 342 ALA A O 1
ATOM 2831 N N . ARG A 1 343 ? -0.644 -9.902 -14.477 1.00 86.75 343 ARG A N 1
ATOM 2832 C CA . ARG A 1 343 ? -1.239 -11.212 -14.182 1.00 86.75 343 ARG A CA 1
ATOM 2833 C C . ARG A 1 343 ? -0.272 -12.329 -14.580 1.00 86.75 343 ARG A C 1
ATOM 2835 O O . ARG A 1 343 ? 0.488 -12.201 -15.536 1.00 86.75 343 ARG A O 1
ATOM 2842 N N . THR A 1 344 ? -0.286 -13.429 -13.835 1.00 85.38 344 THR A N 1
ATOM 2843 C CA . THR A 1 344 ? 0.537 -14.603 -14.148 1.00 85.38 344 THR A CA 1
ATOM 2844 C C . THR A 1 344 ? -0.080 -15.882 -13.595 1.00 85.38 344 THR A C 1
ATOM 2846 O O . THR A 1 344 ? -0.657 -15.890 -12.500 1.00 85.38 344 THR A O 1
ATOM 2849 N N . THR A 1 345 ? 0.086 -16.962 -14.353 1.00 83.69 345 THR A N 1
ATOM 2850 C CA . THR A 1 345 ? -0.217 -18.349 -13.977 1.00 83.69 345 THR A CA 1
ATOM 2851 C C . THR A 1 345 ? 0.929 -18.998 -13.193 1.00 83.69 345 THR A C 1
ATOM 2853 O O . THR A 1 345 ? 0.734 -20.025 -12.544 1.00 83.69 345 THR A O 1
ATOM 2856 N N . SER A 1 346 ? 2.116 -18.380 -13.185 1.00 85.69 346 SER A N 1
ATOM 2857 C CA . SER A 1 346 ? 3.290 -18.882 -12.476 1.00 85.69 346 SER A CA 1
ATOM 2858 C C . SER A 1 346 ? 3.020 -19.080 -10.985 1.00 85.69 346 SER A C 1
ATOM 2860 O O . SER A 1 346 ? 2.509 -18.192 -10.291 1.00 85.69 346 SER A O 1
ATOM 2862 N N . LYS A 1 347 ? 3.435 -20.249 -10.486 1.00 84.88 347 LYS A N 1
ATOM 2863 C CA . LYS A 1 347 ? 3.383 -20.638 -9.068 1.00 84.88 347 LYS A CA 1
ATOM 2864 C C . LYS A 1 347 ? 4.652 -20.246 -8.302 1.00 84.88 347 LYS A C 1
ATOM 2866 O O . LYS A 1 347 ? 4.733 -20.437 -7.091 1.00 84.88 347 LYS A O 1
ATOM 2871 N N . ASN A 1 348 ? 5.666 -19.711 -8.986 1.00 88.25 348 ASN A N 1
ATOM 2872 C CA . ASN A 1 348 ? 6.923 -19.346 -8.345 1.00 88.25 348 ASN A CA 1
ATOM 2873 C C . ASN A 1 348 ? 6.734 -18.105 -7.461 1.00 88.25 348 ASN A C 1
ATOM 2875 O O . ASN A 1 348 ? 6.422 -17.016 -7.949 1.00 88.25 348 ASN A O 1
ATOM 2879 N N . PHE A 1 349 ? 6.968 -18.273 -6.158 1.00 88.44 349 PHE A N 1
ATOM 2880 C CA . PHE A 1 349 ? 6.770 -17.211 -5.173 1.00 88.44 349 PHE A CA 1
ATOM 2881 C C . PHE A 1 349 ? 7.638 -15.978 -5.440 1.00 88.44 349 PHE A C 1
ATOM 2883 O O . PHE A 1 349 ? 7.138 -14.860 -5.374 1.00 88.44 349 PHE A O 1
ATOM 2890 N N . SER A 1 350 ? 8.914 -16.169 -5.795 1.00 91.50 350 SER A N 1
ATOM 2891 C CA . SER A 1 350 ? 9.839 -15.065 -6.075 1.00 91.50 350 SER A CA 1
ATOM 2892 C C . SER A 1 350 ? 9.362 -14.207 -7.246 1.00 91.50 350 SER A C 1
ATOM 2894 O O . SER A 1 350 ? 9.316 -12.983 -7.148 1.00 91.50 350 SER A O 1
ATOM 2896 N N . PHE A 1 351 ? 8.915 -14.850 -8.327 1.00 92.19 351 PHE A N 1
ATOM 2897 C CA . PHE A 1 351 ? 8.371 -14.163 -9.495 1.00 92.19 351 PHE A CA 1
ATOM 2898 C C . PHE A 1 351 ? 7.090 -13.391 -9.175 1.00 92.19 351 PHE A C 1
ATOM 2900 O O . PHE A 1 351 ? 6.978 -12.208 -9.492 1.00 92.19 351 PHE A O 1
ATOM 2907 N N . ARG A 1 352 ? 6.127 -14.045 -8.513 1.00 89.50 352 ARG A N 1
ATOM 2908 C CA . ARG A 1 352 ? 4.876 -13.393 -8.104 1.00 89.50 352 ARG A CA 1
ATOM 2909 C C . ARG A 1 352 ? 5.141 -12.198 -7.200 1.00 89.50 352 ARG A C 1
ATOM 2911 O O . ARG A 1 352 ? 4.496 -11.163 -7.350 1.00 89.50 352 ARG A O 1
ATOM 2918 N N . TRP A 1 353 ? 6.110 -12.336 -6.300 1.00 89.62 353 TRP A N 1
ATOM 2919 C CA . TRP A 1 353 ? 6.503 -11.263 -5.410 1.00 89.62 353 TRP A CA 1
ATOM 2920 C C . TRP A 1 353 ? 7.149 -10.094 -6.152 1.00 89.62 353 TRP A C 1
ATOM 2922 O O . TRP A 1 353 ? 6.744 -8.949 -5.959 1.00 89.62 353 TRP A O 1
ATOM 2932 N N . PHE A 1 354 ? 8.059 -10.378 -7.085 1.00 93.88 354 PHE A N 1
ATOM 2933 C CA . PHE A 1 354 ? 8.621 -9.368 -7.976 1.00 93.88 354 PHE A CA 1
ATOM 2934 C C . PHE A 1 354 ? 7.530 -8.545 -8.678 1.00 93.88 354 PHE A C 1
ATOM 2936 O O . PHE A 1 354 ? 7.634 -7.322 -8.706 1.00 93.88 354 PHE A O 1
ATOM 2943 N N . LEU A 1 355 ? 6.457 -9.167 -9.184 1.00 92.19 355 LEU A N 1
ATOM 2944 C CA . LEU A 1 355 ? 5.372 -8.432 -9.852 1.00 92.19 355 LEU A CA 1
ATOM 2945 C C . LEU A 1 355 ? 4.646 -7.452 -8.918 1.00 92.19 355 LEU A C 1
ATOM 2947 O O . LEU A 1 355 ? 4.251 -6.372 -9.361 1.00 92.19 355 LEU A O 1
ATOM 2951 N N . VAL A 1 356 ? 4.482 -7.801 -7.637 1.00 89.25 356 VAL A N 1
ATOM 2952 C CA . VAL A 1 356 ? 3.900 -6.899 -6.626 1.00 89.25 356 VAL A CA 1
ATOM 2953 C C . VAL A 1 356 ? 4.839 -5.722 -6.358 1.00 89.25 356 VAL A C 1
ATOM 2955 O O . VAL A 1 356 ? 4.426 -4.568 -6.476 1.00 89.25 356 VAL A O 1
ATOM 2958 N N . LEU A 1 357 ? 6.114 -6.003 -6.072 1.00 91.69 357 LEU A N 1
ATOM 2959 C CA . LEU A 1 357 ? 7.130 -4.973 -5.829 1.00 91.69 357 LEU A CA 1
ATOM 2960 C C . LEU A 1 357 ? 7.272 -4.025 -7.023 1.00 91.69 357 LEU A C 1
ATOM 2962 O O . LEU A 1 357 ? 7.353 -2.806 -6.865 1.00 91.69 357 LEU A O 1
ATOM 2966 N N . PHE A 1 358 ? 7.274 -4.579 -8.234 1.00 92.62 358 PHE A N 1
ATOM 2967 C CA . PHE A 1 358 ? 7.380 -3.812 -9.463 1.00 92.62 358 PHE A CA 1
ATOM 2968 C C . PHE A 1 358 ? 6.179 -2.876 -9.636 1.00 92.62 358 PHE A C 1
ATOM 2970 O O . PHE A 1 358 ? 6.370 -1.692 -9.909 1.00 92.62 358 PHE A O 1
ATOM 2977 N N . ALA A 1 359 ? 4.954 -3.352 -9.385 1.00 89.12 359 ALA A N 1
ATOM 2978 C CA . ALA A 1 359 ? 3.759 -2.510 -9.420 1.00 89.12 359 ALA A CA 1
ATOM 2979 C C . ALA A 1 359 ? 3.835 -1.348 -8.412 1.00 89.12 359 ALA A C 1
ATOM 2981 O O . ALA A 1 359 ? 3.541 -0.207 -8.774 1.00 89.12 359 ALA A O 1
ATOM 2982 N N . MET A 1 360 ? 4.314 -1.597 -7.186 1.00 88.62 360 MET A N 1
ATOM 2983 C CA . MET A 1 360 ? 4.531 -0.549 -6.176 1.00 88.62 360 MET A CA 1
ATOM 2984 C C . MET A 1 360 ? 5.548 0.509 -6.645 1.00 88.62 360 MET A C 1
ATOM 2986 O O . MET A 1 360 ? 5.310 1.709 -6.494 1.00 88.62 360 MET A O 1
ATOM 2990 N N . LEU A 1 361 ? 6.658 0.097 -7.272 1.00 92.12 361 LEU A N 1
ATOM 2991 C CA . LEU A 1 361 ? 7.660 1.026 -7.817 1.00 92.12 361 LEU A CA 1
ATOM 2992 C C . LEU A 1 361 ? 7.106 1.859 -8.975 1.00 92.12 361 LEU A C 1
ATOM 2994 O O . LEU A 1 361 ? 7.361 3.062 -9.044 1.00 92.12 361 LEU A O 1
ATOM 2998 N N . VAL A 1 362 ? 6.342 1.241 -9.877 1.00 88.88 362 VAL A N 1
ATOM 2999 C CA . VAL A 1 362 ? 5.718 1.936 -11.010 1.00 88.88 362 VAL A CA 1
ATOM 3000 C C . VAL A 1 362 ? 4.686 2.949 -10.517 1.00 88.88 362 VAL A C 1
ATOM 3002 O O . VAL A 1 362 ? 4.678 4.086 -10.993 1.00 88.88 362 VAL A O 1
ATOM 3005 N N . ARG A 1 363 ? 3.885 2.589 -9.508 1.00 86.19 363 ARG A N 1
ATOM 3006 C CA . ARG A 1 363 ? 2.954 3.497 -8.825 1.00 86.19 363 ARG A CA 1
ATOM 3007 C C . ARG A 1 363 ? 3.686 4.696 -8.218 1.00 86.19 363 ARG A C 1
ATOM 3009 O O . ARG A 1 363 ? 3.319 5.842 -8.470 1.00 86.19 363 ARG A O 1
ATOM 3016 N N . ASN A 1 364 ? 4.774 4.461 -7.491 1.00 89.19 364 ASN A N 1
ATOM 3017 C CA . ASN A 1 364 ? 5.566 5.543 -6.905 1.00 89.19 364 ASN A CA 1
ATOM 3018 C C . ASN A 1 364 ? 6.241 6.427 -7.957 1.00 89.19 364 ASN A C 1
ATOM 3020 O O . ASN A 1 364 ? 6.291 7.647 -7.796 1.00 89.19 364 ASN A O 1
ATOM 3024 N N . ALA A 1 365 ? 6.716 5.843 -9.059 1.00 88.31 365 ALA A N 1
ATOM 3025 C CA . ALA A 1 365 ? 7.238 6.600 -10.189 1.00 88.31 365 ALA A CA 1
ATOM 3026 C C . ALA A 1 365 ? 6.148 7.473 -10.836 1.00 88.31 365 ALA A C 1
ATOM 3028 O O . ALA A 1 365 ? 6.404 8.641 -11.122 1.00 88.31 365 ALA A O 1
ATOM 3029 N N . TYR A 1 366 ? 4.932 6.952 -11.008 1.00 86.06 366 TYR A N 1
ATOM 3030 C CA . TYR A 1 366 ? 3.780 7.704 -11.511 1.00 86.06 366 TYR A CA 1
ATOM 3031 C C . TYR A 1 366 ? 3.430 8.903 -10.616 1.00 86.06 366 TYR A C 1
ATOM 3033 O O . TYR A 1 366 ? 3.278 10.025 -11.106 1.00 86.06 366 TYR A O 1
ATOM 3041 N N . TYR A 1 367 ? 3.363 8.707 -9.298 1.00 85.19 367 TYR A N 1
ATOM 3042 C CA . TYR A 1 367 ? 3.087 9.809 -8.375 1.00 85.19 367 TYR A CA 1
ATOM 3043 C C . TYR A 1 367 ? 4.221 10.827 -8.327 1.00 85.19 367 TYR A C 1
ATOM 3045 O O . TYR A 1 367 ? 3.967 12.030 -8.305 1.00 85.19 367 TYR A O 1
ATOM 3053 N N . LEU A 1 368 ? 5.477 10.375 -8.376 1.00 85.31 368 LEU A N 1
ATOM 3054 C CA . LEU A 1 368 ? 6.618 11.279 -8.464 1.00 85.31 368 LEU A CA 1
ATOM 3055 C C . LEU A 1 368 ? 6.596 12.089 -9.764 1.00 85.31 368 LEU A C 1
ATOM 3057 O O . LEU A 1 368 ? 6.876 13.286 -9.730 1.00 85.31 368 LEU A O 1
ATOM 3061 N N . LEU A 1 369 ? 6.246 11.468 -10.896 1.00 83.69 369 LEU A N 1
ATOM 3062 C CA . LEU A 1 369 ? 6.045 12.169 -12.162 1.00 83.69 369 LEU A CA 1
ATOM 3063 C C . LEU A 1 369 ? 5.014 13.282 -11.981 1.00 83.69 369 LEU A C 1
ATOM 3065 O O . LEU A 1 369 ? 5.351 14.439 -12.222 1.00 83.69 369 LEU A O 1
ATOM 3069 N N . ASN A 1 370 ? 3.806 12.945 -11.515 1.00 81.06 370 ASN A N 1
ATOM 3070 C CA . ASN A 1 370 ? 2.731 13.916 -11.308 1.00 81.06 370 ASN A CA 1
ATOM 3071 C C . ASN A 1 370 ? 3.142 15.028 -10.341 1.00 81.06 370 ASN A C 1
ATOM 3073 O O . ASN A 1 370 ? 2.898 16.196 -10.633 1.00 81.06 370 ASN A O 1
ATOM 3077 N N . LYS A 1 371 ? 3.867 14.709 -9.261 1.00 79.88 371 LYS A N 1
ATOM 3078 C CA . LYS A 1 371 ? 4.417 15.703 -8.326 1.00 79.88 371 LYS A CA 1
ATOM 3079 C C . LYS A 1 371 ? 5.426 16.645 -8.988 1.00 79.88 371 LYS A C 1
ATOM 3081 O O . LYS A 1 371 ? 5.454 17.836 -8.690 1.00 79.88 371 LYS A O 1
ATOM 3086 N N . VAL A 1 372 ? 6.274 16.131 -9.880 1.00 76.62 372 VAL A N 1
ATOM 3087 C CA . VAL A 1 372 ? 7.279 16.926 -10.607 1.00 76.62 372 VAL A CA 1
ATOM 3088 C C . VAL A 1 372 ? 6.639 17.853 -11.639 1.00 76.62 372 VAL A C 1
ATOM 3090 O O . VAL A 1 372 ? 7.107 18.979 -11.810 1.00 76.62 372 VAL A O 1
ATOM 3093 N N . ILE A 1 373 ? 5.603 17.384 -12.334 1.00 73.50 373 ILE A N 1
ATOM 3094 C CA . ILE A 1 373 ? 4.914 18.140 -13.394 1.00 73.50 373 ILE A CA 1
ATOM 3095 C C . ILE A 1 373 ? 3.679 18.896 -12.884 1.00 73.50 373 ILE A C 1
ATOM 3097 O O . ILE A 1 373 ? 2.976 19.524 -13.680 1.00 73.50 373 ILE A O 1
ATOM 3101 N N . THR A 1 374 ? 3.425 18.852 -11.570 1.00 73.44 374 THR A N 1
ATOM 3102 C CA . THR A 1 374 ? 2.350 19.605 -10.916 1.00 73.44 374 THR A CA 1
ATOM 3103 C C . THR A 1 374 ? 2.477 21.082 -11.287 1.00 73.44 374 THR A C 1
ATOM 3105 O O . THR A 1 374 ? 3.564 21.656 -11.207 1.00 73.44 374 THR A O 1
ATOM 3108 N N . GLY A 1 375 ? 1.370 21.689 -11.720 1.00 65.56 375 GLY A N 1
ATOM 3109 C CA . GLY A 1 375 ? 1.337 23.067 -12.223 1.00 65.56 375 GLY A CA 1
ATOM 3110 C C . GLY A 1 375 ? 1.575 23.218 -13.734 1.00 65.56 375 GLY A C 1
ATOM 3111 O O . GLY A 1 375 ? 1.437 24.320 -14.247 1.00 65.56 375 GLY A O 1
ATOM 3112 N N . ILE A 1 376 ? 1.896 22.139 -14.463 1.00 68.25 376 ILE A N 1
ATOM 3113 C CA . ILE A 1 376 ? 1.971 22.126 -15.942 1.00 68.25 376 ILE A CA 1
ATOM 3114 C C . ILE A 1 376 ? 0.779 21.363 -16.534 1.00 68.25 376 ILE A C 1
ATOM 3116 O O . ILE A 1 376 ? 0.107 21.812 -17.470 1.00 68.25 376 ILE A O 1
ATOM 3120 N N . CYS A 1 377 ? 0.580 20.145 -16.032 1.00 68.88 377 CYS A N 1
ATOM 3121 C CA . CYS A 1 377 ? -0.472 19.219 -16.428 1.00 68.88 377 CYS A CA 1
ATOM 3122 C C . CYS A 1 377 ? -0.591 18.102 -15.392 1.00 68.88 377 CYS A C 1
ATOM 3124 O O . CYS A 1 377 ? 0.343 17.853 -14.633 1.00 68.88 377 CYS A O 1
ATOM 3126 N N . HIS A 1 378 ? -1.725 17.414 -15.409 1.00 75.06 378 HIS A N 1
ATOM 3127 C CA . HIS A 1 378 ? -1.910 16.156 -14.705 1.00 75.06 378 HIS A CA 1
ATOM 3128 C C . HIS A 1 378 ? -1.873 15.016 -15.725 1.00 75.06 378 HIS A C 1
ATOM 3130 O O . HIS A 1 378 ? -2.499 15.100 -16.784 1.00 75.06 378 HIS A O 1
ATOM 3136 N N . VAL A 1 379 ? -1.118 13.962 -15.427 1.00 74.44 379 VAL A N 1
ATOM 3137 C CA . VAL A 1 379 ? -1.023 12.771 -16.271 1.00 74.44 379 VAL A CA 1
ATOM 3138 C C . VAL A 1 379 ? -1.820 11.676 -15.599 1.00 74.44 379 VAL A C 1
ATOM 3140 O O . VAL A 1 379 ? -1.482 11.262 -14.497 1.00 74.44 379 VAL A O 1
ATOM 3143 N N . THR A 1 380 ? -2.854 11.186 -16.280 1.00 74.62 380 THR A N 1
ATOM 3144 C CA . THR A 1 380 ? -3.571 9.991 -15.825 1.00 74.62 380 THR A CA 1
ATOM 3145 C C . THR A 1 380 ? -2.683 8.760 -15.968 1.00 74.62 380 THR A C 1
ATOM 3147 O O . THR A 1 380 ? -1.771 8.729 -16.799 1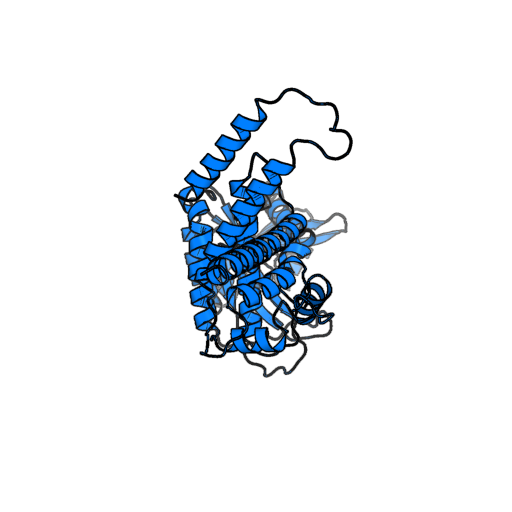.00 74.62 380 THR A O 1
ATOM 3150 N N . LEU A 1 381 ? -2.978 7.703 -15.217 1.00 68.25 381 LEU A N 1
ATOM 3151 C CA . LEU A 1 381 ? -2.234 6.451 -15.315 1.00 68.25 381 LEU A CA 1
ATOM 3152 C C . LEU A 1 381 ? -2.268 5.845 -16.731 1.00 68.25 381 LEU A C 1
ATOM 3154 O O . LEU A 1 381 ? -1.251 5.364 -17.227 1.00 68.25 381 LEU A O 1
ATOM 3158 N N . LYS A 1 382 ? -3.413 5.942 -17.421 1.00 65.19 382 LYS A N 1
ATOM 3159 C CA . LYS A 1 382 ? -3.566 5.498 -18.816 1.00 65.19 382 LYS A CA 1
ATOM 3160 C C . LYS A 1 382 ? -2.609 6.250 -19.742 1.00 65.19 382 LYS A C 1
ATOM 3162 O O . LYS A 1 382 ? -1.916 5.638 -20.550 1.00 65.19 382 LYS A O 1
ATOM 3167 N N . THR A 1 383 ? -2.519 7.568 -19.581 1.00 67.62 383 THR A N 1
ATOM 3168 C CA . THR A 1 383 ? -1.599 8.401 -20.361 1.00 67.62 383 THR A CA 1
ATOM 3169 C C . THR A 1 383 ? -0.137 8.125 -19.984 1.00 67.62 383 THR A C 1
ATOM 3171 O O . THR A 1 383 ? 0.726 8.068 -20.857 1.00 67.62 383 THR A O 1
ATOM 3174 N N . PHE A 1 384 ? 0.164 7.877 -18.704 1.00 71.62 384 PHE A N 1
ATOM 3175 C CA . PHE A 1 384 ? 1.489 7.428 -18.264 1.00 71.62 384 PHE A CA 1
ATOM 3176 C C . PHE A 1 384 ? 1.901 6.119 -18.960 1.00 71.62 384 PHE A C 1
ATOM 3178 O O . PHE A 1 384 ? 3.018 6.027 -19.469 1.00 71.62 384 PHE A O 1
ATOM 3185 N N . ALA A 1 385 ? 0.976 5.160 -19.087 1.00 65.38 385 ALA A N 1
ATOM 3186 C CA . ALA A 1 385 ? 1.166 3.915 -19.842 1.00 65.38 385 ALA A CA 1
ATOM 3187 C C . ALA A 1 385 ? 1.586 4.162 -21.293 1.00 65.38 385 ALA A C 1
ATOM 3189 O O . ALA A 1 385 ? 2.461 3.484 -21.835 1.00 65.38 385 ALA A O 1
ATOM 3190 N N . GLU A 1 386 ? 0.931 5.123 -21.941 1.00 65.88 386 GLU A N 1
ATOM 3191 C CA . GLU A 1 386 ? 1.195 5.488 -23.330 1.00 65.88 386 GLU A CA 1
ATOM 3192 C C . GLU A 1 386 ? 2.572 6.144 -23.485 1.00 65.88 386 GLU A C 1
ATOM 3194 O O . GLU A 1 386 ? 3.307 5.804 -24.409 1.00 65.88 386 GLU A O 1
ATOM 3199 N N . PHE A 1 387 ? 2.993 6.997 -22.548 1.00 66.69 387 PHE A N 1
ATOM 3200 C CA . PHE A 1 387 ? 4.331 7.599 -22.591 1.00 66.69 387 PHE A CA 1
ATOM 3201 C C . PHE A 1 387 ? 5.458 6.610 -22.325 1.00 66.69 387 PHE A C 1
ATOM 3203 O O . PHE A 1 387 ? 6.505 6.674 -22.972 1.00 66.69 387 PHE A O 1
ATOM 3210 N N . VAL A 1 388 ? 5.247 5.686 -21.391 1.00 64.06 388 VAL A N 1
ATOM 3211 C CA . VAL A 1 388 ? 6.163 4.570 -21.164 1.00 64.06 388 VAL A CA 1
ATOM 3212 C C . VAL A 1 388 ? 6.344 3.759 -22.454 1.00 64.06 388 VAL A C 1
ATOM 3214 O O . VAL A 1 388 ? 7.477 3.452 -22.823 1.00 64.06 388 VAL A O 1
ATOM 3217 N N . LYS A 1 389 ? 5.248 3.490 -23.180 1.00 58.62 389 LYS A N 1
ATOM 3218 C CA . LYS A 1 389 ? 5.263 2.810 -24.485 1.00 58.62 389 LYS A CA 1
ATOM 3219 C C . LYS A 1 389 ? 6.051 3.600 -25.541 1.00 58.62 389 LYS A C 1
ATOM 3221 O O . LYS A 1 389 ? 6.854 3.015 -26.261 1.00 58.62 389 LYS A O 1
ATOM 3226 N N . GLU A 1 390 ? 5.843 4.915 -25.642 1.00 58.22 390 GLU A N 1
ATOM 3227 C CA . GLU A 1 390 ? 6.495 5.772 -26.648 1.00 58.22 390 GLU A CA 1
ATOM 3228 C C . GLU A 1 390 ? 8.015 5.920 -26.463 1.00 58.22 390 GLU A C 1
ATOM 3230 O O . GLU A 1 390 ? 8.738 6.063 -27.448 1.00 58.22 390 GLU A O 1
ATOM 3235 N N . ASN A 1 391 ? 8.521 5.862 -25.228 1.00 56.25 391 ASN A N 1
ATOM 3236 C CA . ASN A 1 391 ? 9.942 6.087 -24.941 1.00 56.25 391 ASN A CA 1
ATOM 3237 C C . ASN A 1 391 ? 10.877 5.001 -25.499 1.00 56.25 391 ASN A C 1
ATOM 3239 O O . ASN A 1 391 ? 11.994 5.323 -25.888 1.00 56.25 391 ASN A O 1
ATOM 3243 N N . ARG A 1 392 ? 10.433 3.739 -25.595 1.00 49.47 392 ARG A N 1
ATOM 3244 C CA . ARG A 1 392 ? 11.239 2.660 -26.200 1.00 49.47 392 ARG A CA 1
ATOM 3245 C C . ARG A 1 392 ? 11.212 2.705 -27.733 1.00 49.47 392 ARG A C 1
ATOM 3247 O O . ARG A 1 392 ? 12.165 2.288 -28.374 1.00 49.47 392 ARG A O 1
ATOM 3254 N N . ILE A 1 393 ? 10.140 3.248 -28.319 1.00 41.75 393 ILE A N 1
ATOM 3255 C CA . ILE A 1 393 ? 9.964 3.338 -29.778 1.00 41.75 393 ILE A CA 1
ATOM 3256 C C . ILE A 1 393 ? 11.052 4.211 -30.401 1.00 41.75 393 ILE A C 1
ATOM 3258 O O . ILE A 1 393 ? 11.618 3.829 -31.414 1.00 41.75 393 ILE A O 1
ATOM 3262 N N . LYS A 1 394 ? 11.364 5.357 -29.790 1.00 47.28 394 LYS A N 1
ATOM 3263 C CA . LYS A 1 394 ? 12.429 6.229 -30.294 1.00 47.28 394 LYS A CA 1
ATOM 3264 C C . LYS A 1 394 ? 13.819 5.695 -29.995 1.00 47.28 394 LYS A C 1
ATOM 3266 O O . LYS A 1 394 ? 14.660 5.765 -30.868 1.00 47.28 394 LYS A O 1
ATOM 3271 N N . ASP A 1 395 ? 14.033 5.098 -28.825 1.00 46.84 395 ASP A N 1
ATOM 3272 C CA . ASP A 1 395 ? 15.343 4.540 -28.478 1.00 46.84 395 ASP A CA 1
ATOM 3273 C C . ASP A 1 395 ? 15.718 3.339 -29.372 1.00 46.84 395 ASP A C 1
ATOM 3275 O O . ASP A 1 395 ? 16.896 3.117 -29.621 1.00 46.84 395 ASP A O 1
ATOM 3279 N N . ILE A 1 396 ? 14.746 2.567 -29.878 1.00 42.66 396 ILE A N 1
ATOM 3280 C CA . ILE A 1 396 ? 14.999 1.506 -30.870 1.00 42.66 396 ILE A CA 1
ATOM 3281 C C . ILE A 1 396 ? 15.254 2.109 -32.258 1.00 42.66 396 ILE A C 1
ATOM 3283 O O . ILE A 1 396 ? 16.247 1.752 -32.879 1.00 42.66 396 ILE A O 1
ATOM 3287 N N . LEU A 1 397 ? 14.425 3.061 -32.706 1.00 36.28 397 LEU A N 1
ATOM 3288 C CA . LEU A 1 397 ? 14.581 3.712 -34.016 1.00 36.28 397 LEU A CA 1
ATOM 3289 C C . LEU A 1 397 ? 15.885 4.526 -34.123 1.00 36.28 397 LEU A C 1
ATOM 3291 O O . LEU A 1 397 ? 16.591 4.404 -35.112 1.00 36.28 397 LEU A O 1
ATOM 3295 N N . GLU A 1 398 ? 16.256 5.285 -33.086 1.00 39.53 398 GLU A N 1
ATOM 3296 C CA . GLU A 1 398 ? 17.516 6.047 -33.032 1.00 39.53 398 GLU A CA 1
ATOM 3297 C C . GLU A 1 398 ? 18.737 5.108 -32.987 1.00 39.53 398 GLU A C 1
ATOM 3299 O O . GLU A 1 398 ? 19.786 5.427 -33.538 1.00 39.53 398 GLU A O 1
ATOM 3304 N N . ASN A 1 399 ? 18.628 3.928 -32.364 1.00 43.19 399 ASN A N 1
ATOM 3305 C CA . ASN A 1 399 ? 19.709 2.935 -32.372 1.00 43.19 399 ASN A CA 1
ATOM 3306 C C . ASN A 1 399 ? 19.809 2.168 -33.703 1.00 43.19 399 ASN A C 1
ATOM 3308 O O . ASN A 1 399 ? 20.908 1.762 -34.072 1.00 43.19 399 ASN A O 1
ATOM 3312 N N . GLU A 1 400 ? 18.704 1.966 -34.425 1.00 41.97 400 GLU A N 1
ATOM 3313 C CA . GLU A 1 400 ? 18.712 1.402 -35.782 1.00 41.97 400 GLU A CA 1
ATOM 3314 C C . GLU A 1 400 ? 19.244 2.409 -36.810 1.00 41.97 400 GLU A C 1
ATOM 3316 O O . GLU A 1 400 ? 20.091 2.042 -37.623 1.00 41.97 400 GLU A O 1
ATOM 3321 N N . GLU A 1 401 ? 18.861 3.687 -36.729 1.00 35.59 401 GLU A N 1
ATOM 3322 C CA . GLU A 1 401 ? 19.440 4.758 -37.553 1.00 35.59 401 GLU A CA 1
ATOM 3323 C C . GLU A 1 401 ? 20.947 4.896 -37.301 1.00 35.59 401 GLU A C 1
ATOM 3325 O O . GLU A 1 401 ? 21.726 4.871 -38.250 1.00 35.59 401 GLU A O 1
ATOM 3330 N N . ASN A 1 402 ? 21.391 4.931 -36.039 1.00 35.50 402 ASN A N 1
ATOM 3331 C CA . ASN A 1 402 ? 22.818 5.042 -35.715 1.00 35.50 402 ASN A CA 1
ATOM 3332 C C . ASN A 1 402 ? 23.642 3.821 -36.162 1.00 35.50 402 ASN A C 1
ATOM 3334 O O . ASN A 1 402 ? 24.775 3.998 -36.599 1.00 35.50 402 ASN A O 1
ATOM 3338 N N . LYS A 1 403 ? 23.084 2.601 -36.109 1.00 40.56 403 LYS A N 1
ATOM 3339 C CA . LYS A 1 403 ? 23.732 1.389 -36.652 1.00 40.56 403 LYS A CA 1
ATOM 3340 C C . LYS A 1 403 ? 23.785 1.376 -38.176 1.00 40.56 403 LYS A C 1
ATOM 3342 O O . LYS A 1 403 ? 24.736 0.865 -38.754 1.00 40.56 403 LYS A O 1
ATOM 3347 N N . THR A 1 404 ? 22.767 1.930 -38.830 1.00 39.19 404 THR A N 1
ATOM 3348 C CA . THR A 1 404 ? 22.740 2.051 -40.292 1.00 39.19 404 THR A CA 1
ATOM 3349 C C . THR A 1 404 ? 23.757 3.098 -40.753 1.00 39.19 404 THR A C 1
ATOM 3351 O O . THR A 1 404 ? 24.483 2.862 -41.709 1.00 39.19 404 THR A O 1
ATOM 3354 N N . VAL A 1 405 ? 23.883 4.215 -40.029 1.00 39.91 405 VAL A N 1
ATOM 3355 C CA . VAL A 1 405 ? 24.877 5.267 -40.297 1.00 39.91 405 VAL A CA 1
ATOM 3356 C C . VAL A 1 405 ? 26.308 4.803 -39.994 1.00 39.91 405 VAL A C 1
ATOM 3358 O O . VAL A 1 405 ? 27.218 5.172 -40.730 1.00 39.91 405 VAL A O 1
ATOM 3361 N N . SER A 1 406 ? 26.537 3.985 -38.959 1.00 36.59 406 SER A N 1
ATOM 3362 C CA . SER A 1 406 ? 27.868 3.413 -38.694 1.00 36.59 406 SER A CA 1
ATOM 3363 C C . SER A 1 406 ? 28.270 2.371 -39.740 1.00 36.59 406 SER A C 1
ATOM 3365 O O . SER A 1 406 ? 29.400 2.403 -40.203 1.00 36.59 406 SER A O 1
ATOM 3367 N N . ALA A 1 407 ? 27.339 1.515 -40.176 1.00 42.22 407 ALA A N 1
ATOM 3368 C CA . ALA A 1 407 ? 27.594 0.523 -41.223 1.00 42.22 407 ALA A CA 1
ATOM 3369 C C . ALA A 1 407 ? 27.864 1.154 -42.603 1.00 42.22 407 ALA A C 1
ATOM 3371 O O . ALA A 1 407 ? 28.625 0.600 -43.384 1.00 42.22 407 ALA A O 1
ATOM 3372 N N . ILE A 1 408 ? 27.274 2.320 -42.896 1.00 46.59 408 ILE A N 1
ATOM 3373 C CA . ILE A 1 408 ? 27.587 3.090 -44.113 1.00 46.59 408 ILE A CA 1
ATOM 3374 C C . ILE A 1 408 ? 28.989 3.711 -44.014 1.00 46.59 408 ILE A C 1
ATOM 3376 O O . ILE A 1 408 ? 29.734 3.690 -44.982 1.00 46.59 408 ILE A O 1
ATOM 3380 N N . LYS A 1 409 ? 29.394 4.203 -42.836 1.00 45.72 409 LYS A N 1
ATOM 3381 C CA . LYS A 1 409 ? 30.738 4.773 -42.631 1.00 45.72 409 LYS A CA 1
ATOM 3382 C C . LYS A 1 409 ? 31.870 3.743 -42.613 1.00 45.72 409 LYS A C 1
ATOM 3384 O O . LYS A 1 409 ? 32.998 4.111 -42.900 1.00 45.72 409 LYS A O 1
ATOM 3389 N N . GLU A 1 410 ? 31.586 2.494 -42.252 1.00 47.47 410 GLU A N 1
ATOM 3390 C CA . GLU A 1 410 ? 32.560 1.390 -42.278 1.00 47.47 410 GLU A CA 1
ATOM 3391 C C . GLU A 1 410 ? 32.617 0.671 -43.640 1.00 47.47 410 GLU A C 1
ATOM 3393 O O . GLU A 1 410 ? 33.539 -0.102 -43.869 1.00 47.47 410 GLU A O 1
ATOM 3398 N N . GLY A 1 411 ? 31.654 0.917 -44.539 1.00 42.34 411 GLY A N 1
ATOM 3399 C CA . GLY A 1 411 ? 31.613 0.348 -45.895 1.00 42.34 411 GLY A CA 1
ATOM 3400 C C . GLY A 1 411 ? 32.208 1.234 -46.998 1.00 42.34 411 GLY A C 1
ATOM 3401 O O . GLY A 1 411 ? 32.396 0.743 -48.105 1.00 42.34 411 GLY A O 1
ATOM 3402 N N . ASP A 1 412 ? 32.513 2.501 -46.697 1.00 42.00 412 ASP A N 1
ATOM 3403 C CA . ASP A 1 412 ? 33.172 3.468 -47.599 1.00 42.00 412 ASP A CA 1
ATOM 3404 C C . ASP A 1 412 ? 34.671 3.666 -47.248 1.00 42.00 412 ASP A C 1
ATOM 3406 O O . ASP A 1 412 ? 35.243 4.728 -47.505 1.00 42.00 412 ASP A O 1
ATOM 3410 N N . GLY A 1 413 ? 35.295 2.669 -46.604 1.00 36.41 413 GLY A N 1
ATOM 3411 C CA . GLY A 1 413 ? 36.706 2.671 -46.189 1.00 36.41 413 GLY A CA 1
ATOM 3412 C C . GLY A 1 413 ? 37.591 1.784 -47.048 1.00 36.41 413 GLY A C 1
ATOM 3413 O O . GLY A 1 413 ? 37.230 0.595 -47.198 1.00 36.41 413 GLY A O 1
#

Radius of gyration: 25.17 Å; chains: 1; bounding box: 68×61×77 Å

pLDDT: mean 80.72, std 17.77, range [26.31, 98.19]